Protein AF-0000000084919384 (afdb_homodimer)

Foldseek 3Di:
DFEAAEAEFDAADCVQQVVCDPLQVVPRHGDAVVVVVVVCVVQVHQAYEYEFSGADCVSVVVVLVRCVVPVRHQAYAAHDDLLDPCLLVVVVVCLVVVRYQAYEDQCQPDPDLLPLVDPSNLNSVQSCLVSQHAYEDAHALSSLVSVLVNCVVCLRHAYEYECLRLYQLQVPDDDSSLVSLLSSLVRQRYAYENEDHQVSHDLEDDDLVSRLVSVVSNCVRNNLQRYAYHYHPPSNVSRNHSNVSVCSVCVSCVPPDPVSSCNHRHVSSCVRRVD/DFEAAEAEFDAADCVQQVVCDPLQVVPRHGDAVVVVVVVCVVQVHQAYEYEFSGADCVSVVVVLVRCVVPVRHQAYAAHDDLLDPCLLVVVVVCLVVVRYQAYEDQCQPDPDLLPLVDPSNLNSVQSCLVSLHAYEDAHALSSLVSVLVNCVVCLRHAYEYECLRLYQLQVPDDDSSLVSLLSSLVRQRYAYENEDHQVSHDLEDDDLVSRLVSVVSNCVRNNLQRYAYHYHPPSNVSRNHSNVSVCSVCVSCVPPDPVSSCNHRHVSSCVRRVD

pLDDT: mean 97.64, std 1.96, range [86.38, 98.94]

Secondary structure (DSSP, 8-state):
--EEEEE--B---TTTTTT--GGGGGG-S-B-HHHHHHHHHHHT--EEEEE-SSSSHHHHHHHHHHHHH-TTEEEEEE---TTSTTHHHHHHHHHTSTTEEEEEE-GGG-S-TTGGG-HHHHHHHHTHHHHT-EEEE---GGGHHHHHHHHHH-TTS-EEEGGGG---GGGT--HHHHHHHHHHHTSTTEEEEE-S-GGGS-TTT--HHHHHHHHHHHHHHH-GGGEEE---BTGGGGTS-HHHHHHHHHHHGGGS-HHHHHIIIIIHHHHHHT-/--EEEEE--B---TTTTTT--GGGGGG-S-B-HHHHHHHHHHHT--EEEEE-SSSSHHHHHHHHHHHHH-TTEEEEEE---TTSTTHHHHHHHHHT-TTEEEEEE-GGG-S-TTGGG-HHHHHHHHTHHHHT-EEEE---GGGHHHHHHHHHH-TTS-EEEGGGG---GGGT--HHHHHHHHHHHTSTTEEEEE-S-GGGS-TTT--HHHHHHHHHHHHHHH-GGGEEE---BTGGGGTS-HHHHHHHHHHHGGGS-HHHHHIIIIIHHHHHHT-

Solvent-accessible surface area (backbone atoms only — not comparable to full-atom values): 28390 Å² total; per-residue (Å²): 116,31,31,36,59,28,28,50,61,46,75,65,43,70,78,74,42,58,84,61,44,81,90,36,52,89,62,71,47,70,40,54,66,75,65,48,51,54,53,27,63,76,64,66,45,63,30,26,25,41,34,58,71,46,93,39,58,65,47,35,54,53,52,50,55,50,34,76,75,31,80,42,45,53,29,28,29,27,31,70,62,40,59,45,90,59,32,68,61,52,51,53,58,46,65,72,38,77,53,53,27,27,32,42,58,73,50,57,76,47,87,53,68,50,52,71,67,33,67,52,37,42,57,31,56,60,56,32,55,82,69,69,34,33,40,44,43,38,44,41,50,55,32,40,40,44,48,42,50,45,53,66,74,40,71,82,40,47,34,30,32,38,26,62,31,46,47,45,51,58,78,63,56,50,60,31,49,48,56,48,47,40,58,41,25,66,39,86,41,41,32,33,25,61,19,50,58,54,70,32,30,44,48,87,70,63,49,67,76,72,48,43,64,59,54,50,50,50,43,71,27,40,33,54,77,27,28,26,31,20,56,31,36,62,63,37,52,60,37,50,43,70,66,59,55,51,45,52,52,53,59,66,44,60,82,47,56,72,67,44,42,42,25,23,35,13,50,30,43,37,62,72,50,64,92,114,32,31,33,56,28,27,49,60,46,74,64,43,68,80,73,43,58,85,60,46,80,89,37,51,87,62,71,47,72,41,55,68,74,64,48,51,55,53,28,63,76,64,67,45,64,30,25,24,42,34,58,74,48,92,40,59,65,46,36,56,53,51,51,54,50,34,76,74,32,82,44,45,55,30,27,29,27,31,70,64,37,58,44,92,59,33,67,62,54,50,54,58,47,65,73,39,79,51,54,28,29,31,41,58,73,51,57,76,46,88,54,66,52,52,69,67,34,66,51,36,41,57,30,54,61,55,31,55,83,69,70,35,32,40,44,43,38,43,40,50,55,33,40,39,44,47,42,51,43,54,69,75,38,71,81,39,47,34,30,33,37,26,64,31,46,46,45,50,59,79,64,56,51,60,31,47,49,54,47,47,42,59,40,26,68,39,85,40,40,32,33,25,62,19,51,57,54,71,32,30,44,48,88,70,62,48,67,77,73,47,44,64,58,55,51,50,50,43,70,28,40,33,54,77,28,27,26,31,20,56,32,36,62,63,36,52,60,34,50,41,72,68,58,55,51,44,53,52,52,61,66,44,62,82,48,55,72,67,43,42,42,24,23,34,14,51,29,43,35,63,72,51,64,92

InterPro domains:
  IPR006680 Amidohydrolase-related [PF04909] (3-275)
  IPR032466 Metal-dependent hydrolase [SSF51556] (2-275)
  IPR052350 Metallo-dependent Lactonases [PTHR43569] (1-275)

Structure (mmCIF, N/CA/C/O backbone):
data_AF-0000000084919384-model_v1
#
loop_
_entity.id
_entity.type
_entity.pdbx_description
1 polymer 'Amidohydrolase 2'
#
loop_
_atom_site.group_PDB
_atom_site.id
_atom_site.type_symbol
_atom_site.label_atom_id
_atom_site.label_alt_id
_atom_site.label_comp_id
_atom_site.label_asym_id
_atom_site.label_entity_id
_atom_site.label_seq_id
_atom_site.pdbx_PDB_ins_code
_atom_site.Cartn_x
_atom_site.Cartn_y
_atom_site.Cartn_z
_atom_site.occupancy
_atom_site.B_iso_or_equiv
_atom_site.auth_seq_id
_atom_site.auth_comp_id
_atom_site.auth_asym_id
_atom_site.auth_atom_id
_atom_site.pdbx_PDB_model_num
ATOM 1 N N . MET A 1 1 ? -6.18 25.719 26.031 1 93.94 1 MET A N 1
ATOM 2 C CA . MET A 1 1 ? -5.844 26.203 24.688 1 93.94 1 MET A CA 1
ATOM 3 C C . MET A 1 1 ? -6.207 25.188 23.625 1 93.94 1 MET A C 1
ATOM 5 O O . MET A 1 1 ? -5.848 24.016 23.734 1 93.94 1 MET A O 1
ATOM 9 N N . ILE A 1 2 ? -7.016 25.578 22.703 1 98.38 2 ILE A N 1
ATOM 10 C CA . ILE A 1 2 ? -7.445 24.703 21.625 1 98.38 2 ILE A CA 1
ATOM 11 C C . ILE A 1 2 ? -6.871 25.203 20.297 1 98.38 2 ILE A C 1
ATOM 13 O O . ILE A 1 2 ? -7.094 26.359 19.922 1 98.38 2 ILE A O 1
ATOM 17 N N . ILE A 1 3 ? -6.074 24.328 19.594 1 98.88 3 ILE A N 1
ATOM 18 C CA . ILE A 1 3 ? -5.422 24.672 18.344 1 98.88 3 ILE A CA 1
ATOM 19 C C . ILE A 1 3 ? -5.949 23.781 17.219 1 98.88 3 ILE A C 1
ATOM 21 O O . ILE A 1 3 ? -5.871 22.562 17.297 1 98.88 3 ILE A O 1
ATOM 25 N N . ASP A 1 4 ? -6.547 24.359 16.188 1 98.88 4 ASP A N 1
ATOM 26 C CA . ASP A 1 4 ? -6.855 23.672 14.945 1 98.88 4 ASP A CA 1
ATOM 27 C C . ASP A 1 4 ? -5.598 23.453 14.109 1 98.88 4 ASP A C 1
ATOM 29 O O . ASP A 1 4 ? -5.152 24.359 13.398 1 98.88 4 ASP A O 1
ATOM 33 N N . ALA A 1 5 ? -5.09 22.234 14.125 1 98.94 5 ALA A N 1
ATOM 34 C CA . ALA A 1 5 ? -3.762 21.969 13.57 1 98.94 5 ALA A CA 1
ATOM 35 C C . ALA A 1 5 ? -3.814 21.828 12.055 1 98.94 5 ALA A C 1
ATOM 37 O O . ALA A 1 5 ? -2.783 21.625 11.406 1 98.94 5 ALA A O 1
ATOM 38 N N . HIS A 1 6 ? -5.004 21.922 11.461 1 98.94 6 HIS A N 1
ATOM 39 C CA . HIS A 1 6 ? -5.121 21.75 10.023 1 98.94 6 HIS A CA 1
ATOM 40 C C . HIS A 1 6 ? -6.312 22.516 9.469 1 98.94 6 HIS A C 1
ATOM 42 O O . HIS A 1 6 ? -7.457 22.062 9.578 1 98.94 6 HIS A O 1
ATOM 48 N N . GLN A 1 7 ? -6.102 23.547 8.844 1 98 7 GLN A N 1
ATOM 49 C CA . GLN A 1 7 ? -7.113 24.297 8.109 1 98 7 GLN A CA 1
ATOM 50 C C . GLN A 1 7 ? -6.5 25.016 6.914 1 98 7 GLN A C 1
ATOM 52 O O . GLN A 1 7 ? -5.281 25.156 6.824 1 98 7 GLN A O 1
ATOM 57 N N . HIS A 1 8 ? -7.316 25.453 5.977 1 98.44 8 HIS A N 1
ATOM 58 C CA . HIS A 1 8 ? -6.855 26.094 4.746 1 98.44 8 HIS A CA 1
ATOM 59 C C . HIS A 1 8 ? -7.504 27.469 4.555 1 98.44 8 HIS A C 1
ATOM 61 O O . HIS A 1 8 ? -8.602 27.719 5.062 1 98.44 8 HIS A O 1
ATOM 67 N N . PHE A 1 9 ? -6.828 28.328 3.76 1 98.38 9 PHE A N 1
ATOM 68 C CA . PHE A 1 9 ? -7.344 29.531 3.133 1 98.38 9 PHE A CA 1
ATOM 69 C C . PHE A 1 9 ? -7.109 29.5 1.627 1 98.38 9 PHE A C 1
ATOM 71 O O . PHE A 1 9 ? -6.074 29.016 1.163 1 98.38 9 PHE A O 1
ATOM 78 N N . TRP A 1 10 ? -8.109 29.969 0.877 1 97.38 10 TRP A N 1
ATOM 79 C CA . TRP A 1 10 ? -7.832 30.125 -0.548 1 97.38 10 TRP A CA 1
ATOM 80 C C . TRP A 1 10 ? -8.789 31.109 -1.189 1 97.38 10 TRP A C 1
ATOM 82 O O . TRP A 1 10 ? -9.875 31.375 -0.658 1 97.38 10 TRP A O 1
ATOM 92 N N . LYS A 1 11 ? -8.32 31.75 -2.201 1 96.12 11 LYS A N 1
ATOM 93 C CA . LYS A 1 11 ? -9.148 32.344 -3.244 1 96.12 11 LYS A CA 1
ATOM 94 C C . LYS A 1 11 ? -9.367 31.375 -4.395 1 96.12 11 LYS A C 1
ATOM 96 O O . LYS A 1 11 ? -8.43 31.016 -5.105 1 96.12 11 LYS A O 1
ATOM 101 N N . TYR A 1 12 ? -10.57 31.047 -4.562 1 95 12 TYR A N 1
ATOM 102 C CA . TYR A 1 12 ? -10.859 29.906 -5.43 1 95 12 TYR A CA 1
ATOM 103 C C . TYR A 1 12 ? -10.5 30.219 -6.879 1 95 12 TYR A C 1
ATOM 105 O O . TYR A 1 12 ? -10.836 31.297 -7.391 1 95 12 TYR A O 1
ATOM 113 N N . GLU A 1 13 ? -9.828 29.391 -7.508 1 93.38 13 GLU A N 1
ATOM 114 C CA . GLU A 1 13 ? -9.5 29.344 -8.93 1 93.38 13 GLU A CA 1
ATOM 115 C C . GLU A 1 13 ? -9.594 27.938 -9.477 1 93.38 13 GLU A C 1
ATOM 117 O O . GLU A 1 13 ? -8.938 27.016 -8.969 1 93.38 13 GLU A O 1
ATOM 122 N N . PRO A 1 14 ? -10.281 27.734 -10.531 1 89.44 14 PRO A N 1
ATOM 123 C CA . PRO A 1 14 ? -10.57 26.391 -11.023 1 89.44 14 PRO A CA 1
ATOM 124 C C . PRO A 1 14 ? -9.305 25.578 -11.312 1 89.44 14 PRO A C 1
ATOM 126 O O . PRO A 1 14 ? -9.242 24.391 -11.008 1 89.44 14 PRO A O 1
ATOM 129 N N . THR A 1 15 ? -8.312 26.172 -11.883 1 87.81 15 THR A N 1
ATOM 130 C CA . THR A 1 15 ? -7.102 25.453 -12.266 1 87.81 15 THR A CA 1
ATOM 131 C C . THR A 1 15 ? -6.281 25.094 -11.031 1 87.81 15 THR A C 1
ATOM 133 O O . THR A 1 15 ? -5.82 23.969 -10.891 1 87.81 15 THR A O 1
ATOM 136 N N . LYS A 1 16 ? -6.109 25.969 -10.078 1 86.38 16 LYS A N 1
ATOM 137 C CA . LYS A 1 16 ? -5.332 25.797 -8.852 1 86.38 16 LYS A CA 1
ATOM 138 C C . LYS A 1 16 ? -6 24.797 -7.91 1 86.38 16 LYS A C 1
ATOM 140 O O . LYS A 1 16 ? -5.32 24.094 -7.164 1 86.38 16 LYS A O 1
ATOM 145 N N . HIS A 1 17 ? -7.234 24.812 -7.977 1 91.62 17 HIS A N 1
ATOM 146 C CA . HIS A 1 17 ? -8.016 24 -7.055 1 91.62 17 HIS A CA 1
ATOM 147 C C . HIS A 1 17 ? -8.773 22.906 -7.801 1 91.62 17 HIS A C 1
ATOM 149 O O . HIS A 1 17 ? -9.953 22.672 -7.527 1 91.62 17 HIS A O 1
ATOM 155 N N . SER A 1 18 ? -8.102 22.312 -8.773 1 88.31 18 SER A N 1
ATOM 156 C CA . SER A 1 18 ? -8.695 21.297 -9.633 1 88.31 18 SER A CA 1
ATOM 157 C C . SER A 1 18 ? -9.078 20.047 -8.836 1 88.31 18 SER A C 1
ATOM 159 O O . SER A 1 18 ? -9.867 19.234 -9.297 1 88.31 18 SER A O 1
ATOM 161 N N . TRP A 1 19 ? -8.531 19.906 -7.57 1 88.12 19 TRP A N 1
ATOM 162 C CA . TRP A 1 19 ? -8.859 18.766 -6.715 1 88.12 19 TRP A CA 1
ATOM 163 C C . TRP A 1 19 ? -10.289 18.875 -6.195 1 88.12 19 TRP A C 1
ATOM 165 O O . TRP A 1 19 ? -10.844 17.891 -5.703 1 88.12 19 TRP A O 1
ATOM 175 N N . ILE A 1 20 ? -10.859 20.031 -6.199 1 92.62 20 ILE A N 1
ATOM 176 C CA . ILE A 1 20 ? -12.242 20.234 -5.793 1 92.62 20 ILE A CA 1
ATOM 177 C C . ILE A 1 20 ? -13.18 19.859 -6.941 1 92.62 20 ILE A C 1
ATOM 179 O O . ILE A 1 20 ? -13.43 20.672 -7.84 1 92.62 20 ILE A O 1
ATOM 183 N N . ASP A 1 21 ? -13.758 18.766 -6.879 1 90.69 21 ASP A N 1
ATOM 184 C CA . ASP A 1 21 ? -14.609 18.297 -7.969 1 90.69 21 ASP A CA 1
ATOM 185 C C . ASP A 1 21 ? -16.062 18.75 -7.762 1 90.69 21 ASP A C 1
ATOM 187 O O . ASP A 1 21 ? -16.344 19.562 -6.883 1 90.69 21 ASP A O 1
ATOM 191 N N . ASP A 1 22 ? -16.938 18.219 -8.578 1 92.31 22 ASP A N 1
ATOM 192 C CA . ASP A 1 22 ? -18.328 18.672 -8.578 1 92.31 22 ASP A CA 1
ATOM 193 C C . ASP A 1 22 ? -19.031 18.281 -7.277 1 92.31 22 ASP A C 1
ATOM 195 O O . ASP A 1 22 ? -19.906 19 -6.801 1 92.31 22 ASP A O 1
ATOM 199 N N . THR A 1 23 ? -18.625 17.219 -6.703 1 91.31 23 THR A N 1
ATOM 200 C CA . THR A 1 23 ? -19.266 16.75 -5.484 1 91.31 23 THR A CA 1
ATOM 201 C C . THR A 1 23 ? -18.891 17.609 -4.293 1 91.31 23 THR A C 1
ATOM 203 O O . THR A 1 23 ? -19.516 17.547 -3.238 1 91.31 23 THR A O 1
ATOM 206 N N . MET A 1 24 ? -17.875 18.422 -4.445 1 94.25 24 MET A N 1
ATOM 207 C CA . MET A 1 24 ? -17.375 19.297 -3.387 1 94.25 24 MET A CA 1
ATOM 208 C C . MET A 1 24 ? -17.703 20.75 -3.697 1 94.25 24 MET A C 1
ATOM 210 O O . MET A 1 24 ? -17.078 21.672 -3.148 1 94.25 24 MET A O 1
ATOM 214 N N . ALA A 1 25 ? -18.609 21.047 -4.504 1 92.94 25 ALA A N 1
ATOM 215 C CA . ALA A 1 25 ? -18.906 22.375 -5.062 1 92.94 25 ALA A CA 1
ATOM 216 C C . ALA A 1 25 ? -19.156 23.391 -3.955 1 92.94 25 ALA A C 1
ATOM 218 O O . ALA A 1 25 ? -18.938 24.594 -4.152 1 92.94 25 ALA A O 1
ATOM 219 N N . VAL A 1 26 ? -19.531 22.969 -2.783 1 94.25 26 VAL A N 1
ATOM 220 C CA . VAL A 1 26 ? -19.875 23.844 -1.667 1 94.25 26 VAL A CA 1
ATOM 221 C C . VAL A 1 26 ? -18.641 24.641 -1.239 1 94.25 26 VAL A C 1
ATOM 223 O O . VAL A 1 26 ? -18.766 25.719 -0.641 1 94.25 26 VAL A O 1
ATOM 226 N N . ILE A 1 27 ? -17.438 24.125 -1.644 1 95.25 27 ILE A N 1
ATOM 227 C CA . ILE A 1 27 ? -16.219 24.812 -1.205 1 95.25 27 ILE A CA 1
ATOM 228 C C . ILE A 1 27 ? -15.539 25.469 -2.402 1 95.25 27 ILE A C 1
ATOM 230 O O . ILE A 1 27 ? -14.344 25.766 -2.357 1 95.25 27 ILE A O 1
ATOM 234 N N . ARG A 1 28 ? -16.203 25.672 -3.479 1 94.69 28 ARG A N 1
ATOM 235 C CA . ARG A 1 28 ? -15.703 26.422 -4.629 1 94.69 28 ARG A CA 1
ATOM 236 C C . ARG A 1 28 ? -15.977 27.922 -4.469 1 94.69 28 ARG A C 1
ATOM 238 O O . ARG A 1 28 ? -16.641 28.531 -5.305 1 94.69 28 ARG A O 1
ATOM 245 N N . LYS A 1 29 ? -15.531 28.438 -3.488 1 95.62 29 LYS A N 1
ATOM 246 C CA . LYS A 1 29 ? -15.602 29.875 -3.186 1 95.62 29 LYS A CA 1
ATOM 247 C C . LYS A 1 29 ? -14.422 30.297 -2.312 1 95.62 29 LYS A C 1
ATOM 249 O O . LYS A 1 29 ? -13.602 29.484 -1.917 1 95.62 29 LYS A O 1
ATOM 254 N N . ASP A 1 30 ? -14.352 31.625 -2.049 1 97.5 30 ASP A N 1
ATOM 255 C CA . ASP A 1 30 ? -13.242 32.125 -1.248 1 97.5 30 ASP A CA 1
ATOM 256 C C . ASP A 1 30 ? -13.438 31.812 0.231 1 97.5 30 ASP A C 1
ATOM 258 O O . ASP A 1 30 ? -14.555 31.906 0.754 1 97.5 30 ASP A O 1
ATOM 262 N N . PHE A 1 31 ? -12.438 31.344 0.812 1 98.06 31 PHE A N 1
ATOM 263 C CA . PHE A 1 31 ? -12.391 31.141 2.256 1 98.06 31 PHE A CA 1
ATOM 264 C C . PHE A 1 31 ? -11.195 31.875 2.865 1 98.06 31 PHE A C 1
ATOM 266 O O . PHE A 1 31 ? -10.055 31.453 2.676 1 98.06 31 PHE A O 1
ATOM 273 N N . MET A 1 32 ? -11.5 32.906 3.641 1 98.19 32 MET A N 1
ATOM 274 C CA . MET A 1 32 ? -10.5 33.844 4.172 1 98.19 32 MET A CA 1
ATOM 275 C C . MET A 1 32 ? -10.633 33.969 5.688 1 98.19 32 MET A C 1
ATOM 277 O O . MET A 1 32 ? -11.617 33.531 6.27 1 98.19 32 MET A O 1
ATOM 281 N N . PRO A 1 33 ? -9.641 34.531 6.367 1 98.44 33 PRO A N 1
ATOM 282 C CA . PRO A 1 33 ? -9.594 34.562 7.828 1 98.44 33 PRO A CA 1
ATOM 283 C C . PRO A 1 33 ? -10.82 35.219 8.453 1 98.44 33 PRO A C 1
ATOM 285 O O . PRO A 1 33 ? -11.273 34.781 9.523 1 98.44 33 PRO A O 1
ATOM 288 N N . ALA A 1 34 ? -11.367 36.156 7.82 1 97.12 34 ALA A N 1
ATOM 289 C CA . ALA A 1 34 ? -12.508 36.875 8.391 1 97.12 34 ALA A CA 1
ATOM 290 C C . ALA A 1 34 ? -13.672 35.938 8.664 1 97.12 34 ALA A C 1
ATOM 292 O O . ALA A 1 34 ? -14.32 36.031 9.711 1 97.12 34 ALA A O 1
ATOM 293 N N . LYS A 1 35 ? -13.961 35.094 7.754 1 95.62 35 LYS A N 1
ATOM 294 C CA . LYS A 1 35 ? -15.016 34.094 7.922 1 95.62 35 LYS A CA 1
ATOM 295 C C . LYS A 1 35 ? -14.656 33.094 9.016 1 95.62 35 LYS A C 1
ATOM 297 O O . LYS A 1 35 ? -15.5 32.719 9.828 1 95.62 35 LYS A O 1
ATOM 302 N N . LEU A 1 36 ? -13.453 32.656 9.023 1 97.62 36 LEU A N 1
ATOM 303 C CA . LEU A 1 36 ? -13.023 31.641 9.969 1 97.62 36 LEU A CA 1
ATOM 304 C C . LEU A 1 36 ? -13.016 32.188 11.398 1 97.62 36 LEU A C 1
ATOM 306 O O . LEU A 1 36 ? -13.289 31.453 12.352 1 97.62 36 LEU A O 1
ATOM 310 N N . LYS A 1 37 ? -12.672 33.438 11.539 1 97.38 37 LYS A N 1
ATOM 311 C CA . LYS A 1 37 ? -12.633 34.062 12.859 1 97.38 37 LYS A CA 1
ATOM 312 C C . LYS A 1 37 ? -13.969 33.906 13.586 1 97.38 37 LYS A C 1
ATOM 314 O O . LYS A 1 37 ? -14 33.625 14.789 1 97.38 37 LYS A O 1
ATOM 319 N N . LYS A 1 38 ? -15.031 34.094 12.883 1 97.06 38 LYS A N 1
ATOM 320 C CA . LYS A 1 38 ? -16.359 33.906 13.461 1 97.06 38 LYS A CA 1
ATOM 321 C C . LYS A 1 38 ? -16.609 32.469 13.875 1 97.06 38 LYS A C 1
ATOM 323 O O . LYS A 1 38 ? -17.141 32.219 14.953 1 97.06 38 LYS A O 1
ATOM 328 N N . VAL A 1 39 ? -16.234 31.594 13.008 1 98 39 VAL A N 1
ATOM 329 C CA . VAL A 1 39 ? -16.359 30.156 13.273 1 98 39 VAL A CA 1
ATOM 330 C C . VAL A 1 39 ? -15.562 29.781 14.523 1 98 39 VAL A C 1
ATOM 332 O O . VAL A 1 39 ? -16.047 29.031 15.375 1 98 39 VAL A O 1
ATOM 335 N N . TYR A 1 40 ? -14.32 30.328 14.68 1 98.31 40 TYR A N 1
ATOM 336 C CA . TYR A 1 40 ? -13.453 30.031 15.812 1 98.31 40 TYR A CA 1
ATOM 337 C C . TYR A 1 40 ? -14.047 30.562 17.109 1 98.31 40 TYR A C 1
ATOM 339 O O . TYR A 1 40 ? -13.992 29.891 18.141 1 98.31 40 TYR A O 1
ATOM 347 N N . LEU A 1 41 ? -14.586 31.734 17 1 97.44 41 LEU A N 1
ATOM 348 C CA . LEU A 1 41 ? -15.234 32.312 18.172 1 97.44 41 LEU A CA 1
ATOM 349 C C . LEU A 1 41 ? -16.391 31.438 18.641 1 97.44 41 LEU A C 1
ATOM 351 O O . LEU A 1 41 ? -16.516 31.141 19.828 1 97.44 41 LEU A O 1
ATOM 355 N N . GLU A 1 42 ? -17.172 30.984 17.719 1 97.75 42 GLU A N 1
ATOM 356 C CA . GLU A 1 42 ? -18.344 30.172 18 1 97.75 42 GLU A CA 1
ATOM 357 C C . GLU A 1 42 ? -17.953 28.812 18.562 1 97.75 42 GLU A C 1
ATOM 359 O O . GLU A 1 42 ? -18.734 28.156 19.234 1 97.75 42 GLU A O 1
ATOM 364 N N . ASN A 1 43 ? -16.781 28.344 18.297 1 98.25 43 ASN A N 1
ATOM 365 C CA . ASN A 1 43 ? -16.359 27 18.656 1 98.25 43 ASN A CA 1
ATOM 366 C C . ASN A 1 43 ? -15.234 27.016 19.688 1 98.25 43 ASN A C 1
ATOM 368 O O . ASN A 1 43 ? -14.648 25.984 19.984 1 98.25 43 ASN A O 1
ATOM 372 N N . ASN A 1 44 ? -14.891 28.203 20.188 1 98 44 ASN A N 1
ATOM 373 C CA . ASN A 1 44 ? -13.891 28.375 21.234 1 98 44 ASN A CA 1
ATOM 374 C C . ASN A 1 44 ? -12.523 27.828 20.812 1 98 44 ASN A C 1
ATOM 376 O O . ASN A 1 44 ? -11.914 27.047 21.531 1 98 44 ASN A O 1
ATOM 380 N N . ILE A 1 45 ? -12.125 28.188 19.641 1 98.75 45 ILE A N 1
ATOM 381 C CA . ILE A 1 45 ? -10.812 27.844 19.109 1 98.75 45 ILE A CA 1
ATOM 382 C C . ILE A 1 45 ? -9.844 29 19.328 1 98.75 45 ILE A C 1
ATOM 384 O O . ILE A 1 45 ? -10.156 30.156 19 1 98.75 45 ILE A O 1
ATOM 388 N N . ASP A 1 46 ? -8.656 28.75 19.844 1 98.5 46 ASP A N 1
ATOM 389 C CA . ASP A 1 46 ? -7.707 29.797 20.219 1 98.5 46 ASP A CA 1
ATOM 390 C C . ASP A 1 46 ? -6.801 30.156 19.047 1 98.5 46 ASP A C 1
ATOM 392 O O . ASP A 1 46 ? -6.293 31.281 18.953 1 98.5 46 ASP A O 1
ATOM 396 N N . GLY A 1 47 ? -6.539 29.25 18.156 1 98.62 47 GLY A N 1
ATOM 397 C CA . GLY A 1 47 ? -5.648 29.469 17.031 1 98.62 47 GLY A CA 1
ATOM 398 C C . GLY A 1 47 ? -5.566 28.297 16.078 1 98.62 47 GLY A C 1
ATOM 399 O O . GLY A 1 47 ? -6.27 27.297 16.266 1 98.62 47 GLY A O 1
ATOM 400 N N . CYS A 1 48 ? -4.727 28.484 15.047 1 98.81 48 CYS A N 1
ATOM 401 C CA . CYS A 1 48 ? -4.641 27.406 14.07 1 98.81 48 CYS A CA 1
ATOM 402 C C . CYS A 1 48 ? -3.271 27.391 13.406 1 98.81 48 CYS A C 1
ATOM 404 O O . CYS A 1 48 ? -2.461 28.297 13.609 1 98.81 48 CYS A O 1
ATOM 406 N N . VAL A 1 49 ? -3.008 26.266 12.828 1 98.94 49 VAL A N 1
ATOM 407 C CA . VAL A 1 49 ? -1.965 26.125 11.812 1 98.94 49 VAL A CA 1
ATOM 408 C C . VAL A 1 49 ? -2.59 26.156 10.422 1 98.94 49 VAL A C 1
ATOM 410 O O . VAL A 1 49 ? -3.459 25.328 10.109 1 98.94 49 VAL A O 1
ATOM 413 N N . ALA A 1 50 ? -2.219 27.141 9.641 1 98.88 50 ALA A N 1
ATOM 414 C CA . ALA A 1 50 ? -2.689 27.219 8.266 1 98.88 50 ALA A CA 1
ATOM 415 C C . ALA A 1 50 ? -1.834 26.359 7.344 1 98.88 50 ALA A C 1
ATOM 417 O O . ALA A 1 50 ? -0.612 26.516 7.289 1 98.88 50 ALA A O 1
ATOM 418 N N . VAL A 1 51 ? -2.469 25.438 6.613 1 98.88 51 VAL A N 1
ATOM 419 C CA . VAL A 1 51 ? -1.765 24.5 5.746 1 98.88 51 VAL A CA 1
ATOM 420 C C . VAL A 1 51 ? -1.961 24.906 4.285 1 98.88 51 VAL A C 1
ATOM 422 O O . VAL A 1 51 ? -3.07 25.25 3.875 1 98.88 51 VAL A O 1
ATOM 425 N N . GLN A 1 52 ? -0.935 24.828 3.529 1 98 52 GLN A N 1
ATOM 426 C CA . GLN A 1 52 ? -0.989 25.219 2.125 1 98 52 GLN A CA 1
ATOM 427 C C . GLN A 1 52 ? -2.064 24.438 1.375 1 98 52 GLN A C 1
ATOM 429 O O . GLN A 1 52 ? -2.342 23.281 1.698 1 98 52 GLN A O 1
ATOM 434 N N . ALA A 1 53 ? -2.66 25.078 0.421 1 95.38 53 ALA A N 1
ATOM 435 C CA . ALA A 1 53 ? -3.668 24.469 -0.438 1 95.38 53 ALA A CA 1
ATOM 436 C C . ALA A 1 53 ? -3.213 24.453 -1.895 1 95.38 53 ALA A C 1
ATOM 438 O O . ALA A 1 53 ? -3.977 24.078 -2.787 1 95.38 53 ALA A O 1
ATOM 439 N N . ASP A 1 54 ? -2.039 24.922 -2.148 1 93.94 54 ASP A N 1
ATOM 440 C CA . ASP A 1 54 ? -1.411 24.969 -3.467 1 93.94 54 ASP A CA 1
ATOM 441 C C . ASP A 1 54 ? 0.084 24.672 -3.373 1 93.94 54 ASP A C 1
ATOM 443 O O . ASP A 1 54 ? 0.728 25.016 -2.377 1 93.94 54 ASP A O 1
ATOM 447 N N . GLN A 1 55 ? 0.634 24.094 -4.41 1 95.44 55 GLN A N 1
ATOM 448 C CA . GLN A 1 55 ? 2.025 23.656 -4.379 1 95.44 55 GLN A CA 1
ATOM 449 C C . GLN A 1 55 ? 2.928 24.625 -5.129 1 95.44 55 GLN A C 1
ATOM 451 O O . GLN A 1 55 ? 3.576 24.266 -6.109 1 95.44 55 GLN A O 1
ATOM 456 N N . THR A 1 56 ? 2.906 25.844 -4.691 1 95.88 56 THR A N 1
ATOM 457 C CA . THR A 1 56 ? 3.783 26.906 -5.168 1 95.88 56 THR A CA 1
ATOM 458 C C . THR A 1 56 ? 4.297 27.75 -4.004 1 95.88 56 THR A C 1
ATOM 460 O O . THR A 1 56 ? 3.664 27.812 -2.947 1 95.88 56 THR A O 1
ATOM 463 N N . THR A 1 57 ? 5.422 28.406 -4.164 1 96.56 57 THR A N 1
ATOM 464 C CA . THR A 1 57 ? 5.957 29.266 -3.121 1 96.56 57 THR A CA 1
ATOM 465 C C . THR A 1 57 ? 5.117 30.531 -2.984 1 96.56 57 THR A C 1
ATOM 467 O O . THR A 1 57 ? 5.172 31.219 -1.955 1 96.56 57 THR A O 1
ATOM 470 N N . LEU A 1 58 ? 4.324 30.844 -3.977 1 96.62 58 LEU A N 1
ATOM 471 C CA . LEU A 1 58 ? 3.395 31.953 -3.871 1 96.62 58 LEU A CA 1
ATOM 472 C C . LEU A 1 58 ? 2.383 31.719 -2.756 1 96.62 58 LEU A C 1
ATOM 474 O O . LEU A 1 58 ? 1.925 32.656 -2.115 1 96.62 58 LEU A O 1
ATOM 478 N N . GLU A 1 59 ? 2.051 30.5 -2.586 1 97.06 59 GLU A N 1
ATOM 479 C CA . GLU A 1 59 ? 1.146 30.125 -1.503 1 97.06 59 GLU A CA 1
ATOM 480 C C . GLU A 1 59 ? 1.742 30.469 -0.141 1 97.06 59 GLU A C 1
ATOM 482 O O . GLU A 1 59 ? 1.019 30.859 0.776 1 97.06 59 GLU A O 1
ATOM 487 N N . ASN A 1 60 ? 3.047 30.297 -0.001 1 98.5 60 ASN A N 1
ATOM 488 C CA . ASN A 1 60 ? 3.711 30.703 1.236 1 98.5 60 ASN A CA 1
ATOM 489 C C . ASN A 1 60 ? 3.533 32.188 1.518 1 98.5 60 ASN A C 1
ATOM 491 O O . ASN A 1 60 ? 3.186 32.562 2.635 1 98.5 60 ASN A O 1
ATOM 495 N N . ASP A 1 61 ? 3.795 32.969 0.499 1 98.31 61 ASP A N 1
ATOM 496 C CA . ASP A 1 61 ? 3.648 34.438 0.633 1 98.31 61 ASP A CA 1
ATOM 497 C C . ASP A 1 61 ? 2.227 34.812 1.043 1 98.31 61 ASP A C 1
ATOM 499 O O . ASP A 1 61 ? 2.027 35.656 1.897 1 98.31 61 ASP A O 1
ATOM 503 N N . PHE A 1 62 ? 1.301 34.156 0.41 1 98.44 62 PHE A N 1
ATOM 504 C CA . PHE A 1 62 ? -0.114 34.375 0.691 1 98.44 62 PHE A CA 1
ATOM 505 C C . PHE A 1 62 ? -0.423 34.062 2.156 1 98.44 62 PHE A C 1
ATOM 507 O O . PHE A 1 62 ? -1.018 34.906 2.844 1 98.44 62 PHE A O 1
ATOM 514 N N . LEU A 1 63 ? 0.024 32.969 2.676 1 98.75 63 LEU A N 1
ATOM 515 C CA . LEU A 1 63 ? -0.25 32.562 4.051 1 98.75 63 LEU A CA 1
ATOM 516 C C . LEU A 1 63 ? 0.502 33.469 5.039 1 98.75 63 LEU A C 1
ATOM 518 O O . LEU A 1 63 ? -0.02 33.781 6.105 1 98.75 63 LEU A O 1
ATOM 522 N N . ILE A 1 64 ? 1.742 33.812 4.695 1 98.81 64 ILE A N 1
ATOM 523 C CA . ILE A 1 64 ? 2.525 34.719 5.539 1 98.81 64 ILE A CA 1
ATOM 524 C C . ILE A 1 64 ? 1.8 36.062 5.688 1 98.81 64 ILE A C 1
ATOM 526 O O . ILE A 1 64 ? 1.696 36.594 6.793 1 98.81 64 ILE A O 1
ATOM 530 N N . ASP A 1 65 ? 1.324 36.562 4.586 1 98.75 65 ASP A N 1
ATOM 531 C CA . ASP A 1 65 ? 0.569 37.812 4.609 1 98.75 65 ASP A CA 1
ATOM 532 C C . ASP A 1 65 ? -0.663 37.688 5.504 1 98.75 65 ASP A C 1
ATOM 534 O O . ASP A 1 65 ? -0.945 38.562 6.309 1 98.75 65 ASP A O 1
ATOM 538 N N . LEU A 1 66 ? -1.415 36.625 5.375 1 98.75 66 LEU A N 1
ATOM 539 C CA . LEU A 1 66 ? -2.6 36.406 6.195 1 98.75 66 LEU A CA 1
ATOM 540 C C . LEU A 1 66 ? -2.23 36.344 7.672 1 98.75 66 LEU A C 1
ATOM 542 O O . LEU A 1 66 ? -2.93 36.906 8.523 1 98.75 66 LEU A O 1
ATOM 546 N N . ALA A 1 67 ? -1.166 35.625 7.961 1 98.69 67 ALA A N 1
ATOM 547 C CA . ALA A 1 67 ? -0.74 35.469 9.352 1 98.69 67 ALA A CA 1
ATOM 548 C C . ALA A 1 67 ? -0.329 36.781 9.969 1 98.69 67 ALA A C 1
ATOM 550 O O . ALA A 1 67 ? -0.536 37.031 11.164 1 98.69 67 ALA A O 1
ATOM 551 N N . SER A 1 68 ? 0.279 37.656 9.195 1 98.44 68 SER A N 1
ATOM 552 C CA . SER A 1 68 ? 0.716 38.969 9.695 1 98.44 68 SER A CA 1
ATOM 553 C C . SER A 1 68 ? -0.474 39.812 10.086 1 98.44 68 SER A C 1
ATOM 555 O O . SER A 1 68 ? -0.346 40.719 10.922 1 98.44 68 SER A O 1
ATOM 557 N N . LYS A 1 69 ? -1.616 39.5 9.555 1 98.31 69 LYS A N 1
ATOM 558 C CA . LYS A 1 69 ? -2.805 40.312 9.758 1 98.31 69 LYS A CA 1
ATOM 559 C C . LYS A 1 69 ? -3.787 39.656 10.711 1 98.31 69 LYS A C 1
ATOM 561 O O . LYS A 1 69 ? -4.773 40.25 11.125 1 98.31 69 LYS A O 1
ATOM 566 N N . ASN A 1 70 ? -3.547 38.438 11.016 1 98.44 70 ASN A N 1
ATOM 567 C CA . ASN A 1 70 ? -4.461 37.625 11.828 1 98.44 70 ASN A CA 1
ATOM 568 C C . ASN A 1 70 ? -3.713 36.812 12.875 1 98.44 70 ASN A C 1
ATOM 570 O O . ASN A 1 70 ? -3.211 35.719 12.586 1 98.44 70 ASN A O 1
ATOM 574 N N . ASN A 1 71 ? -3.82 37.188 14.133 1 97.25 71 ASN A N 1
ATOM 575 C CA . ASN A 1 71 ? -2.984 36.656 15.203 1 97.25 71 ASN A CA 1
ATOM 576 C C . ASN A 1 71 ? -3.396 35.219 15.578 1 97.25 71 ASN A C 1
ATOM 578 O O . ASN A 1 71 ? -2.65 34.5 16.25 1 97.25 71 ASN A O 1
ATOM 582 N N . PHE A 1 72 ? -4.617 34.781 15.141 1 98.31 72 PHE A N 1
ATOM 583 C CA . PHE A 1 72 ? -5.043 33.438 15.477 1 98.31 72 PHE A CA 1
ATOM 584 C C . PHE A 1 72 ? -4.332 32.406 14.602 1 98.31 72 PHE A C 1
ATOM 586 O O . PHE A 1 72 ? -4.383 31.203 14.875 1 98.31 72 PHE A O 1
ATOM 593 N N . ILE A 1 73 ? -3.715 32.875 13.516 1 98.75 73 ILE A N 1
ATOM 594 C CA . ILE A 1 73 ? -2.818 32 12.766 1 98.75 73 ILE A CA 1
ATOM 595 C C . ILE A 1 73 ? -1.474 31.906 13.484 1 98.75 73 ILE A C 1
ATOM 597 O O . ILE A 1 73 ? -0.678 32.844 13.453 1 98.75 73 ILE A O 1
ATOM 601 N N . LYS A 1 74 ? -1.234 30.719 14.07 1 98.69 74 LYS A N 1
ATOM 602 C CA . LYS A 1 74 ? -0.09 30.562 14.969 1 98.69 74 LYS A CA 1
ATOM 603 C C . LYS A 1 74 ? 1.094 29.938 14.234 1 98.69 74 LYS A C 1
ATOM 605 O O . LYS A 1 74 ? 2.23 30.016 14.703 1 98.69 74 LYS A O 1
ATOM 610 N N . GLY A 1 75 ? 0.874 29.297 13.133 1 98.75 75 GLY A N 1
ATOM 611 C CA . GLY A 1 75 ? 1.884 28.641 12.32 1 98.75 75 GLY A CA 1
ATOM 612 C C . GLY A 1 75 ? 1.417 28.359 10.898 1 98.75 75 GLY A C 1
ATOM 613 O O . GLY A 1 75 ? 0.216 28.375 10.625 1 98.75 75 GLY A O 1
ATOM 614 N N . ILE A 1 76 ? 2.379 28.172 10.047 1 98.88 76 ILE A N 1
ATOM 615 C CA . ILE A 1 76 ? 2.098 27.891 8.648 1 98.88 76 ILE A CA 1
ATOM 616 C C . ILE A 1 76 ? 2.836 26.625 8.211 1 98.88 76 ILE A C 1
ATOM 618 O O . ILE A 1 76 ? 4.004 26.422 8.555 1 98.88 76 ILE A O 1
ATOM 622 N N . VAL A 1 77 ? 2.129 25.734 7.605 1 98.94 77 VAL A N 1
ATOM 623 C CA . VAL A 1 77 ? 2.736 24.672 6.809 1 98.94 77 VAL A CA 1
ATOM 624 C C . VAL A 1 77 ? 2.711 25.062 5.332 1 98.94 77 VAL A C 1
ATOM 626 O O . VAL A 1 77 ? 1.647 25.094 4.707 1 98.94 77 VAL A O 1
ATOM 629 N N . GLY A 1 78 ? 3.887 25.375 4.852 1 98.75 78 GLY A N 1
ATOM 630 C CA . GLY A 1 78 ? 3.992 25.828 3.477 1 98.75 78 GLY A CA 1
ATOM 631 C C . GLY A 1 78 ? 4.402 24.734 2.51 1 98.75 78 GLY A C 1
ATOM 632 O O . GLY A 1 78 ? 4.129 23.562 2.75 1 98.75 78 GLY A O 1
ATOM 633 N N . TRP A 1 79 ? 4.871 25.188 1.309 1 98.56 79 TRP A N 1
ATOM 634 C CA . TRP A 1 79 ? 5.324 24.266 0.272 1 98.56 79 TRP A CA 1
ATOM 635 C C . TRP A 1 79 ? 6.668 24.703 -0.297 1 98.56 79 TRP A C 1
ATOM 637 O O . TRP A 1 79 ? 6.914 25.906 -0.482 1 98.56 79 TRP A O 1
ATOM 647 N N . VAL A 1 80 ? 7.527 23.781 -0.543 1 98.62 80 VAL A N 1
ATOM 648 C CA . VAL A 1 80 ? 8.75 23.953 -1.327 1 98.62 80 VAL A CA 1
ATOM 649 C C . VAL A 1 80 ? 8.961 22.734 -2.223 1 98.62 80 VAL A C 1
ATOM 651 O O . VAL A 1 80 ? 8.336 21.688 -2.014 1 98.62 80 VAL A O 1
ATOM 654 N N . ASP A 1 81 ? 9.68 22.875 -3.264 1 98.38 81 ASP A N 1
ATOM 655 C CA . ASP A 1 81 ? 10.055 21.703 -4.07 1 98.38 81 ASP A CA 1
ATOM 656 C C . ASP A 1 81 ? 11.258 20.984 -3.461 1 98.38 81 ASP A C 1
ATOM 658 O O . ASP A 1 81 ? 12.406 21.297 -3.795 1 98.38 81 ASP A O 1
ATOM 662 N N . PHE A 1 82 ? 10.969 19.969 -2.707 1 98.31 82 PHE A N 1
ATOM 663 C CA . PHE A 1 82 ? 12.031 19.25 -2.014 1 98.31 82 PHE A CA 1
ATOM 664 C C . PHE A 1 82 ? 12.969 18.562 -3.008 1 98.31 82 PHE A C 1
ATOM 666 O O . PHE A 1 82 ? 14.078 18.172 -2.652 1 98.31 82 PHE A O 1
ATOM 673 N N . ARG A 1 83 ? 12.594 18.375 -4.227 1 98.38 83 ARG A N 1
ATOM 674 C CA . ARG A 1 83 ? 13.391 17.688 -5.23 1 98.38 83 ARG A CA 1
ATOM 675 C C . ARG A 1 83 ? 14.422 18.609 -5.863 1 98.38 83 ARG A C 1
ATOM 677 O O . ARG A 1 83 ? 15.289 18.172 -6.613 1 98.38 83 ARG A O 1
ATOM 684 N N . ALA A 1 84 ? 14.281 19.891 -5.543 1 98 84 ALA A N 1
ATOM 685 C CA . ALA A 1 84 ? 15.109 20.906 -6.199 1 98 84 ALA A CA 1
ATOM 686 C C . ALA A 1 84 ? 16.547 20.828 -5.699 1 98 84 ALA A C 1
ATOM 688 O O . ALA A 1 84 ? 16.797 20.609 -4.512 1 98 84 ALA A O 1
ATOM 689 N N . ASP A 1 85 ? 17.516 21.234 -6.531 1 96.88 85 ASP A N 1
ATOM 690 C CA . ASP A 1 85 ? 18.938 21.219 -6.191 1 96.88 85 ASP A CA 1
ATOM 691 C C . ASP A 1 85 ? 19.281 22.312 -5.184 1 96.88 85 ASP A C 1
ATOM 693 O O . ASP A 1 85 ? 20.219 22.172 -4.402 1 96.88 85 ASP A O 1
ATOM 697 N N . ASN A 1 86 ? 18.531 23.312 -5.215 1 97.38 86 ASN A N 1
ATOM 698 C CA . ASN A 1 86 ? 18.828 24.453 -4.344 1 97.38 86 ASN A CA 1
ATOM 699 C C . ASN A 1 86 ? 17.969 24.422 -3.08 1 97.38 86 ASN A C 1
ATOM 701 O O . ASN A 1 86 ? 17.719 25.469 -2.475 1 97.38 86 ASN A O 1
ATOM 705 N N . ILE A 1 87 ? 17.484 23.344 -2.65 1 97.75 87 ILE A N 1
ATOM 706 C CA . ILE A 1 87 ? 16.547 23.188 -1.549 1 97.75 87 ILE A CA 1
ATOM 707 C C . ILE A 1 87 ? 17.156 23.75 -0.265 1 97.75 87 ILE A C 1
ATOM 709 O O . ILE A 1 87 ? 16.453 24.328 0.562 1 97.75 87 ILE A O 1
ATOM 713 N N . ASN A 1 88 ? 18.422 23.609 -0.037 1 96.5 88 ASN A N 1
ATOM 714 C CA . ASN A 1 88 ? 19.078 24.125 1.164 1 96.5 88 ASN A CA 1
ATOM 715 C C . ASN A 1 88 ? 18.953 25.641 1.255 1 96.5 88 ASN A C 1
ATOM 717 O O . ASN A 1 88 ? 18.672 26.188 2.326 1 96.5 88 ASN A O 1
ATOM 721 N N . GLU A 1 89 ? 19.172 26.297 0.179 1 97.38 89 GLU A N 1
ATOM 722 C CA . GLU A 1 89 ? 19.031 27.75 0.134 1 97.38 89 GLU A CA 1
ATOM 723 C C . GLU A 1 89 ? 17.594 28.172 0.394 1 97.38 89 GLU A C 1
ATOM 725 O O . GLU A 1 89 ? 17.344 29.156 1.099 1 97.38 89 GLU A O 1
ATOM 730 N N . VAL A 1 90 ? 16.734 27.438 -0.209 1 97.88 90 VAL A N 1
ATOM 731 C CA . VAL A 1 90 ? 15.305 27.719 -0.065 1 97.88 90 VAL A CA 1
ATOM 732 C C . VAL A 1 90 ? 14.898 27.578 1.399 1 97.88 90 VAL A C 1
ATOM 734 O O . VAL A 1 90 ? 14.234 28.453 1.952 1 97.88 90 VAL A O 1
ATOM 737 N N . LEU A 1 91 ? 15.312 26.531 2.053 1 98 91 LEU A N 1
ATOM 738 C CA . LEU A 1 91 ? 14.969 26.297 3.449 1 98 91 LEU A CA 1
ATOM 739 C C . LEU A 1 91 ? 15.633 27.328 4.355 1 98 91 LEU A C 1
ATOM 741 O O . LEU A 1 91 ? 15.055 27.734 5.367 1 98 91 LEU A O 1
ATOM 745 N N . ASP A 1 92 ? 16.828 27.688 4.023 1 97.88 92 ASP A N 1
ATOM 746 C CA . ASP A 1 92 ? 17.5 28.75 4.773 1 97.88 92 ASP A CA 1
ATOM 747 C C . ASP A 1 92 ? 16.688 30.047 4.746 1 97.88 92 ASP A C 1
ATOM 749 O O . ASP A 1 92 ? 16.547 30.719 5.77 1 97.88 92 ASP A O 1
ATOM 753 N N . HIS A 1 93 ? 16.234 30.359 3.58 1 97.94 93 HIS A N 1
ATOM 754 C CA . HIS A 1 93 ? 15.391 31.547 3.434 1 97.94 93 HIS A CA 1
ATOM 755 C C . HIS A 1 93 ? 14.18 31.484 4.359 1 97.94 93 HIS A C 1
ATOM 757 O O . HIS A 1 93 ? 13.914 32.406 5.117 1 97.94 93 HIS A O 1
ATOM 763 N N . TYR A 1 94 ? 13.5 30.406 4.359 1 98.06 94 TYR A N 1
ATOM 764 C CA . TYR A 1 94 ? 12.25 30.297 5.105 1 98.06 94 TYR A CA 1
ATOM 765 C C . TYR A 1 94 ? 12.523 30.125 6.594 1 98.06 94 TYR A C 1
ATOM 767 O O . TYR A 1 94 ? 11.648 30.375 7.426 1 98.06 94 TYR A O 1
ATOM 775 N N . SER A 1 95 ? 13.711 29.641 6.965 1 97.38 95 SER A N 1
ATOM 776 C CA . SER A 1 95 ? 14.07 29.5 8.375 1 97.38 95 SER A CA 1
ATOM 777 C C . SER A 1 95 ? 14.102 30.859 9.078 1 97.38 95 SER A C 1
ATOM 779 O O . SER A 1 95 ? 14.023 30.922 10.305 1 97.38 95 SER A O 1
ATOM 781 N N . LYS A 1 96 ? 14.156 31.922 8.297 1 97.69 96 LYS A N 1
ATOM 782 C CA . LYS A 1 96 ? 14.211 33.281 8.836 1 97.69 96 LYS A CA 1
ATOM 783 C C . LYS A 1 96 ? 12.812 33.844 9.031 1 97.69 96 LYS A C 1
ATOM 785 O O . LYS A 1 96 ? 12.656 34.906 9.641 1 97.69 96 LYS A O 1
ATOM 790 N N . ILE A 1 97 ? 11.883 33.188 8.562 1 98.12 97 ILE A N 1
ATOM 791 C CA . ILE A 1 97 ? 10.484 33.594 8.703 1 98.12 97 ILE A CA 1
ATOM 792 C C . ILE A 1 97 ? 9.812 32.719 9.773 1 98.12 97 ILE A C 1
ATOM 794 O O . ILE A 1 97 ? 9.289 31.641 9.477 1 98.12 97 ILE A O 1
ATOM 798 N N . LYS A 1 98 ? 9.672 33.156 10.938 1 97 98 LYS A N 1
ATOM 799 C CA . LYS A 1 98 ? 9.406 32.406 12.156 1 97 98 LYS A CA 1
ATOM 800 C C . LYS A 1 98 ? 8.023 31.734 12.102 1 97 98 LYS A C 1
ATOM 802 O O . LYS A 1 98 ? 7.801 30.703 12.719 1 97 98 LYS A O 1
ATOM 807 N N . ILE A 1 99 ? 7.098 32.312 11.32 1 98.5 99 ILE A N 1
ATOM 808 C CA . ILE A 1 99 ? 5.723 31.812 11.281 1 98.5 99 ILE A CA 1
ATOM 809 C C . ILE A 1 99 ? 5.652 30.516 10.484 1 98.5 99 ILE A C 1
ATOM 811 O O . ILE A 1 99 ? 4.664 29.781 10.57 1 98.5 99 ILE A O 1
ATOM 815 N N . ILE A 1 100 ? 6.652 30.281 9.609 1 98.62 100 ILE A N 1
ATOM 816 C CA . ILE A 1 100 ? 6.734 29.031 8.867 1 98.62 100 ILE A CA 1
ATOM 817 C C . ILE A 1 100 ? 7.27 27.922 9.781 1 98.62 100 ILE A C 1
ATOM 819 O O . ILE A 1 100 ? 8.352 28.062 10.352 1 98.62 100 ILE A O 1
ATOM 823 N N . LYS A 1 101 ? 6.492 26.891 9.914 1 98.56 101 LYS A N 1
ATOM 824 C CA . LYS A 1 101 ? 6.852 25.859 10.875 1 98.56 101 LYS A CA 1
ATOM 825 C C . LYS A 1 101 ? 7.23 24.547 10.164 1 98.56 101 LYS A C 1
ATOM 827 O O . LYS A 1 101 ? 7.961 23.734 10.719 1 98.56 101 LYS A O 1
ATOM 832 N N . GLY A 1 102 ? 6.699 24.328 9.023 1 98.56 102 GLY A N 1
ATOM 833 C CA . GLY A 1 102 ? 6.918 23.109 8.273 1 98.56 102 GLY A CA 1
ATOM 834 C C . GLY A 1 102 ? 6.398 23.172 6.848 1 98.56 102 GLY A C 1
ATOM 835 O O . GLY A 1 102 ? 6.027 24.25 6.367 1 98.56 102 GLY A O 1
ATOM 836 N N . PHE A 1 103 ? 6.461 22.047 6.184 1 98.88 103 PHE A N 1
ATOM 837 C CA . PHE A 1 103 ? 6.113 21.984 4.77 1 98.88 103 PHE A CA 1
ATOM 838 C C . PHE A 1 103 ? 5.328 20.719 4.453 1 98.88 103 PHE A C 1
ATOM 840 O O . PHE A 1 103 ? 5.309 19.781 5.25 1 98.88 103 PHE A O 1
ATOM 847 N N . ARG A 1 104 ? 4.66 20.75 3.342 1 98.75 104 ARG A N 1
ATOM 848 C CA . ARG A 1 104 ? 3.896 19.609 2.854 1 98.75 104 ARG A CA 1
ATOM 849 C C . ARG A 1 104 ? 3.949 19.531 1.331 1 98.75 104 ARG A C 1
ATOM 851 O O . ARG A 1 104 ? 3.865 20.547 0.646 1 98.75 104 ARG A O 1
ATOM 858 N N . HIS A 1 105 ? 4.25 18.375 0.866 1 98.06 105 HIS A N 1
ATOM 859 C CA . HIS A 1 105 ? 4.023 18.016 -0.527 1 98.06 105 HIS A CA 1
ATOM 860 C C . HIS A 1 105 ? 2.799 17.109 -0.668 1 98.06 105 HIS A C 1
ATOM 862 O O . HIS A 1 105 ? 2.619 16.172 0.112 1 98.06 105 HIS A O 1
ATOM 868 N N . VAL A 1 106 ? 1.929 17.406 -1.597 1 97.44 106 VAL A N 1
ATOM 869 C CA . VAL A 1 106 ? 0.7 16.641 -1.771 1 97.44 106 VAL A CA 1
ATOM 870 C C . VAL A 1 106 ? 1.012 15.32 -2.465 1 97.44 106 VAL A C 1
ATOM 872 O O . VAL A 1 106 ? 0.671 15.133 -3.635 1 97.44 106 VAL A O 1
ATOM 875 N N . VAL A 1 107 ? 1.527 14.406 -1.74 1 98.19 107 VAL A N 1
ATOM 876 C CA . VAL A 1 107 ? 2.016 13.133 -2.244 1 98.19 107 VAL A CA 1
ATOM 877 C C . VAL A 1 107 ? 0.843 12.297 -2.752 1 98.19 107 VAL A C 1
ATOM 879 O O . VAL A 1 107 ? 0.984 11.539 -3.717 1 98.19 107 VAL A O 1
ATOM 882 N N . GLN A 1 108 ? -0.346 12.438 -2.174 1 97.38 108 GLN A N 1
ATOM 883 C CA . GLN A 1 108 ? -1.518 11.672 -2.582 1 97.38 108 GLN A CA 1
ATOM 884 C C . GLN A 1 108 ? -1.778 11.82 -4.078 1 97.38 108 GLN A C 1
ATOM 886 O O . GLN A 1 108 ? -2.318 10.906 -4.711 1 97.38 108 GLN A O 1
ATOM 891 N N . GLY A 1 109 ? -1.383 12.938 -4.66 1 95.06 109 GLY A N 1
ATOM 892 C CA . GLY A 1 109 ? -1.664 13.211 -6.059 1 95.06 109 GLY A CA 1
ATOM 893 C C . GLY A 1 109 ? -0.551 12.773 -6.992 1 95.06 109 GLY A C 1
ATOM 894 O O . GLY A 1 109 ? -0.682 12.875 -8.211 1 95.06 109 GLY A O 1
ATOM 895 N N . GLU A 1 110 ? 0.542 12.281 -6.473 1 96.81 110 GLU A N 1
ATOM 896 C CA . GLU A 1 110 ? 1.671 11.844 -7.289 1 96.81 110 GLU A CA 1
ATOM 897 C C . GLU A 1 110 ? 1.401 10.477 -7.922 1 96.81 110 GLU A C 1
ATOM 899 O O . GLU A 1 110 ?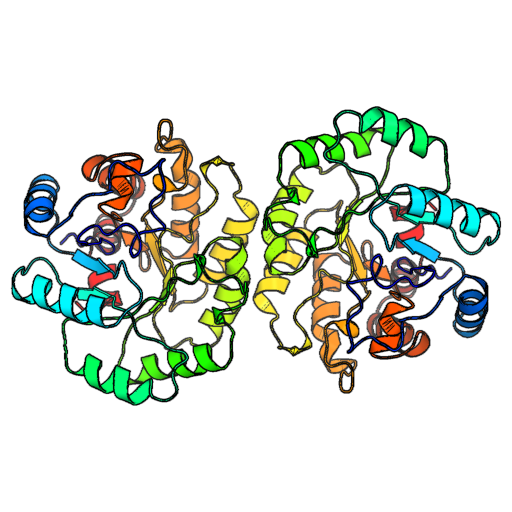 0.961 9.547 -7.238 1 96.81 110 GLU A O 1
ATOM 904 N N . PRO A 1 111 ? 1.651 10.312 -9.25 1 95.19 111 PRO A N 1
ATOM 905 C CA . PRO A 1 111 ? 1.442 9.023 -9.906 1 95.19 111 PRO A CA 1
ATOM 906 C C . PRO A 1 111 ? 2.377 7.934 -9.383 1 95.19 111 PRO A C 1
ATOM 908 O O . PRO A 1 111 ? 2.012 6.758 -9.367 1 95.19 111 PRO A O 1
ATOM 911 N N . ASP A 1 112 ? 3.584 8.273 -9.016 1 96.69 112 ASP A N 1
ATOM 912 C CA . ASP A 1 112 ? 4.555 7.344 -8.445 1 96.69 112 ASP A CA 1
ATOM 913 C C . ASP A 1 112 ? 4.184 6.969 -7.016 1 96.69 112 ASP A C 1
ATOM 915 O O . ASP A 1 112 ? 4.266 7.797 -6.109 1 96.69 112 ASP A O 1
ATOM 919 N N . HIS A 1 113 ? 3.896 5.746 -6.812 1 95.69 113 HIS A N 1
ATOM 920 C CA . HIS A 1 113 ? 3.469 5.266 -5.504 1 95.69 113 HIS A CA 1
ATOM 921 C C . HIS A 1 113 ? 4.602 5.348 -4.488 1 95.69 113 HIS A C 1
ATOM 923 O O . HIS A 1 113 ? 4.363 5.289 -3.279 1 95.69 113 HIS A O 1
ATOM 929 N N . ASN A 1 114 ? 5.852 5.414 -4.965 1 97.5 114 ASN A N 1
ATOM 930 C CA . ASN A 1 114 ? 7.031 5.512 -4.113 1 97.5 114 ASN A CA 1
ATOM 931 C C . ASN A 1 114 ? 7.656 6.898 -4.176 1 97.5 114 ASN A C 1
ATOM 933 O O . ASN A 1 114 ? 8.867 7.047 -4.004 1 97.5 114 ASN A O 1
ATOM 937 N N . PHE A 1 115 ? 6.84 7.891 -4.477 1 98.56 115 PHE A N 1
ATOM 938 C CA . PHE A 1 115 ? 7.336 9.258 -4.625 1 98.56 115 PHE A CA 1
ATOM 939 C C . PHE A 1 115 ? 8.195 9.656 -3.432 1 98.56 115 PHE A C 1
ATOM 941 O O . PHE A 1 115 ? 9.281 10.211 -3.598 1 98.56 115 PHE A O 1
ATOM 948 N N . LEU A 1 116 ? 7.762 9.312 -2.227 1 98.75 116 LEU A N 1
ATOM 949 C CA . LEU A 1 116 ? 8.43 9.68 -0.984 1 98.75 116 LEU A CA 1
ATOM 950 C C . LEU A 1 116 ? 9.844 9.109 -0.94 1 98.75 116 LEU A C 1
ATOM 952 O O . LEU A 1 116 ? 10.688 9.578 -0.171 1 98.75 116 LEU A O 1
ATOM 956 N N . LEU A 1 117 ? 10.07 8.094 -1.729 1 98.38 117 LEU A N 1
ATOM 957 C CA . LEU A 1 117 ? 11.32 7.352 -1.608 1 98.38 117 LEU A CA 1
ATOM 958 C C . LEU A 1 117 ? 12.273 7.707 -2.744 1 98.38 117 LEU A C 1
ATOM 960 O O . LEU A 1 117 ? 13.359 7.129 -2.855 1 98.38 117 LEU A O 1
ATOM 964 N N . ARG A 1 118 ? 11.859 8.578 -3.574 1 98.06 118 ARG A N 1
ATOM 965 C CA . ARG A 1 118 ? 12.758 9.062 -4.621 1 98.06 118 ARG A CA 1
ATOM 966 C C . ARG A 1 118 ? 13.992 9.719 -4.02 1 98.06 118 ARG A C 1
ATOM 968 O O . ARG A 1 118 ? 13.898 10.445 -3.031 1 98.06 118 ARG A O 1
ATOM 975 N N . SER A 1 119 ? 15.102 9.492 -4.637 1 97.38 119 SER A N 1
ATOM 976 C CA . SER A 1 119 ? 16.375 9.93 -4.086 1 97.38 119 SER A CA 1
ATOM 977 C C . SER A 1 119 ? 16.438 11.445 -3.945 1 97.38 119 SER A C 1
ATOM 979 O O . SER A 1 119 ? 16.906 11.961 -2.934 1 97.38 119 SER A O 1
ATOM 981 N N . ASN A 1 120 ? 16 12.148 -4.949 1 97.81 120 ASN A N 1
ATOM 982 C CA . ASN A 1 120 ? 16.047 13.602 -4.891 1 97.81 120 ASN A CA 1
ATOM 983 C C . ASN A 1 120 ? 15.117 14.148 -3.814 1 97.81 120 ASN A C 1
ATOM 985 O O . ASN A 1 120 ? 15.438 15.133 -3.143 1 97.81 120 ASN A O 1
ATOM 989 N N . PHE A 1 121 ? 13.953 13.578 -3.615 1 98.69 121 PHE A N 1
ATOM 990 C CA . PHE A 1 121 ? 13.031 13.984 -2.561 1 98.69 121 PHE A CA 1
ATOM 991 C C . PHE A 1 121 ? 13.633 13.711 -1.185 1 98.69 121 PHE A C 1
ATOM 993 O O . PHE A 1 121 ? 13.594 14.578 -0.306 1 98.69 121 PHE A O 1
ATOM 1000 N N . LEU A 1 122 ? 14.188 12.492 -1.017 1 98.38 122 LEU A N 1
ATOM 1001 C CA . LEU A 1 122 ? 14.82 12.109 0.242 1 98.38 122 LEU A CA 1
ATOM 1002 C C . LEU A 1 122 ? 15.953 13.07 0.592 1 98.38 122 LEU A C 1
ATOM 1004 O O . LEU A 1 122 ? 16.109 13.453 1.754 1 98.38 122 LEU A O 1
ATOM 1008 N N . ASN A 1 123 ? 16.703 13.438 -0.385 1 97.5 123 ASN A N 1
ATOM 1009 C CA . ASN A 1 123 ? 17.781 14.398 -0.167 1 97.5 123 ASN A CA 1
ATOM 1010 C C . ASN A 1 123 ? 17.266 15.734 0.345 1 97.5 123 ASN A C 1
ATOM 1012 O O . ASN A 1 123 ? 17.859 16.344 1.234 1 97.5 123 ASN A O 1
ATOM 1016 N N . GLY A 1 124 ? 16.188 16.172 -0.254 1 98.31 124 GLY A N 1
ATOM 1017 C CA . GLY A 1 124 ? 15.562 17.406 0.196 1 98.31 124 GLY A CA 1
ATOM 1018 C C . GLY A 1 124 ? 15.023 17.328 1.612 1 98.31 124 GLY A C 1
ATOM 1019 O O . GLY A 1 124 ? 15.25 18.234 2.422 1 98.31 124 GLY A O 1
ATOM 1020 N N . ILE A 1 125 ? 14.375 16.266 1.962 1 98.62 125 ILE A N 1
ATOM 1021 C CA . ILE A 1 125 ? 13.781 16.062 3.273 1 98.62 125 ILE A CA 1
ATOM 1022 C C . ILE A 1 125 ? 14.867 16.016 4.34 1 98.62 125 ILE A C 1
ATOM 1024 O O . ILE A 1 125 ? 14.695 16.547 5.441 1 98.62 125 ILE A O 1
ATOM 1028 N N . ALA A 1 126 ? 15.953 15.43 4.039 1 97.56 126 ALA A N 1
ATOM 1029 C CA . ALA A 1 126 ? 17.062 15.305 4.98 1 97.56 126 ALA A CA 1
ATOM 1030 C C . ALA A 1 126 ? 17.5 16.672 5.492 1 97.56 126 ALA A C 1
ATOM 1032 O O . ALA A 1 126 ? 17.984 16.797 6.621 1 97.56 126 ALA A O 1
ATOM 1033 N N . GLN A 1 127 ? 17.281 17.672 4.691 1 96.81 127 GLN A N 1
ATOM 1034 C CA . GLN A 1 127 ? 17.734 19.016 5.039 1 96.81 127 GLN A CA 1
ATOM 1035 C C . GLN A 1 127 ? 16.828 19.641 6.098 1 96.81 127 GLN A C 1
ATOM 1037 O O . GLN A 1 127 ? 17.203 20.641 6.727 1 96.81 127 GLN A O 1
ATOM 1042 N N . LEU A 1 128 ? 15.648 19.109 6.352 1 97.25 128 LEU A N 1
ATOM 1043 C CA . LEU A 1 128 ? 14.711 19.672 7.32 1 97.25 128 LEU A CA 1
ATOM 1044 C C . LEU A 1 128 ? 15.297 19.641 8.727 1 97.25 128 LEU A C 1
ATOM 1046 O O . LEU A 1 128 ? 15.016 20.516 9.547 1 97.25 128 LEU A O 1
ATOM 1050 N N . GLU A 1 129 ? 16.078 18.641 8.992 1 94.5 129 GLU A N 1
ATOM 1051 C CA . GLU A 1 129 ? 16.625 18.406 10.328 1 94.5 129 GLU A CA 1
ATOM 1052 C C . GLU A 1 129 ? 17.406 19.609 10.82 1 94.5 129 GLU A C 1
ATOM 1054 O O . GLU A 1 129 ? 17.344 19.969 12 1 94.5 129 GLU A O 1
ATOM 1059 N N . GLN A 1 130 ? 18.141 20.25 9.93 1 94.56 130 GLN A N 1
ATOM 1060 C CA . GLN A 1 130 ? 19.016 21.344 10.273 1 94.56 130 GLN A CA 1
ATOM 1061 C C . GLN A 1 130 ? 18.234 22.562 10.734 1 94.56 130 GLN A C 1
ATOM 1063 O O . GLN A 1 130 ? 18.734 23.391 11.516 1 94.56 130 GLN A O 1
ATOM 1068 N N . TYR A 1 131 ? 17 22.703 10.328 1 94.31 131 TYR A N 1
ATOM 1069 C CA . TYR A 1 131 ? 16.25 23.922 10.578 1 94.31 131 TYR A CA 1
ATOM 1070 C C . TYR A 1 131 ? 15.086 23.656 11.539 1 94.31 131 TYR A C 1
ATOM 1072 O O . TYR A 1 131 ? 14.289 24.547 11.828 1 94.31 131 TYR A O 1
ATOM 1080 N N . ASN A 1 132 ? 14.906 22.453 11.977 1 92.81 132 ASN A N 1
ATOM 1081 C CA . ASN A 1 132 ? 13.836 22.031 12.875 1 92.81 132 ASN A CA 1
ATOM 1082 C C . ASN A 1 132 ? 12.461 22.25 12.258 1 92.81 132 ASN A C 1
ATOM 1084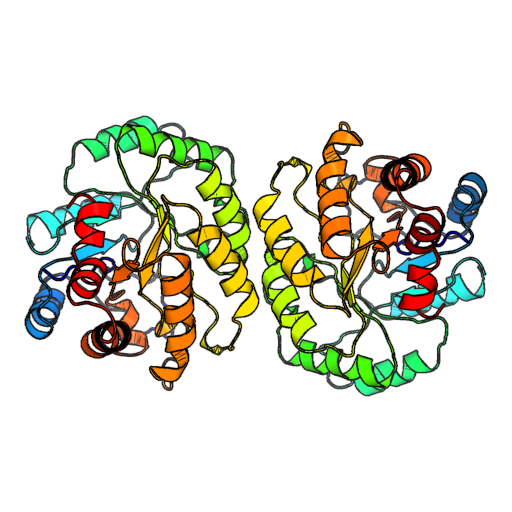 O O . ASN A 1 132 ? 11.531 22.703 12.93 1 92.81 132 ASN A O 1
ATOM 1088 N N . PHE A 1 133 ? 12.367 22.172 10.992 1 97.94 133 PHE A N 1
ATOM 1089 C CA . PHE A 1 133 ? 11.102 22.188 10.273 1 97.94 133 PHE A CA 1
ATOM 1090 C C . PHE A 1 133 ? 10.406 20.844 10.352 1 97.94 133 PHE A C 1
ATOM 1092 O O . PHE A 1 133 ? 11.07 19.797 10.422 1 97.94 133 PHE A O 1
ATOM 1099 N N . THR A 1 134 ? 9.094 20.859 10.375 1 98.38 134 THR A N 1
ATOM 1100 C CA . THR A 1 134 ? 8.289 19.641 10.359 1 98.38 134 THR A CA 1
ATOM 1101 C C . THR A 1 134 ? 7.828 19.328 8.938 1 98.38 134 THR A C 1
ATOM 1103 O O . THR A 1 134 ? 7.957 20.156 8.039 1 98.38 134 THR A O 1
ATOM 1106 N N . TYR A 1 135 ? 7.434 18.109 8.719 1 98.88 135 TYR A N 1
ATOM 1107 C CA . TYR A 1 135 ? 6.863 17.703 7.441 1 98.88 135 TYR A CA 1
ATOM 1108 C C . TYR A 1 135 ? 5.512 17.031 7.641 1 98.88 135 TYR A C 1
ATOM 1110 O O . TYR A 1 135 ? 5.387 16.094 8.438 1 98.88 135 TYR A O 1
ATOM 1118 N N . ASP A 1 136 ? 4.492 17.531 6.977 1 98.94 136 ASP A N 1
ATOM 1119 C CA . ASP A 1 136 ? 3.152 16.969 6.977 1 98.94 136 ASP A CA 1
ATOM 1120 C C . ASP A 1 136 ? 2.996 15.93 5.863 1 98.94 136 ASP A C 1
ATOM 1122 O O . ASP A 1 136 ? 3.154 16.25 4.684 1 98.94 136 ASP A O 1
ATOM 1126 N N . ILE A 1 137 ? 2.672 14.719 6.238 1 98.94 137 ILE A N 1
ATOM 1127 C CA . ILE A 1 137 ? 2.547 13.617 5.285 1 98.94 137 ILE A CA 1
ATOM 1128 C C . ILE A 1 137 ? 1.09 13.484 4.848 1 98.94 137 ILE A C 1
ATOM 1130 O O . ILE A 1 137 ? 0.222 13.141 5.652 1 98.94 137 ILE A O 1
ATOM 1134 N N . LEU A 1 138 ? 0.846 13.82 3.623 1 98.88 138 LEU A N 1
ATOM 1135 C CA . LEU A 1 138 ? -0.478 13.672 3.027 1 98.88 138 LEU A CA 1
ATOM 1136 C C . LEU A 1 138 ? -0.478 12.586 1.957 1 98.88 138 LEU A C 1
ATOM 1138 O O . LEU A 1 138 ? 0.087 12.773 0.877 1 98.88 138 LEU A O 1
ATOM 1142 N N . VAL A 1 139 ? -1.144 11.469 2.262 1 98.81 139 VAL A N 1
ATOM 1143 C CA . VAL A 1 139 ? -1.099 10.312 1.378 1 98.81 139 VAL A CA 1
ATOM 1144 C C . VAL A 1 139 ? -2.438 9.578 1.417 1 98.81 139 VAL A C 1
ATOM 1146 O O . VAL A 1 139 ? -3.316 9.922 2.211 1 98.81 139 VAL A O 1
ATOM 1149 N N . PHE A 1 140 ? -2.592 8.625 0.501 1 98.31 140 PHE A N 1
ATOM 1150 C CA . PHE A 1 140 ? -3.637 7.613 0.565 1 98.31 140 PHE A CA 1
ATOM 1151 C C . PHE A 1 140 ? -3.094 6.312 1.148 1 98.31 140 PHE A C 1
ATOM 1153 O O . PHE A 1 140 ? -1.878 6.137 1.26 1 98.31 140 PHE A O 1
ATOM 1160 N N . PRO A 1 141 ? -4.023 5.391 1.508 1 98.62 141 PRO A N 1
ATOM 1161 C CA . PRO A 1 141 ? -3.596 4.164 2.182 1 98.62 141 PRO A CA 1
ATOM 1162 C C . PRO A 1 141 ? -2.615 3.344 1.347 1 98.62 141 PRO A C 1
ATOM 1164 O O . PRO A 1 141 ? -1.688 2.74 1.893 1 98.62 141 PRO A O 1
ATOM 1167 N N . HIS A 1 142 ? -2.74 3.342 0.019 1 98.19 142 HIS A N 1
ATOM 1168 C CA . HIS A 1 142 ? -1.892 2.504 -0.821 1 98.19 142 HIS A CA 1
ATOM 1169 C C . HIS A 1 142 ? -0.451 3.006 -0.821 1 98.19 142 HIS A C 1
ATOM 1171 O O . HIS A 1 142 ? 0.453 2.311 -1.287 1 98.19 142 HIS A O 1
ATOM 1177 N N . GLN A 1 143 ? -0.193 4.152 -0.257 1 98.69 143 GLN A N 1
ATOM 1178 C CA . GLN A 1 143 ? 1.147 4.73 -0.211 1 98.69 143 GLN A CA 1
ATOM 1179 C C . GLN A 1 143 ? 1.771 4.562 1.171 1 98.69 143 GLN A C 1
ATOM 1181 O O . GLN A 1 143 ? 2.922 4.949 1.39 1 98.69 143 GLN A O 1
ATOM 1186 N N . LEU A 1 144 ? 1.069 3.963 2.127 1 98.88 144 LEU A N 1
ATOM 1187 C CA . LEU A 1 144 ? 1.501 3.893 3.52 1 98.88 144 LEU A CA 1
ATOM 1188 C C . LEU A 1 144 ? 2.754 3.035 3.658 1 98.88 144 LEU A C 1
ATOM 1190 O O . LEU A 1 144 ? 3.584 3.279 4.535 1 98.88 144 LEU A O 1
ATOM 1194 N N . GLY A 1 145 ? 2.904 1.997 2.809 1 98.69 145 GLY A N 1
ATOM 1195 C CA . GLY A 1 145 ? 4.152 1.253 2.828 1 98.69 145 GLY A CA 1
ATOM 1196 C C . GLY A 1 145 ? 5.371 2.127 2.598 1 98.69 145 GLY A C 1
ATOM 1197 O O . GLY A 1 145 ? 6.383 1.989 3.293 1 98.69 145 GLY A O 1
ATOM 1198 N N . ALA A 1 146 ? 5.277 2.971 1.643 1 98.75 146 ALA A N 1
ATOM 1199 C CA . ALA A 1 146 ? 6.352 3.918 1.357 1 98.75 146 ALA A CA 1
ATOM 1200 C C . ALA A 1 146 ? 6.555 4.883 2.521 1 98.75 146 ALA A C 1
ATOM 1202 O O . ALA A 1 146 ? 7.688 5.27 2.826 1 98.75 146 ALA A O 1
ATOM 1203 N N . VAL A 1 147 ? 5.445 5.285 3.166 1 98.88 147 VAL A N 1
ATOM 1204 C CA . VAL A 1 147 ? 5.535 6.168 4.324 1 98.88 147 VAL A CA 1
ATOM 1205 C C . VAL A 1 147 ? 6.363 5.504 5.418 1 98.88 147 VAL A C 1
ATOM 1207 O O . VAL A 1 147 ? 7.223 6.145 6.031 1 98.88 147 VAL A O 1
ATOM 1210 N N . LEU A 1 148 ? 6.066 4.227 5.645 1 98.88 148 LEU A N 1
ATOM 1211 C CA . LEU A 1 148 ? 6.793 3.506 6.688 1 98.88 148 LEU A CA 1
ATOM 1212 C C . LEU A 1 148 ? 8.289 3.504 6.402 1 98.88 148 LEU A C 1
ATOM 1214 O O . LEU A 1 148 ? 9.094 3.807 7.285 1 98.88 148 LEU A O 1
ATOM 1218 N N . GLU A 1 149 ? 8.664 3.154 5.113 1 98.56 149 GLU A N 1
ATOM 1219 C CA . GLU A 1 149 ? 10.07 3.211 4.723 1 98.56 149 GLU A CA 1
ATOM 1220 C C . GLU A 1 149 ? 10.648 4.609 4.938 1 98.56 149 GLU A C 1
ATOM 1222 O O . GLU A 1 149 ? 11.758 4.754 5.461 1 98.56 149 GLU A O 1
ATOM 1227 N N . PHE A 1 150 ? 9.914 5.602 4.641 1 98.81 150 PHE A N 1
ATOM 1228 C CA . PHE A 1 150 ? 10.305 7.008 4.621 1 98.81 150 PHE A CA 1
ATOM 1229 C C . PHE A 1 150 ? 10.586 7.512 6.031 1 98.81 150 PHE A C 1
ATOM 1231 O O . PHE A 1 150 ? 11.656 8.062 6.301 1 98.81 150 PHE A O 1
ATOM 1238 N N . VAL A 1 151 ? 9.664 7.324 6.949 1 98.81 151 VAL A N 1
ATOM 1239 C CA . VAL A 1 151 ? 9.805 7.898 8.281 1 98.81 151 VAL A CA 1
ATOM 1240 C C . VAL A 1 151 ? 10.945 7.211 9.031 1 98.81 151 VAL A C 1
ATOM 1242 O O . VAL A 1 151 ? 11.625 7.836 9.852 1 98.81 151 VAL A O 1
ATOM 1245 N N . LYS A 1 152 ? 11.211 5.965 8.773 1 98.12 152 LYS A N 1
ATOM 1246 C CA . LYS A 1 152 ? 12.281 5.223 9.43 1 98.12 152 LYS A CA 1
ATOM 1247 C C . LYS A 1 152 ? 13.648 5.766 9.023 1 98.12 152 LYS A C 1
ATOM 1249 O O . LYS A 1 152 ? 14.625 5.609 9.758 1 98.12 152 LYS A O 1
ATOM 1254 N N . LYS A 1 153 ? 13.719 6.348 7.891 1 97.56 153 LYS A N 1
ATOM 1255 C CA . LYS A 1 153 ? 14.984 6.895 7.398 1 97.56 153 LYS A CA 1
ATOM 1256 C C . LYS A 1 153 ? 15.375 8.148 8.164 1 97.56 153 LYS A C 1
ATOM 1258 O O . LYS A 1 153 ? 16.547 8.523 8.195 1 97.56 153 LYS A O 1
ATOM 1263 N N . PHE A 1 154 ? 14.398 8.828 8.773 1 98.06 154 PHE A N 1
ATOM 1264 C CA . PHE A 1 154 ? 14.656 10.125 9.398 1 98.06 154 PHE A CA 1
ATOM 1265 C C . PHE A 1 154 ? 14.109 10.164 10.82 1 98.06 154 PHE A C 1
ATOM 1267 O O . PHE A 1 154 ? 13.203 10.945 11.117 1 98.06 154 PHE A O 1
ATOM 1274 N N . PRO A 1 155 ? 14.711 9.484 11.742 1 96.88 155 PRO A N 1
ATOM 1275 C CA . PRO A 1 155 ? 14.172 9.398 13.102 1 96.88 155 PRO A CA 1
ATOM 1276 C C . PRO A 1 155 ? 14.281 10.719 13.867 1 96.88 155 PRO A C 1
ATOM 1278 O O . PRO A 1 155 ? 13.664 10.883 14.922 1 96.88 155 PRO A O 1
ATOM 1281 N N . LYS A 1 156 ? 15.023 11.68 13.305 1 97.19 156 LYS A N 1
ATOM 1282 C CA . LYS A 1 156 ? 15.25 12.93 14.023 1 97.19 156 LYS A CA 1
ATOM 1283 C C . LYS A 1 156 ? 14.336 14.039 13.492 1 97.19 156 LYS A C 1
ATOM 1285 O O . LYS A 1 156 ? 14.32 15.148 14.031 1 97.19 156 LYS A O 1
ATOM 1290 N N . ILE A 1 157 ? 13.633 13.828 12.453 1 98.12 157 ILE A N 1
ATOM 1291 C CA . ILE A 1 157 ? 12.695 14.789 11.875 1 98.12 157 ILE A CA 1
ATOM 1292 C C . ILE A 1 157 ? 11.281 14.484 12.352 1 98.12 157 ILE A C 1
ATOM 1294 O O . ILE A 1 157 ? 10.875 13.32 12.414 1 98.12 157 ILE A O 1
ATOM 1298 N N . ASN A 1 158 ? 10.539 15.492 12.766 1 98.25 158 ASN A N 1
ATOM 1299 C CA . ASN A 1 158 ? 9.156 15.305 13.188 1 98.25 158 ASN A CA 1
ATOM 1300 C C . ASN A 1 158 ? 8.203 15.273 12 1 98.25 158 ASN A C 1
ATOM 1302 O O . ASN A 1 158 ? 8.203 16.188 11.172 1 98.25 158 ASN A O 1
ATOM 1306 N N . PHE A 1 159 ? 7.484 14.234 11.914 1 98.88 159 PHE A N 1
ATOM 1307 C CA . PHE A 1 159 ? 6.48 14.047 10.883 1 98.88 159 PHE A CA 1
ATOM 1308 C C . PHE A 1 159 ? 5.078 14 11.484 1 98.88 159 PHE A C 1
ATOM 1310 O O . PHE A 1 159 ? 4.91 13.625 12.648 1 98.88 159 PHE A O 1
ATOM 1317 N N . VAL A 1 160 ? 4.074 14.391 10.734 1 98.94 160 VAL A N 1
ATOM 1318 C CA . VAL A 1 160 ? 2.689 14.195 11.148 1 98.94 160 VAL A CA 1
ATOM 1319 C C . VAL A 1 160 ? 1.859 13.68 9.977 1 98.94 160 VAL A C 1
ATOM 1321 O O . VAL A 1 160 ? 1.968 14.195 8.859 1 98.94 160 VAL A O 1
ATOM 1324 N N . ILE A 1 161 ? 1.174 12.586 10.156 1 98.94 161 ILE A N 1
ATOM 1325 C CA . ILE A 1 161 ? 0.255 12.047 9.156 1 98.94 161 ILE A CA 1
ATOM 1326 C C . ILE A 1 161 ? -1.007 12.906 9.102 1 98.94 161 ILE A C 1
ATOM 1328 O O . ILE A 1 161 ? -1.677 13.102 10.117 1 98.94 161 ILE A O 1
ATOM 1332 N N . ASP A 1 162 ? -1.294 13.422 7.914 1 98.94 162 ASP A N 1
ATOM 1333 C CA . ASP A 1 162 ? -2.521 14.188 7.727 1 98.94 162 ASP A CA 1
ATOM 1334 C C . ASP A 1 162 ? -3.729 13.266 7.57 1 98.94 162 ASP A C 1
ATOM 1336 O O . ASP A 1 162 ? -3.641 12.227 6.91 1 98.94 162 ASP A O 1
ATOM 1340 N N . HIS A 1 163 ? -4.871 13.617 8.25 1 98.88 163 HIS A N 1
ATOM 1341 C CA . HIS A 1 163 ? -6.18 13.023 8.039 1 98.88 163 HIS A CA 1
ATOM 1342 C C . HIS A 1 163 ? -6.141 11.516 8.273 1 98.88 163 HIS A C 1
ATOM 1344 O O . HIS A 1 163 ? -6.773 10.75 7.539 1 98.88 163 HIS A O 1
ATOM 1350 N N . ILE A 1 164 ? -5.344 11.102 9.141 1 98.88 164 ILE A N 1
ATOM 1351 C CA . ILE A 1 164 ? -5.172 9.703 9.508 1 98.88 164 ILE A CA 1
ATOM 1352 C C . ILE A 1 164 ? -4.914 8.859 8.258 1 98.88 164 ILE A C 1
ATOM 1354 O O . ILE A 1 164 ? -5.391 7.73 8.156 1 98.88 164 ILE A O 1
ATOM 1358 N N . ALA A 1 165 ? -4.324 9.391 7.309 1 98.88 165 ALA A N 1
ATOM 1359 C CA . ALA A 1 165 ? -3.914 8.789 6.047 1 98.88 165 ALA A CA 1
ATOM 1360 C C . ALA A 1 165 ? -5.125 8.391 5.207 1 98.88 165 ALA A C 1
ATOM 1362 O O . ALA A 1 165 ? -5.082 7.395 4.477 1 98.88 165 ALA A O 1
ATOM 1363 N N . LYS A 1 166 ? -6.215 8.992 5.426 1 98.69 166 LYS A N 1
ATOM 1364 C CA . LYS A 1 166 ? -7.406 8.961 4.578 1 98.69 166 LYS A CA 1
ATOM 1365 C C . LYS A 1 166 ? -7.887 7.535 4.355 1 98.69 166 LYS A C 1
ATOM 1367 O O . LYS A 1 166 ? -8.086 7.113 3.213 1 98.69 166 LYS A O 1
ATOM 1372 N N . PRO A 1 167 ? -8.18 6.809 5.379 1 98.81 167 PRO A N 1
ATOM 1373 C CA . PRO A 1 167 ? -8.727 5.465 5.176 1 98.81 167 PRO A CA 1
ATOM 1374 C C . PRO A 1 167 ? -10 5.465 4.332 1 98.81 167 PRO A C 1
ATOM 1376 O O . PRO A 1 167 ? -10.695 6.48 4.262 1 98.81 167 PRO A O 1
ATOM 1379 N N . TYR A 1 168 ? -10.297 4.355 3.699 1 97.88 168 TYR A N 1
ATOM 1380 C CA . TYR A 1 168 ? -11.492 4.191 2.877 1 97.88 168 TYR A CA 1
ATOM 1381 C C . TYR A 1 168 ? -12.703 3.869 3.74 1 97.88 168 TYR A C 1
ATOM 1383 O O . TYR A 1 168 ? -13.305 2.799 3.607 1 97.88 168 TYR A O 1
ATOM 1391 N N . ILE A 1 169 ? -13.133 4.84 4.469 1 98.56 169 ILE A N 1
ATOM 1392 C CA . ILE A 1 169 ? -14.18 4.656 5.469 1 98.56 169 ILE A CA 1
ATOM 1393 C C . ILE A 1 169 ? -15.492 4.309 4.781 1 98.56 169 ILE A C 1
ATOM 1395 O O . ILE A 1 169 ? -16.203 3.406 5.219 1 98.56 169 ILE A O 1
ATOM 1399 N N . LYS A 1 170 ? -15.781 5.023 3.727 1 97.12 170 LYS A N 1
ATOM 1400 C CA . LYS A 1 170 ? -17.031 4.812 2.992 1 97.12 170 LYS A CA 1
ATOM 1401 C C . LYS A 1 170 ? -17.156 3.357 2.545 1 97.12 170 LYS A C 1
ATOM 1403 O O . LYS A 1 170 ? -18.25 2.793 2.564 1 97.12 170 LYS A O 1
ATOM 1408 N N . ASP A 1 171 ? -16.062 2.736 2.174 1 95.75 171 ASP A N 1
ATOM 1409 C CA . ASP A 1 171 ? -16.047 1.388 1.617 1 95.75 171 ASP A CA 1
ATOM 1410 C C . ASP A 1 171 ? -15.875 0.342 2.717 1 95.75 171 ASP A C 1
ATOM 1412 O O . ASP A 1 171 ? -16.047 -0.855 2.475 1 95.75 171 ASP A O 1
ATOM 1416 N N . GLY A 1 172 ? -15.492 0.805 3.883 1 96.69 172 GLY A N 1
ATOM 1417 C CA . GLY A 1 172 ? -15.32 -0.099 5.008 1 96.69 172 GLY A CA 1
ATOM 1418 C C . GLY A 1 172 ? -14.008 -0.856 4.969 1 96.69 172 GLY A C 1
ATOM 1419 O O . GLY A 1 172 ? -13.859 -1.898 5.613 1 96.69 172 GLY A O 1
ATOM 1420 N N . PHE A 1 173 ? -13.078 -0.419 4.156 1 96.31 173 PHE A N 1
ATOM 1421 C CA . PHE A 1 173 ? -11.75 -1.021 4.133 1 96.31 173 PHE A CA 1
ATOM 1422 C C . PHE A 1 173 ? -10.922 -0.542 5.32 1 96.31 173 PHE A C 1
ATOM 1424 O O . PHE A 1 173 ? -10.703 0.661 5.488 1 96.31 173 PHE A O 1
ATOM 1431 N N . TYR A 1 174 ? -10.406 -1.461 6.152 1 98.56 174 TYR A N 1
ATOM 1432 C CA . TYR A 1 174 ? -9.867 -1.123 7.465 1 98.56 174 TYR A CA 1
ATOM 1433 C C . TYR A 1 174 ? -8.516 -1.79 7.684 1 98.56 174 TYR A C 1
ATOM 1435 O O . TYR A 1 174 ? -7.543 -1.13 8.062 1 98.56 174 TYR A O 1
ATOM 1443 N N . ASP A 1 175 ? -8.336 -3.031 7.375 1 98.5 175 ASP A N 1
ATOM 1444 C CA . ASP A 1 175 ? -7.219 -3.852 7.844 1 98.5 175 ASP A CA 1
ATOM 1445 C C . ASP A 1 175 ? -5.91 -3.416 7.195 1 98.5 175 ASP A C 1
ATOM 1447 O O . ASP A 1 175 ? -4.875 -3.344 7.859 1 98.5 175 ASP A O 1
ATOM 1451 N N . GLY A 1 176 ? -5.941 -3.225 5.875 1 98.25 176 GLY A N 1
ATOM 1452 C CA . GLY A 1 176 ? -4.734 -2.771 5.203 1 98.25 176 GLY A CA 1
ATOM 1453 C C . GLY A 1 176 ? -4.184 -1.478 5.773 1 98.25 176 GLY A C 1
ATOM 1454 O O . GLY A 1 176 ? -2.992 -1.384 6.074 1 98.25 176 GLY A O 1
ATOM 1455 N N . TRP A 1 177 ? -5.082 -0.526 5.934 1 98.75 177 TRP A N 1
ATOM 1456 C CA . TRP A 1 177 ? -4.75 0.762 6.535 1 98.75 177 TRP A CA 1
ATOM 1457 C C . TRP A 1 177 ? -4.293 0.586 7.977 1 98.75 177 TRP A C 1
ATOM 1459 O O . TRP A 1 177 ? -3.232 1.084 8.367 1 98.75 177 TRP A O 1
ATOM 1469 N N . ALA A 1 178 ? -5.027 -0.152 8.758 1 98.88 178 ALA A N 1
ATOM 1470 C CA . ALA A 1 178 ? -4.789 -0.32 10.188 1 98.88 178 ALA A CA 1
ATOM 1471 C C . ALA A 1 178 ? -3.412 -0.928 10.445 1 98.88 178 ALA A C 1
ATOM 1473 O O . ALA A 1 178 ? -2.678 -0.471 11.328 1 98.88 178 ALA A O 1
ATOM 1474 N N . ASN A 1 179 ? -3.076 -1.925 9.68 1 98.75 179 ASN A N 1
ATOM 1475 C CA . ASN A 1 179 ? -1.805 -2.621 9.844 1 98.75 179 ASN A CA 1
ATOM 1476 C C . ASN A 1 179 ? -0.62 -1.677 9.664 1 98.75 179 ASN A C 1
ATOM 1478 O O . ASN A 1 179 ? 0.308 -1.679 10.477 1 98.75 179 ASN A O 1
ATOM 1482 N N . LEU A 1 180 ? -0.658 -0.926 8.648 1 98.88 180 LEU A N 1
ATOM 1483 C CA . LEU A 1 180 ? 0.461 -0.034 8.367 1 98.88 180 LEU A CA 1
ATOM 1484 C C . LEU A 1 180 ? 0.468 1.153 9.32 1 98.88 180 LEU A C 1
ATOM 1486 O O . LEU A 1 180 ? 1.533 1.619 9.734 1 98.88 180 LEU A O 1
ATOM 1490 N N . MET A 1 181 ? -0.722 1.643 9.711 1 98.94 181 MET A N 1
ATOM 1491 C CA . MET A 1 181 ? -0.789 2.75 10.664 1 98.94 181 MET A CA 1
ATOM 1492 C C . MET A 1 181 ? -0.22 2.338 12.016 1 98.94 181 MET A C 1
ATOM 1494 O O . MET A 1 181 ? 0.428 3.141 12.688 1 98.94 181 MET A O 1
ATOM 1498 N N . LEU A 1 182 ? -0.49 1.104 12.43 1 98.88 182 LEU A N 1
ATOM 1499 C CA . LEU A 1 182 ? 0.092 0.608 13.672 1 98.88 182 LEU A CA 1
ATOM 1500 C C . LEU A 1 182 ? 1.614 0.596 13.594 1 98.88 182 LEU A C 1
ATOM 1502 O O . LEU A 1 182 ? 2.293 1.027 14.531 1 98.88 182 LEU A O 1
ATOM 1506 N N . ALA A 1 183 ? 2.131 0.124 12.477 1 98.81 183 ALA A N 1
ATOM 1507 C CA . ALA A 1 183 ? 3.578 0.078 12.289 1 98.81 183 ALA A CA 1
ATOM 1508 C C . ALA A 1 183 ? 4.172 1.482 12.266 1 98.81 183 ALA A C 1
ATOM 1510 O O . ALA A 1 183 ? 5.219 1.73 12.875 1 98.81 183 ALA A O 1
ATOM 1511 N N . ILE A 1 184 ? 3.537 2.383 11.609 1 98.88 184 ILE A N 1
ATOM 1512 C CA . ILE A 1 184 ? 3.992 3.764 11.508 1 98.88 184 ILE A CA 1
ATOM 1513 C C . ILE A 1 184 ? 3.914 4.434 12.883 1 98.88 184 ILE A C 1
ATOM 1515 O O . ILE A 1 184 ? 4.824 5.164 13.273 1 98.88 184 ILE A O 1
ATOM 1519 N N . GLY A 1 185 ? 2.82 4.148 13.617 1 98.81 185 GLY A N 1
ATOM 1520 C CA . GLY A 1 185 ? 2.631 4.715 14.945 1 98.81 185 GLY A CA 1
ATOM 1521 C C . GLY A 1 185 ? 3.705 4.289 15.93 1 98.81 185 GLY A C 1
ATOM 1522 O O . GLY A 1 185 ? 3.893 4.934 16.969 1 98.81 185 GLY A O 1
ATOM 1523 N N . ALA A 1 186 ? 4.426 3.219 15.664 1 98.56 186 ALA A N 1
ATOM 1524 C CA . ALA A 1 186 ? 5.504 2.742 16.531 1 98.56 186 ALA A CA 1
ATOM 1525 C C . ALA A 1 186 ? 6.738 3.631 16.406 1 98.56 186 ALA A C 1
ATOM 1527 O O . ALA A 1 186 ? 7.645 3.564 17.234 1 98.56 186 ALA A O 1
ATOM 1528 N N . GLN A 1 187 ? 6.809 4.398 15.297 1 98.56 187 GLN A N 1
ATOM 1529 C CA . GLN A 1 187 ? 7.898 5.359 15.141 1 98.56 187 GLN A CA 1
ATOM 1530 C C . GLN A 1 187 ? 7.664 6.602 15.992 1 98.56 187 GLN A C 1
ATOM 1532 O O . GLN A 1 187 ? 6.754 7.387 15.727 1 98.56 187 GLN A O 1
ATOM 1537 N N . GLN A 1 188 ? 8.508 6.941 16.906 1 97.94 188 GLN A N 1
ATOM 1538 C CA . GLN A 1 188 ? 8.242 7.879 17.984 1 97.94 188 GLN A CA 1
ATOM 1539 C C . GLN A 1 188 ? 8.234 9.32 17.484 1 97.94 188 GLN A C 1
ATOM 1541 O O . GLN A 1 188 ? 7.734 10.219 18.156 1 97.94 188 GLN A O 1
ATOM 1546 N N . ASN A 1 189 ? 8.812 9.555 16.359 1 97.94 189 ASN A N 1
ATOM 1547 C CA . ASN A 1 189 ? 8.867 10.914 15.836 1 97.94 189 ASN A CA 1
ATOM 1548 C C . ASN A 1 189 ? 7.688 11.211 14.922 1 97.94 189 ASN A C 1
ATOM 1550 O O . ASN A 1 189 ? 7.641 12.266 14.281 1 97.94 189 ASN A O 1
ATOM 1554 N N . VAL A 1 190 ? 6.711 10.297 14.828 1 98.94 190 VAL A N 1
ATOM 1555 C CA . VAL A 1 190 ? 5.582 10.477 13.922 1 98.94 190 VAL A CA 1
ATOM 1556 C C . VAL A 1 190 ? 4.312 10.766 14.719 1 98.94 190 VAL A C 1
ATOM 1558 O O . VAL A 1 190 ? 3.98 10.031 15.656 1 98.94 190 VAL A O 1
ATOM 1561 N N . TYR A 1 191 ? 3.662 11.891 14.414 1 98.94 191 TYR A N 1
ATOM 1562 C CA . TYR A 1 191 ? 2.367 12.297 14.953 1 98.94 191 TYR A CA 1
ATOM 1563 C C . TYR A 1 191 ? 1.254 12.016 13.945 1 98.94 191 TYR A C 1
ATOM 1565 O O . TYR A 1 191 ? 1.513 11.547 12.836 1 98.94 191 TYR A O 1
ATOM 1573 N N . CYS A 1 192 ? 0.004 12.227 14.359 1 98.94 192 CYS A N 1
ATOM 1574 C CA . CYS A 1 192 ? -1.139 11.984 13.492 1 98.94 192 CYS A CA 1
ATOM 1575 C C . CYS A 1 192 ? -2.25 13 13.75 1 98.94 192 CYS A C 1
ATOM 1577 O O . CYS A 1 192 ? -2.555 13.305 14.906 1 98.94 192 CYS A O 1
ATOM 1579 N N . LYS A 1 193 ? -2.836 13.508 12.711 1 98.94 193 LYS A N 1
ATOM 1580 C CA . LYS A 1 193 ? -3.93 14.469 12.859 1 98.94 193 LYS A CA 1
ATOM 1581 C C . LYS A 1 193 ? -5.285 13.766 12.789 1 98.94 193 LYS A C 1
ATOM 1583 O O . LYS A 1 193 ? -5.586 13.078 11.805 1 98.94 193 LYS A O 1
ATOM 1588 N N . LEU A 1 194 ? -6.031 13.922 13.867 1 98.88 194 LEU A N 1
ATOM 1589 C CA . LEU A 1 194 ? -7.457 13.617 13.805 1 98.88 194 LEU A CA 1
ATOM 1590 C C . LEU A 1 194 ? -8.203 14.664 12.984 1 98.88 194 LEU A C 1
ATOM 1592 O O . LEU A 1 194 ? -8.852 15.555 13.547 1 98.88 194 LEU A O 1
ATOM 1596 N N . SER A 1 195 ? -8.156 14.516 11.703 1 98.75 195 SER A N 1
ATOM 1597 C CA . SER A 1 195 ? -8.719 15.477 10.758 1 98.75 195 SER A CA 1
ATOM 1598 C C . SER A 1 195 ? -9.188 14.781 9.484 1 98.75 195 SER A C 1
ATOM 1600 O O . SER A 1 195 ? -8.773 13.656 9.195 1 98.75 195 SER A O 1
ATOM 1602 N N . GLY A 1 196 ? -10.086 15.367 8.828 1 98.5 196 GLY A N 1
ATOM 1603 C CA . GLY A 1 196 ? -10.461 14.984 7.473 1 98.5 196 GLY A CA 1
ATOM 1604 C C . GLY A 1 196 ? -11.109 13.617 7.395 1 98.5 196 GLY A C 1
ATOM 1605 O O . GLY A 1 196 ? -11.117 12.984 6.336 1 98.5 196 GLY A O 1
ATOM 1606 N N . MET A 1 197 ? -11.688 13.062 8.477 1 98.62 197 MET A N 1
ATOM 1607 C CA . MET A 1 197 ? -12.25 11.711 8.484 1 98.62 197 MET A CA 1
ATOM 1608 C C . MET A 1 197 ? -13.625 11.688 7.832 1 98.62 197 MET A C 1
ATOM 1610 O O . MET A 1 197 ? -13.953 10.75 7.105 1 98.62 197 MET A O 1
ATOM 1614 N N . VAL A 1 198 ? -14.398 12.742 8.016 1 98.31 198 VAL A N 1
ATOM 1615 C CA . VAL A 1 198 ? -15.789 12.734 7.559 1 98.31 198 VAL A CA 1
ATOM 1616 C C . VAL A 1 198 ? -15.828 12.789 6.031 1 98.31 198 VAL A C 1
ATOM 1618 O O . VAL A 1 198 ? -16.734 12.227 5.414 1 98.31 198 VAL A O 1
ATOM 1621 N N . THR A 1 199 ? -14.82 13.398 5.438 1 97.88 199 THR A N 1
ATOM 1622 C CA . THR A 1 199 ? -14.781 13.508 3.982 1 97.88 199 THR A CA 1
ATOM 1623 C C . THR A 1 199 ? -14.273 12.219 3.35 1 97.88 199 THR A C 1
ATOM 1625 O O . THR A 1 199 ? -14.266 12.086 2.125 1 97.88 199 THR A O 1
ATOM 1628 N N . GLU A 1 200 ? -13.836 11.258 4.164 1 98.12 200 GLU A N 1
ATOM 1629 C CA . GLU A 1 200 ? -13.477 9.922 3.693 1 98.12 200 GLU A CA 1
ATOM 1630 C C . GLU A 1 200 ? -14.641 8.945 3.875 1 98.12 200 GLU A C 1
ATOM 1632 O O . GLU A 1 200 ? -14.57 7.801 3.418 1 98.12 200 GLU A O 1
ATOM 1637 N N . ALA A 1 201 ? -15.664 9.344 4.566 1 98.12 201 ALA A N 1
ATOM 1638 C CA . ALA A 1 201 ? -16.891 8.578 4.754 1 98.12 201 ALA A CA 1
ATOM 1639 C C . ALA A 1 201 ? -17.969 9.023 3.766 1 98.12 201 ALA A C 1
ATOM 1641 O O . ALA A 1 201 ? -17.672 9.711 2.785 1 98.12 201 ALA A O 1
ATOM 1642 N N . ASP A 1 202 ? -19.188 8.453 3.914 1 97.19 202 ASP A N 1
ATOM 1643 C CA . ASP A 1 202 ? -20.312 8.945 3.113 1 97.19 202 ASP A CA 1
ATOM 1644 C C . ASP A 1 202 ? -20.719 10.359 3.545 1 97.19 202 ASP A C 1
ATOM 1646 O O . ASP A 1 202 ? -21.125 10.562 4.688 1 97.19 202 ASP A O 1
ATOM 1650 N N . TYR A 1 203 ? -20.578 11.32 2.666 1 95.75 203 TYR A N 1
ATOM 1651 C CA . TYR A 1 203 ? -20.766 12.727 2.982 1 95.75 203 TYR A CA 1
ATOM 1652 C C . TYR A 1 203 ? -22.094 12.969 3.689 1 95.75 203 TYR A C 1
ATOM 1654 O O . TYR A 1 203 ? -22.203 13.852 4.543 1 95.75 203 TYR A O 1
ATOM 1662 N N . LYS A 1 204 ? -23.109 12.117 3.377 1 95.38 204 LYS A N 1
ATOM 1663 C CA . LYS A 1 204 ? -24.469 12.438 3.785 1 95.38 204 LYS A CA 1
ATOM 1664 C C . LYS A 1 204 ? -24.891 11.586 4.977 1 95.38 204 LYS A C 1
ATOM 1666 O O . LYS A 1 204 ? -25.797 11.969 5.73 1 95.38 204 LYS A O 1
ATOM 1671 N N . THR A 1 205 ? -24.188 10.469 5.125 1 96.75 205 THR A N 1
ATOM 1672 C CA . THR A 1 205 ? -24.812 9.523 6.043 1 96.75 205 THR A CA 1
ATOM 1673 C C . THR A 1 205 ? -23.828 9.086 7.125 1 96.75 205 THR A C 1
ATOM 1675 O O . THR A 1 205 ? -24.156 8.25 7.969 1 96.75 205 THR A O 1
ATOM 1678 N N . TRP A 1 206 ? -22.641 9.641 7.133 1 97.69 206 TRP A N 1
ATOM 1679 C CA . TRP A 1 206 ? -21.672 9.211 8.141 1 97.69 206 TRP A CA 1
ATOM 1680 C C . TRP A 1 206 ? -22.203 9.5 9.547 1 97.69 206 TRP A C 1
ATOM 1682 O O . TRP A 1 206 ? -22.953 10.453 9.75 1 97.69 206 TRP A O 1
ATOM 1692 N N . THR A 1 207 ? -21.844 8.695 10.531 1 97.62 207 THR A N 1
ATOM 1693 C CA . THR A 1 207 ? -22.109 8.867 11.961 1 97.62 207 THR A CA 1
ATOM 1694 C C . THR A 1 207 ? -20.828 8.711 12.766 1 97.62 207 THR A C 1
ATOM 1696 O O . THR A 1 207 ? -19.797 8.273 12.234 1 97.62 207 THR A O 1
ATOM 1699 N N . SER A 1 208 ? -20.859 9.148 14 1 97.62 208 SER A N 1
ATOM 1700 C CA . SER A 1 208 ? -19.719 8.953 14.891 1 97.62 208 SER A CA 1
ATOM 1701 C C . SER A 1 208 ? -19.344 7.477 14.984 1 97.62 208 SER A C 1
ATOM 1703 O O . SER A 1 208 ? -18.172 7.137 15.102 1 97.62 208 SER A O 1
ATOM 1705 N N . GLU A 1 209 ? -20.328 6.617 14.93 1 97.5 209 GLU A N 1
ATOM 1706 C CA . GLU A 1 209 ? -20.109 5.18 15.039 1 97.5 209 GLU A CA 1
ATOM 1707 C C . GLU A 1 209 ? -19.312 4.652 13.844 1 97.5 209 GLU A C 1
ATOM 1709 O O . GLU A 1 209 ? -18.516 3.725 13.984 1 97.5 209 GLU A O 1
ATOM 1714 N N . THR A 1 210 ? -19.531 5.258 12.719 1 97.38 210 THR A N 1
ATOM 1715 C CA . THR A 1 210 ? -18.844 4.852 11.5 1 97.38 210 THR A CA 1
ATOM 1716 C C . THR A 1 210 ? -17.375 5.219 11.562 1 97.38 210 THR A C 1
ATOM 1718 O O . THR A 1 210 ? -16.531 4.512 11.008 1 97.38 210 THR A O 1
ATOM 1721 N N . ILE A 1 211 ? -17.047 6.25 12.234 1 98.44 211 ILE A N 1
ATOM 1722 C CA . ILE A 1 211 ? -15.711 6.816 12.219 1 98.44 211 ILE A CA 1
ATOM 1723 C C . ILE A 1 211 ? -14.93 6.34 13.438 1 98.44 211 ILE A C 1
ATOM 1725 O O . ILE A 1 211 ? -13.703 6.223 13.398 1 98.44 211 ILE A O 1
ATOM 1729 N N . LYS A 1 212 ? -15.562 6.004 14.492 1 98.44 212 LYS A N 1
ATOM 1730 C CA . LYS A 1 212 ? -15 5.711 15.805 1 98.44 212 LYS A CA 1
ATOM 1731 C C . LYS A 1 212 ? -13.922 4.637 15.711 1 98.44 212 LYS A C 1
ATOM 1733 O O . LYS A 1 212 ? -12.852 4.77 16.312 1 98.44 212 LYS A O 1
ATOM 1738 N N . PRO A 1 213 ? -14.117 3.508 14.922 1 98.69 213 PRO A N 1
ATOM 1739 C CA . PRO A 1 213 ? -13.078 2.477 14.875 1 98.69 213 PRO A CA 1
ATOM 1740 C C . PRO A 1 213 ? -11.742 3.006 14.352 1 98.69 213 PRO A C 1
ATOM 1742 O O . PRO A 1 213 ? -10.68 2.566 14.797 1 98.69 213 PRO A O 1
ATOM 1745 N N . TYR A 1 214 ? -11.781 3.891 13.461 1 98.88 214 TYR A N 1
ATOM 1746 C CA . TYR A 1 214 ? -10.57 4.465 12.883 1 98.88 214 TYR A CA 1
ATOM 1747 C C . TYR A 1 214 ? -9.867 5.375 13.883 1 98.88 214 TYR A C 1
ATOM 1749 O O . TYR A 1 214 ? -8.641 5.324 14.016 1 98.88 214 TYR A O 1
ATOM 1757 N N . MET A 1 215 ? -10.617 6.199 14.594 1 98.88 215 MET A N 1
ATOM 1758 C CA . MET A 1 215 ? -10.031 7.043 15.633 1 98.88 215 MET A CA 1
ATOM 1759 C C . MET A 1 215 ? -9.445 6.199 16.75 1 98.88 215 MET A C 1
ATOM 1761 O O . MET A 1 215 ? -8.391 6.527 17.297 1 98.88 215 MET A O 1
ATOM 1765 N N . GLN A 1 216 ? -10.141 5.113 17.078 1 98.81 216 GLN A N 1
ATOM 1766 C CA . GLN A 1 216 ? -9.641 4.195 18.094 1 98.81 216 GLN A CA 1
ATOM 1767 C C . GLN A 1 216 ? -8.297 3.605 17.688 1 98.81 216 GLN A C 1
ATOM 1769 O O . GLN A 1 216 ? -7.387 3.498 18.516 1 98.81 216 GLN A O 1
ATOM 1774 N N . LEU A 1 217 ? -8.18 3.199 16.469 1 98.88 217 LEU A N 1
ATOM 1775 C CA . LEU A 1 217 ? -6.934 2.625 15.969 1 98.88 217 LEU A CA 1
ATOM 1776 C C . LEU A 1 217 ? -5.793 3.633 16.062 1 98.88 217 LEU A C 1
ATOM 1778 O O . LEU A 1 217 ? -4.688 3.283 16.484 1 98.88 217 LEU A O 1
ATOM 1782 N N . VAL A 1 218 ? -6.012 4.875 15.672 1 98.69 218 VAL A N 1
ATOM 1783 C CA . VAL A 1 218 ? -4.934 5.859 15.672 1 98.69 218 VAL A CA 1
ATOM 1784 C C . VAL A 1 218 ? -4.562 6.215 17.109 1 98.69 218 VAL A C 1
ATOM 1786 O O . VAL A 1 218 ? -3.396 6.484 17.406 1 98.69 218 VAL A O 1
ATOM 1789 N N . LEU A 1 219 ? -5.609 6.27 18.016 1 98.94 219 LEU A N 1
ATOM 1790 C CA . LEU A 1 219 ? -5.297 6.469 19.438 1 98.94 219 LEU A CA 1
ATOM 1791 C C . LEU A 1 219 ? -4.406 5.344 19.953 1 98.94 219 LEU A C 1
ATOM 1793 O O . LEU A 1 219 ? -3.447 5.594 20.688 1 98.94 219 LEU A O 1
ATOM 1797 N N . LYS A 1 220 ? -4.738 4.129 19.609 1 98.81 220 LYS A N 1
ATOM 1798 C CA . LYS A 1 220 ? -3.932 2.975 20 1 98.81 220 LYS A CA 1
ATOM 1799 C C . LYS A 1 220 ? -2.523 3.066 19.422 1 98.81 220 LYS A C 1
ATOM 1801 O O . LYS A 1 220 ? -1.544 2.766 20.109 1 98.81 220 LYS A O 1
ATOM 1806 N N . ALA A 1 221 ? -2.369 3.455 18.203 1 98.88 221 ALA A N 1
ATOM 1807 C CA . ALA A 1 221 ? -1.107 3.451 17.469 1 98.88 221 ALA A CA 1
ATOM 1808 C C . ALA A 1 221 ? -0.184 4.562 17.953 1 98.88 221 ALA A C 1
ATOM 1810 O O . ALA A 1 221 ? 1.019 4.352 18.125 1 98.88 221 ALA A O 1
ATOM 1811 N N . PHE A 1 222 ? -0.702 5.742 18.219 1 98.88 222 PHE A N 1
ATOM 1812 C CA . PHE A 1 222 ? 0.136 6.914 18.422 1 98.88 222 PHE A CA 1
ATOM 1813 C C . PHE A 1 222 ? 0.095 7.348 19.891 1 98.88 222 PHE A C 1
ATOM 1815 O O . PHE A 1 222 ? 1.009 8.023 20.375 1 98.88 222 PHE A O 1
ATOM 1822 N N . GLY A 1 223 ? -1.027 6.969 20.609 1 98.69 223 GLY A N 1
ATOM 1823 C CA . GLY A 1 223 ? -1.233 7.477 21.953 1 98.69 223 GLY A CA 1
ATOM 1824 C C . GLY A 1 223 ? -1.708 8.922 21.984 1 98.69 223 GLY A C 1
ATOM 1825 O O . GLY A 1 223 ? -1.64 9.617 20.969 1 98.69 223 GLY A O 1
ATOM 1826 N N . ALA A 1 224 ? -2.115 9.391 23.125 1 98.75 224 ALA A N 1
ATOM 1827 C CA . ALA A 1 224 ? -2.689 10.727 23.281 1 98.75 224 ALA A CA 1
ATOM 1828 C C . ALA A 1 224 ? -1.623 11.805 23.109 1 98.75 224 ALA A C 1
ATOM 1830 O O . ALA A 1 224 ? -1.939 12.953 22.797 1 98.75 224 ALA A O 1
ATOM 1831 N N . ASP A 1 225 ? -0.372 11.43 23.25 1 98.75 225 ASP A N 1
ATOM 1832 C CA . ASP A 1 225 ? 0.72 12.398 23.234 1 98.75 225 ASP A CA 1
ATOM 1833 C C . ASP A 1 225 ? 1.077 12.812 21.812 1 98.75 225 ASP A C 1
ATOM 18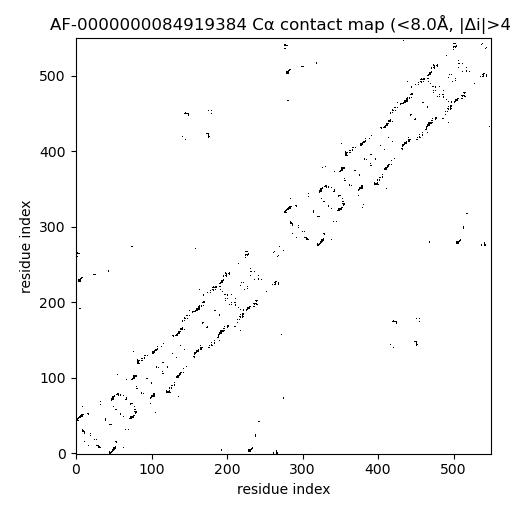35 O O . ASP A 1 225 ? 1.777 13.805 21.594 1 98.75 225 ASP A O 1
ATOM 1839 N N . ARG A 1 226 ? 0.558 12.07 20.812 1 98.94 226 ARG A N 1
ATOM 1840 C CA . ARG A 1 226 ? 1.016 12.328 19.453 1 98.94 226 ARG A CA 1
ATOM 1841 C C . ARG A 1 226 ? -0.163 12.461 18.5 1 98.94 226 ARG A C 1
ATOM 1843 O O . ARG A 1 226 ? -0.015 12.258 17.281 1 98.94 226 ARG A O 1
ATOM 1850 N N . LEU A 1 227 ? -1.331 12.766 19.016 1 98.94 227 LEU A N 1
ATOM 1851 C CA . LEU A 1 227 ? -2.506 13.078 18.203 1 98.94 227 LEU A CA 1
ATOM 1852 C C . LEU A 1 227 ? -2.809 14.57 18.234 1 98.94 227 LEU A C 1
ATOM 1854 O O . LEU A 1 227 ? -2.686 15.211 19.281 1 98.94 227 LEU A O 1
ATOM 1858 N N . LEU A 1 228 ? -3.129 15.117 17.109 1 98.94 228 LEU A N 1
ATOM 1859 C CA . LEU A 1 228 ? -3.512 16.516 16.969 1 98.94 228 LEU A CA 1
ATOM 1860 C C . LEU A 1 228 ? -4.918 16.656 16.391 1 98.94 228 LEU A C 1
ATOM 1862 O O . LEU A 1 228 ? -5.281 15.93 15.469 1 98.94 228 LEU A O 1
ATOM 1866 N N . PHE A 1 229 ? -5.66 17.547 16.922 1 98.88 229 PHE A N 1
ATOM 1867 C CA . PHE A 1 229 ? -6.953 17.891 16.344 1 98.88 229 PHE A CA 1
ATOM 1868 C C . PHE A 1 229 ? -6.777 18.797 15.125 1 98.88 229 PHE A C 1
ATOM 1870 O O . PHE A 1 229 ? -5.953 19.719 15.148 1 98.88 229 PHE A O 1
ATOM 1877 N N . GLY A 1 230 ? -7.48 18.547 14.062 1 98.88 230 GLY A N 1
ATOM 1878 C CA . GLY A 1 230 ? -7.578 19.422 12.906 1 98.88 230 GLY A CA 1
ATOM 1879 C C . GLY A 1 230 ? -8.945 19.391 12.25 1 98.88 230 GLY A C 1
ATOM 1880 O O . GLY A 1 230 ? -9.547 18.328 12.102 1 98.88 230 GLY A O 1
ATOM 1881 N N . SER A 1 231 ? -9.398 20.516 11.82 1 98.75 231 SER A N 1
ATOM 1882 C CA . SER A 1 231 ? -10.75 20.594 11.281 1 98.75 231 SER A CA 1
ATOM 1883 C C . SER A 1 231 ? -10.766 20.266 9.789 1 98.75 231 SER A C 1
ATOM 1885 O O . SER A 1 231 ? -11.766 19.766 9.266 1 98.75 231 SER A O 1
ATOM 1887 N N . ASP A 1 232 ? -9.695 20.578 9.117 1 98.62 232 ASP A N 1
ATOM 1888 C CA . ASP A 1 232 ? -9.625 20.531 7.66 1 98.62 232 ASP A CA 1
ATOM 1889 C C . ASP A 1 232 ? -10.625 21.5 7.027 1 98.62 232 ASP A C 1
ATOM 1891 O O . ASP A 1 232 ? -11.125 21.25 5.93 1 98.62 232 ASP A O 1
ATOM 1895 N N . TRP A 1 233 ? -10.938 22.609 7.73 1 98.19 233 TRP A N 1
ATOM 1896 C CA . TRP A 1 233 ? -11.766 23.672 7.184 1 98.19 233 TRP A CA 1
ATOM 1897 C C . TRP A 1 233 ? -11.047 24.406 6.059 1 98.19 233 TRP A C 1
ATOM 1899 O O . TRP A 1 233 ? -9.844 24.672 6.148 1 98.19 233 TRP A O 1
ATOM 1909 N N . PRO A 1 234 ? -11.742 24.641 4.969 1 97.88 234 PRO A N 1
ATOM 1910 C CA . PRO A 1 234 ? -13.188 24.531 4.754 1 97.88 234 PRO A CA 1
ATOM 1911 C C . PRO A 1 234 ? -13.578 23.188 4.117 1 97.88 234 PRO A C 1
ATOM 1913 O O . PRO A 1 234 ? -14.75 22.984 3.801 1 97.88 234 PRO A O 1
ATOM 1916 N N . VAL A 1 235 ? -12.68 22.281 3.932 1 97.81 235 VAL A N 1
ATOM 1917 C CA . VAL A 1 235 ? -12.953 21.016 3.254 1 97.81 235 VAL A CA 1
ATOM 1918 C C . VAL A 1 235 ? -14.016 20.234 4.023 1 97.81 235 VAL A C 1
ATOM 1920 O O . VAL A 1 235 ? -14.875 19.594 3.424 1 97.81 235 VAL A O 1
ATOM 1923 N N . CYS A 1 236 ? -14.055 20.312 5.309 1 97.62 236 CYS A N 1
ATOM 1924 C CA . CYS A 1 236 ? -14.992 19.578 6.145 1 97.62 236 CYS A CA 1
ATOM 1925 C C . CYS A 1 236 ? -16.438 19.984 5.848 1 97.62 236 CYS A C 1
ATOM 1927 O O . CYS A 1 236 ? -17.375 19.281 6.191 1 97.62 236 CYS A O 1
ATOM 1929 N N . LEU A 1 237 ? -16.625 21.125 5.211 1 97.5 237 LEU A N 1
ATOM 1930 C CA . LEU A 1 237 ? -17.953 21.625 4.902 1 97.5 237 LEU A CA 1
ATOM 1931 C C . LEU A 1 237 ? -18.641 20.734 3.863 1 97.5 237 LEU A C 1
ATOM 1933 O O . LEU A 1 237 ? -19.859 20.797 3.699 1 97.5 237 LEU A O 1
ATOM 1937 N N . VAL A 1 238 ? -17.875 19.938 3.148 1 97.25 238 VAL A N 1
ATOM 1938 C CA . VAL A 1 238 ? -18.406 19.016 2.146 1 97.25 238 VAL A CA 1
ATOM 1939 C C . VAL A 1 238 ? -19.281 17.969 2.82 1 97.25 238 VAL A C 1
ATOM 1941 O O . VAL A 1 238 ? -20.266 17.5 2.246 1 97.25 238 VAL A O 1
ATOM 1944 N N . ALA A 1 239 ? -18.938 17.578 4.055 1 97.25 239 ALA A N 1
ATOM 1945 C CA . ALA A 1 239 ? -19.594 16.453 4.727 1 97.25 239 ALA A CA 1
ATOM 1946 C C . ALA A 1 239 ? -20.109 16.859 6.102 1 97.25 239 ALA A C 1
ATOM 1948 O O . ALA A 1 239 ? -20.484 16 6.906 1 97.25 239 ALA A O 1
ATOM 1949 N N . GLY A 1 240 ? -20.141 18.078 6.395 1 95.75 240 GLY A N 1
ATOM 1950 C CA . GLY A 1 240 ? -20.578 18.609 7.68 1 95.75 240 GLY A CA 1
ATOM 1951 C C . GLY A 1 240 ? -20.203 20.062 7.887 1 95.75 240 GLY A C 1
ATOM 1952 O O . GLY A 1 240 ? -20.25 20.859 6.945 1 95.75 240 GLY A O 1
ATOM 1953 N N . ASN A 1 241 ? -20.062 20.484 9.07 1 96.69 241 ASN A N 1
ATOM 1954 C CA . ASN A 1 241 ? -19.562 21.812 9.422 1 96.69 241 ASN A CA 1
ATOM 1955 C C . ASN A 1 241 ? -18.547 21.75 10.547 1 96.69 241 ASN A C 1
ATOM 1957 O O . ASN A 1 241 ? -18.25 20.672 11.07 1 96.69 241 ASN A O 1
ATOM 1961 N N . TYR A 1 242 ? -17.969 22.859 10.875 1 98.31 242 TYR A N 1
ATOM 1962 C CA . TYR A 1 242 ? -16.875 22.922 11.836 1 98.31 242 TYR A CA 1
ATOM 1963 C C . TYR A 1 242 ? -17.297 22.328 13.18 1 98.31 242 TYR A C 1
ATOM 1965 O O . TYR A 1 242 ? -16.562 21.516 13.75 1 98.31 242 TYR A O 1
ATOM 1973 N N . LYS A 1 243 ? -18.438 22.766 13.664 1 98.25 243 LYS A N 1
ATOM 1974 C CA . LYS A 1 243 ? -18.922 22.312 14.969 1 98.25 243 LYS A CA 1
ATOM 1975 C C . LYS A 1 243 ? -19.047 20.797 15.023 1 98.25 243 LYS A C 1
ATOM 1977 O O . LYS A 1 243 ? -18.594 20.172 15.977 1 98.25 243 LYS A O 1
ATOM 1982 N N . ARG A 1 244 ? -19.609 20.188 14.008 1 97.81 244 ARG A N 1
ATOM 1983 C CA . ARG A 1 244 ? -19.844 18.75 13.953 1 97.81 244 ARG A CA 1
ATOM 1984 C C . ARG A 1 244 ? -18.516 17.984 13.938 1 97.81 244 ARG A C 1
ATOM 1986 O O . ARG A 1 244 ? -18.375 16.953 14.594 1 97.81 244 ARG A O 1
ATOM 1993 N N . VAL A 1 245 ? -17.609 18.5 13.203 1 98 245 VAL A N 1
ATOM 1994 C CA . VAL A 1 245 ? -16.312 17.859 13.094 1 98 245 VAL A CA 1
ATOM 1995 C C . VAL A 1 245 ? -15.57 17.953 14.43 1 98 245 VAL A C 1
ATOM 1997 O O . VAL A 1 245 ? -14.961 16.969 14.875 1 98 245 VAL A O 1
ATOM 2000 N N . LYS A 1 246 ? -15.602 19.125 15.07 1 98.69 246 LYS A N 1
ATOM 2001 C CA . LYS A 1 246 ? -14.984 19.281 16.375 1 98.69 246 LYS A CA 1
ATOM 2002 C C . LYS A 1 246 ? -15.641 18.359 17.406 1 98.69 246 LYS A C 1
ATOM 2004 O O . LYS A 1 246 ? -14.945 17.703 18.188 1 98.69 246 LYS A O 1
ATOM 2009 N N . GLU A 1 247 ? -16.922 18.25 17.391 1 98.38 247 GLU A N 1
ATOM 2010 C CA . GLU A 1 247 ? -17.656 17.422 18.344 1 98.38 247 GLU A CA 1
ATOM 2011 C C . GLU A 1 247 ? -17.344 15.945 18.156 1 98.38 247 GLU A C 1
ATOM 2013 O O . GLU A 1 247 ? -17.328 15.188 19.125 1 98.38 247 GLU A O 1
ATOM 2018 N N . LEU A 1 248 ? -17.188 15.578 16.906 1 98.56 248 LEU A N 1
ATOM 2019 C CA . LEU A 1 248 ? -16.797 14.195 16.625 1 98.56 248 LEU A CA 1
ATOM 2020 C C . LEU A 1 248 ? -15.547 13.812 17.406 1 98.56 248 LEU A C 1
ATOM 2022 O O . LEU A 1 248 ? -15.5 12.758 18.031 1 98.56 248 LEU A O 1
ATOM 2026 N N . VAL A 1 249 ? -14.562 14.703 17.422 1 98.75 249 VAL A N 1
ATOM 2027 C CA . VAL A 1 249 ? -13.289 14.438 18.078 1 98.75 249 VAL A CA 1
ATOM 2028 C C . VAL A 1 249 ? -13.453 14.594 19.594 1 98.75 249 VAL A C 1
ATOM 2030 O O . VAL A 1 249 ? -13.016 13.734 20.359 1 98.75 249 VAL A O 1
ATOM 2033 N N . THR A 1 250 ? -14.133 15.703 20.047 1 98.75 250 THR A N 1
ATOM 2034 C CA . THR A 1 250 ? -14.266 15.961 21.484 1 98.75 250 THR A CA 1
ATOM 2035 C C . THR A 1 250 ? -15.094 14.867 22.156 1 98.75 250 THR A C 1
ATOM 2037 O O . THR A 1 250 ? -14.805 14.461 23.281 1 98.75 250 THR A O 1
ATOM 2040 N N . ASP A 1 251 ? -16.094 14.398 21.438 1 98.56 251 ASP A N 1
ATOM 2041 C CA . ASP A 1 251 ? -16.891 13.297 21.984 1 98.56 251 ASP A CA 1
ATOM 2042 C C . ASP A 1 251 ? -16.062 12.016 22.094 1 98.56 251 ASP A C 1
ATOM 2044 O O . ASP A 1 251 ? -16.156 11.297 23.078 1 98.56 251 ASP A O 1
ATOM 2048 N N . PHE A 1 252 ? -15.289 11.727 21.172 1 98.62 252 PHE A N 1
ATOM 2049 C CA . PHE A 1 252 ? -14.469 10.523 21.156 1 98.62 252 PHE A CA 1
ATOM 2050 C C . PHE A 1 252 ? -13.461 10.531 22.297 1 98.62 252 PHE A C 1
ATOM 2052 O O . PHE A 1 252 ? -13.289 9.523 22.984 1 98.62 252 PHE A O 1
ATOM 2059 N N . ILE A 1 253 ? -12.867 11.656 22.531 1 98.69 253 ILE A N 1
ATOM 2060 C CA . ILE A 1 253 ? -11.766 11.688 23.5 1 98.69 253 ILE A CA 1
ATOM 2061 C C . ILE A 1 253 ? -12.305 12.008 24.891 1 98.69 253 ILE A C 1
ATOM 2063 O O . ILE A 1 253 ? -11.539 12.133 25.844 1 98.69 253 ILE A O 1
ATOM 2067 N N . SER A 1 254 ? -13.594 12.172 25 1 98.12 254 SER A N 1
ATOM 2068 C CA . SER A 1 254 ? -14.211 12.57 26.266 1 98.12 254 SER A CA 1
ATOM 2069 C C . SER A 1 254 ? -13.93 11.555 27.375 1 98.12 254 SER A C 1
ATOM 2071 O O . SER A 1 254 ? -14.023 11.883 28.562 1 98.12 254 SER A O 1
ATOM 2073 N N . GLN A 1 255 ? -13.586 10.32 26.953 1 96 255 GLN A N 1
ATOM 2074 C CA . GLN A 1 255 ? -13.352 9.266 27.922 1 96 255 GLN A CA 1
ATOM 2075 C C . GLN A 1 255 ? -11.906 9.273 28.422 1 96 255 GLN A C 1
ATOM 2077 O O . GLN A 1 255 ? -11.562 8.578 29.375 1 96 255 GLN A O 1
ATOM 2082 N N . LEU A 1 256 ? -11.109 10.102 27.844 1 98.5 256 LEU A N 1
ATOM 2083 C CA . LEU A 1 256 ? -9.711 10.227 28.266 1 98.5 256 LEU A CA 1
ATOM 2084 C C . LEU A 1 256 ? -9.578 11.211 29.422 1 98.5 256 LEU A C 1
ATOM 2086 O O . LEU A 1 256 ? -10.539 11.875 29.797 1 98.5 256 LEU A O 1
ATOM 2090 N N . SER A 1 257 ? -8.383 11.211 30.078 1 98.62 257 SER A N 1
ATOM 2091 C CA . SER A 1 257 ? -8.117 12.18 31.141 1 98.62 257 SER A CA 1
ATOM 2092 C C . SER A 1 257 ? -8.18 13.609 30.609 1 98.62 257 SER A C 1
ATOM 2094 O O . SER A 1 257 ? -8.016 13.844 29.422 1 98.62 257 SER A O 1
ATOM 2096 N N . ALA A 1 258 ? -8.438 14.539 31.469 1 98.25 258 ALA A N 1
ATOM 2097 C CA . ALA A 1 258 ? -8.453 15.953 31.094 1 98.25 258 ALA A CA 1
ATOM 2098 C C . ALA A 1 258 ? -7.117 16.359 30.469 1 98.25 258 ALA A C 1
ATOM 2100 O O . ALA A 1 258 ? -7.086 17.156 29.516 1 98.25 258 ALA A O 1
ATOM 2101 N N . GLU A 1 259 ? -6.105 15.844 31.047 1 98.44 259 GLU A N 1
ATOM 2102 C CA . GLU A 1 259 ? -4.773 16.141 30.516 1 98.44 259 GLU A CA 1
ATOM 2103 C C . GLU A 1 259 ? -4.617 15.648 29.078 1 98.44 259 GLU A C 1
ATOM 2105 O O . GLU A 1 259 ? -4.094 16.359 28.234 1 98.44 259 GLU A O 1
ATOM 2110 N N . ASP A 1 260 ? -5.039 14.469 28.844 1 98.81 260 ASP A N 1
ATOM 2111 C CA . ASP A 1 260 ? -4.938 13.891 27.5 1 98.81 260 ASP A CA 1
ATOM 2112 C C . ASP A 1 260 ? -5.809 14.656 26.5 1 98.81 260 ASP A C 1
ATOM 2114 O O . ASP A 1 260 ? -5.422 14.844 25.344 1 98.81 260 ASP A O 1
ATOM 2118 N N . GLN A 1 261 ? -6.945 15.086 26.906 1 98.81 261 GLN A N 1
ATOM 2119 C CA . GLN A 1 261 ? -7.805 15.891 26.047 1 98.81 261 GLN A CA 1
ATOM 2120 C C . GLN A 1 261 ? -7.129 17.203 25.672 1 98.81 261 GLN A C 1
ATOM 2122 O O . GLN A 1 261 ? -7.156 17.609 24.5 1 98.81 261 GLN A O 1
ATOM 2127 N N . GLU A 1 262 ? -6.496 17.844 26.641 1 98.69 262 GLU A N 1
ATOM 2128 C CA . GLU A 1 262 ? -5.793 19.094 26.391 1 98.69 262 GLU A CA 1
ATOM 2129 C C . GLU A 1 262 ? -4.637 18.891 25.422 1 98.69 262 GLU A C 1
ATOM 2131 O O . GLU A 1 262 ? -4.379 19.75 24.578 1 98.69 262 GLU A O 1
ATOM 2136 N N . LYS A 1 263 ? -3.951 17.781 25.609 1 98.88 263 LYS A N 1
ATOM 2137 C CA . LYS A 1 263 ? -2.861 17.469 24.703 1 98.88 263 LYS A CA 1
ATOM 2138 C C . LYS A 1 263 ? -3.365 17.359 23.266 1 98.88 263 LYS A C 1
ATOM 2140 O O . LYS A 1 263 ? -2.859 18.047 22.375 1 98.88 263 LYS A O 1
ATOM 2145 N N . ILE A 1 264 ? -4.402 16.594 23.031 1 98.94 264 ILE A N 1
ATOM 2146 C CA . ILE A 1 264 ? -4.914 16.297 21.688 1 98.94 264 ILE A CA 1
ATOM 2147 C C . ILE A 1 264 ? -5.516 17.562 21.078 1 98.94 264 ILE A C 1
ATOM 2149 O O . ILE A 1 264 ? -5.332 17.828 19.875 1 98.94 264 ILE A O 1
ATOM 2153 N N . LEU A 1 265 ? -6.152 18.406 21.891 1 98.81 265 LEU A N 1
ATOM 2154 C CA . LEU A 1 265 ? -6.91 19.531 21.359 1 98.81 265 LEU A CA 1
ATOM 2155 C C . LEU A 1 265 ? -6 20.734 21.125 1 98.81 265 LEU A C 1
ATOM 2157 O O . LEU A 1 265 ? -6.387 21.688 20.453 1 98.81 265 LEU A O 1
ATOM 2161 N N . GLY A 1 266 ? -4.727 20.672 21.719 1 98.69 266 GLY A N 1
ATOM 2162 C CA . GLY A 1 266 ? -3.949 21.875 21.484 1 98.69 266 GLY A CA 1
ATOM 2163 C C . GLY A 1 266 ? -2.482 21.719 21.844 1 98.69 266 GLY A C 1
ATOM 2164 O O . GLY A 1 266 ? -1.604 22.062 21.047 1 98.69 266 GLY A O 1
ATOM 2165 N N . LEU A 1 267 ? -2.139 21.156 22.953 1 98.75 267 LEU A N 1
ATOM 2166 C CA . LEU A 1 267 ? -0.777 21.156 23.484 1 98.75 267 LEU A CA 1
ATOM 2167 C C . LEU A 1 267 ? 0.153 20.359 22.562 1 98.75 267 LEU A C 1
ATOM 2169 O O . LEU A 1 267 ? 1.323 20.703 22.406 1 98.75 267 LEU A O 1
ATOM 2173 N N . ASN A 1 268 ? -0.336 19.266 22 1 98.88 268 ASN A N 1
ATOM 2174 C CA . ASN A 1 268 ? 0.496 18.516 21.062 1 98.88 268 ASN A CA 1
ATOM 2175 C C . ASN A 1 268 ? 0.846 19.344 19.828 1 98.88 268 ASN A C 1
ATOM 2177 O O . ASN A 1 268 ? 1.961 19.25 19.312 1 98.88 268 ASN A O 1
ATOM 2181 N N . ALA A 1 269 ? -0.12 20.094 19.328 1 98.88 269 ALA A N 1
ATOM 2182 C CA . ALA A 1 269 ? 0.154 20.953 18.172 1 98.88 269 ALA A CA 1
ATOM 2183 C C . ALA A 1 269 ? 1.212 22 18.516 1 98.88 269 ALA A C 1
ATOM 2185 O O . ALA A 1 269 ? 2.107 22.266 17.703 1 98.88 269 ALA A O 1
ATOM 2186 N N . VAL A 1 270 ? 1.113 22.625 19.688 1 98.75 270 VAL A N 1
ATOM 2187 C CA . VAL A 1 270 ? 2.078 23.625 20.141 1 98.75 270 VAL A CA 1
ATOM 2188 C C . VAL A 1 270 ? 3.475 23 20.172 1 98.75 270 VAL A C 1
ATOM 2190 O O . VAL A 1 270 ? 4.434 23.594 19.672 1 98.75 270 VAL A O 1
ATOM 2193 N N . LYS A 1 271 ? 3.525 21.859 20.734 1 98.44 271 LYS A N 1
ATOM 2194 C CA . LYS A 1 271 ? 4.805 21.172 20.875 1 98.44 271 LYS A CA 1
ATOM 2195 C C . LYS A 1 271 ? 5.348 20.75 19.516 1 98.44 271 LYS A C 1
ATOM 2197 O O . LYS A 1 271 ? 6.508 21 19.188 1 98.44 271 LYS A O 1
ATOM 2202 N N . PHE A 1 272 ? 4.562 20.125 18.719 1 98.69 272 PHE A N 1
ATOM 2203 C CA . PHE A 1 272 ? 4.98 19.562 17.453 1 98.69 272 PHE A CA 1
ATOM 2204 C C . PHE A 1 272 ? 5.469 20.641 16.5 1 98.69 272 PHE A C 1
ATOM 2206 O O . PHE A 1 272 ? 6.523 20.5 15.875 1 98.69 272 PHE A O 1
ATOM 2213 N N . TYR A 1 273 ? 4.746 21.75 16.375 1 98.56 273 TYR A N 1
ATOM 2214 C CA . TYR A 1 273 ? 5.039 22.797 15.406 1 98.56 273 TYR A CA 1
ATOM 2215 C C . TYR A 1 273 ? 5.867 23.906 16.031 1 98.56 273 TYR A C 1
ATOM 2217 O O . TYR A 1 273 ? 6.246 24.875 15.352 1 98.56 273 TYR A O 1
ATOM 2225 N N . ASN A 1 274 ? 6.113 23.797 17.328 1 97.38 274 ASN A N 1
ATOM 2226 C CA . ASN A 1 274 ? 6.828 24.844 18.047 1 97.38 274 ASN A CA 1
ATOM 2227 C C . ASN A 1 274 ? 6.129 26.188 17.906 1 97.38 274 ASN A C 1
ATOM 2229 O O . ASN A 1 274 ? 6.738 27.172 17.453 1 97.38 274 ASN A O 1
ATOM 2233 N N . LEU A 1 275 ? 4.922 26.203 18.266 1 97.62 275 LEU A N 1
ATOM 2234 C CA . LEU A 1 275 ? 4.094 27.391 18.094 1 97.62 275 LEU A CA 1
ATOM 2235 C C . LEU A 1 275 ? 4.387 28.422 19.188 1 97.62 275 LEU A C 1
ATOM 2237 O O . LEU A 1 275 ? 4.797 28.062 20.281 1 97.62 275 LEU A O 1
ATOM 2241 N N . MET B 1 1 ? 9.445 -35.469 -5.539 1 93.94 1 MET B N 1
ATOM 2242 C CA . MET B 1 1 ? 8.75 -34.812 -6.637 1 93.94 1 MET B CA 1
ATOM 2243 C C . MET B 1 1 ? 8.969 -33.312 -6.578 1 93.94 1 MET B C 1
ATOM 2245 O O . MET B 1 1 ? 8.789 -32.688 -5.527 1 93.94 1 MET B O 1
ATOM 2249 N N . ILE B 1 2 ? 9.484 -32.75 -7.617 1 98.38 2 ILE B N 1
ATOM 2250 C CA . ILE B 1 2 ? 9.742 -31.312 -7.711 1 98.38 2 ILE B CA 1
ATOM 2251 C C . ILE B 1 2 ? 8.812 -30.703 -8.75 1 98.38 2 ILE B C 1
ATOM 2253 O O . ILE B 1 2 ? 8.812 -31.109 -9.914 1 98.38 2 ILE B O 1
ATOM 2257 N N . ILE B 1 3 ? 7.977 -29.688 -8.328 1 98.88 3 ILE B N 1
ATOM 2258 C CA . ILE B 1 3 ? 7.012 -29.031 -9.195 1 98.88 3 ILE B CA 1
ATOM 2259 C C . ILE B 1 3 ? 7.355 -27.547 -9.312 1 98.88 3 ILE B C 1
ATOM 2261 O O . ILE B 1 3 ? 7.438 -26.844 -8.297 1 98.88 3 ILE B O 1
ATOM 2265 N N . ASP B 1 4 ? 7.629 -27.062 -10.508 1 98.88 4 ASP B N 1
ATOM 2266 C CA . ASP B 1 4 ? 7.711 -25.625 -10.789 1 98.88 4 ASP B CA 1
ATOM 2267 C C . ASP B 1 4 ? 6.32 -25 -10.828 1 98.88 4 ASP B C 1
ATOM 2269 O O . ASP B 1 4 ? 5.621 -25.094 -11.836 1 98.88 4 ASP B O 1
ATOM 2273 N N . ALA B 1 5 ? 5.973 -24.297 -9.758 1 98.94 5 ALA B N 1
ATOM 2274 C CA . ALA B 1 5 ? 4.59 -23.859 -9.578 1 98.94 5 ALA B CA 1
ATOM 2275 C C . ALA B 1 5 ? 4.301 -22.594 -10.383 1 98.94 5 ALA B C 1
ATOM 2277 O O . ALA B 1 5 ? 3.18 -22.078 -10.375 1 98.94 5 ALA B O 1
ATOM 2278 N N . HIS B 1 6 ? 5.305 -22.078 -11.094 1 98.88 6 HIS B N 1
ATOM 2279 C CA . HIS B 1 6 ? 5.098 -20.844 -11.852 1 98.88 6 HIS B CA 1
ATOM 2280 C C . HIS B 1 6 ? 6.027 -20.781 -13.062 1 98.88 6 HIS B C 1
ATOM 2282 O O . HIS B 1 6 ? 7.211 -20.469 -12.922 1 98.88 6 HIS B O 1
ATOM 2288 N N . GLN B 1 7 ? 5.555 -20.984 -14.164 1 97.75 7 GLN B N 1
ATOM 2289 C CA . GLN B 1 7 ? 6.277 -20.812 -15.414 1 97.75 7 GLN B CA 1
ATOM 2290 C C . GLN B 1 7 ? 5.328 -20.406 -16.547 1 97.75 7 GLN B C 1
ATOM 2292 O O . GLN B 1 7 ? 4.113 -20.578 -16.422 1 97.75 7 GLN B O 1
ATOM 2297 N N . HIS B 1 8 ? 5.852 -19.859 -17.625 1 98.44 8 HIS B N 1
ATOM 2298 C CA . HIS B 1 8 ? 5.047 -19.375 -18.734 1 98.44 8 HIS B CA 1
ATOM 2299 C C . HIS B 1 8 ? 5.477 -20.031 -20.047 1 98.44 8 HIS B C 1
ATOM 2301 O O . HIS B 1 8 ? 6.625 -20.453 -20.188 1 98.44 8 HIS B O 1
ATOM 2307 N N . PHE B 1 9 ? 4.539 -20.031 -21.031 1 98.38 9 PHE B N 1
ATOM 2308 C CA . PHE B 1 9 ? 4.754 -20.25 -22.453 1 98.38 9 PHE B CA 1
ATOM 2309 C C . PHE B 1 9 ? 4.176 -19.109 -23.281 1 98.38 9 PHE B C 1
ATOM 2311 O O . PHE B 1 9 ? 3.121 -18.562 -22.938 1 98.38 9 PHE B O 1
ATOM 2318 N N . TRP B 1 10 ? 4.898 -18.719 -24.312 1 97.38 10 TRP B N 1
ATOM 2319 C CA . TRP B 1 10 ? 4.281 -17.75 -25.219 1 97.38 10 TRP B CA 1
ATOM 2320 C C . TRP B 1 10 ? 4.941 -17.781 -26.594 1 97.38 10 TRP B C 1
ATOM 2322 O O . TRP B 1 10 ? 6.086 -18.219 -26.719 1 97.38 10 TRP B O 1
ATOM 2332 N N . LYS B 1 11 ? 4.176 -17.453 -27.562 1 96.06 11 LYS B N 1
ATOM 2333 C CA . LYS B 1 11 ? 4.66 -16.938 -28.844 1 96.06 11 LYS B CA 1
ATOM 2334 C C . LYS B 1 11 ? 4.719 -15.422 -28.828 1 96.06 11 LYS B C 1
ATOM 2336 O O . LYS B 1 11 ? 3.684 -14.75 -28.75 1 96.06 11 LYS B O 1
ATOM 2341 N N . TYR B 1 12 ? 5.879 -14.961 -28.969 1 95 12 TYR B N 1
ATOM 2342 C CA . TYR B 1 12 ? 6.09 -13.547 -28.703 1 95 12 TYR B CA 1
ATOM 2343 C C . TYR B 1 12 ? 5.355 -12.672 -29.703 1 95 12 TYR B C 1
ATOM 2345 O O . TYR B 1 12 ? 5.426 -12.922 -30.922 1 95 12 TYR B O 1
ATOM 2353 N N . GLU B 1 13 ? 4.656 -11.742 -29.281 1 93.38 13 GLU B N 1
ATOM 2354 C CA . GLU B 1 13 ? 4 -10.664 -30.016 1 93.38 13 GLU B CA 1
ATOM 2355 C C . GLU B 1 13 ? 4.137 -9.336 -29.281 1 93.38 13 GLU B C 1
ATOM 2357 O O . GLU B 1 13 ? 3.738 -9.211 -28.125 1 93.38 13 GLU B O 1
ATOM 2362 N N . PRO B 1 14 ? 4.57 -8.32 -29.938 1 89.38 14 PRO B N 1
ATOM 2363 C CA . PRO B 1 14 ? 4.887 -7.055 -29.266 1 89.38 14 PRO B CA 1
ATOM 2364 C C . PRO B 1 14 ? 3.695 -6.465 -28.516 1 89.38 14 PRO B C 1
ATOM 2366 O O . PRO B 1 14 ? 3.852 -5.953 -27.406 1 89.38 14 PRO B O 1
ATOM 2369 N N . THR B 1 15 ? 2.543 -6.527 -29.078 1 87.88 15 THR B N 1
ATOM 2370 C CA . THR B 1 15 ? 1.37 -5.918 -28.469 1 87.88 15 THR B CA 1
ATOM 2371 C C . THR B 1 15 ? 0.914 -6.723 -27.25 1 87.88 15 THR B C 1
ATOM 2373 O O . THR B 1 15 ? 0.645 -6.156 -26.188 1 87.88 15 THR B O 1
ATOM 2376 N N . LYS B 1 16 ? 0.875 -8.023 -27.297 1 86.56 16 LYS B N 1
ATOM 2377 C CA . LYS B 1 16 ? 0.44 -8.945 -26.25 1 86.56 16 LYS B CA 1
ATOM 2378 C C . LYS B 1 16 ? 1.425 -8.953 -25.094 1 86.56 16 LYS B C 1
ATOM 2380 O O . LYS B 1 16 ? 1.03 -9.148 -23.938 1 86.56 16 LYS B O 1
ATOM 2385 N N . HIS B 1 17 ? 2.596 -8.766 -25.438 1 91.88 17 HIS B N 1
ATOM 2386 C CA . HIS B 1 17 ? 3.664 -8.867 -24.438 1 91.88 17 HIS B CA 1
ATOM 2387 C C . HIS B 1 17 ? 4.348 -7.52 -24.234 1 91.88 17 HIS B C 1
ATOM 2389 O O . HIS B 1 17 ? 5.578 -7.445 -24.172 1 91.88 17 HIS B O 1
ATOM 2395 N N . SER B 1 18 ? 3.535 -6.465 -24.203 1 88.5 18 SER B N 1
ATOM 2396 C CA . SER B 1 18 ? 4.023 -5.094 -24.094 1 88.5 18 SER B CA 1
ATOM 2397 C C . SER B 1 18 ? 4.73 -4.875 -22.75 1 88.5 18 SER B C 1
ATOM 2399 O O . SER B 1 18 ? 5.48 -3.908 -22.594 1 88.5 18 SER B O 1
ATOM 2401 N N . TRP B 1 19 ? 4.504 -5.797 -21.75 1 88.44 19 TRP B N 1
ATOM 2402 C CA . TRP B 1 19 ? 5.156 -5.695 -20.453 1 88.44 19 TRP B CA 1
ATOM 2403 C C . TRP B 1 19 ? 6.645 -6.004 -20.562 1 88.44 19 TRP B C 1
ATOM 2405 O O . TRP B 1 19 ? 7.418 -5.695 -19.656 1 88.44 19 TRP B O 1
ATOM 2415 N N . ILE B 1 20 ? 7.07 -6.676 -21.578 1 92.94 20 ILE B N 1
ATOM 2416 C CA . ILE B 1 20 ? 8.477 -6.969 -21.828 1 92.94 20 ILE B CA 1
ATOM 2417 C C . ILE B 1 20 ? 9.156 -5.75 -22.453 1 92.94 20 ILE B C 1
ATOM 2419 O O . ILE B 1 20 ? 9.094 -5.547 -23.656 1 92.94 20 ILE B O 1
ATOM 2423 N N . ASP B 1 21 ? 9.852 -5.039 -21.703 1 90.94 21 ASP B N 1
ATOM 2424 C CA . ASP B 1 21 ? 10.477 -3.82 -22.188 1 90.94 21 ASP B CA 1
ATOM 2425 C C . ASP B 1 21 ? 11.875 -4.113 -22.75 1 90.94 21 ASP B C 1
ATOM 2427 O O . ASP B 1 21 ? 12.25 -5.273 -22.922 1 90.94 21 ASP B O 1
ATOM 2431 N N . ASP B 1 22 ? 12.594 -3.043 -23.047 1 92.38 22 ASP B N 1
ATOM 2432 C CA . ASP B 1 22 ? 13.883 -3.191 -23.719 1 92.38 22 ASP B CA 1
ATOM 2433 C C . ASP B 1 22 ? 14.906 -3.867 -22.812 1 92.38 22 ASP B C 1
ATOM 2435 O O . ASP B 1 22 ? 15.781 -4.598 -23.281 1 92.38 22 ASP B O 1
ATOM 2439 N N . THR B 1 23 ? 14.781 -3.684 -21.547 1 91.31 23 THR B N 1
ATOM 2440 C CA . THR B 1 23 ? 15.734 -4.246 -20.609 1 91.31 23 THR B CA 1
ATOM 2441 C C . THR B 1 23 ? 15.539 -5.754 -20.469 1 91.31 23 THR B C 1
ATOM 2443 O O . THR B 1 23 ? 16.406 -6.449 -19.938 1 91.31 23 THR B O 1
ATOM 2446 N N . MET B 1 24 ? 14.422 -6.262 -20.938 1 94.44 24 MET B N 1
ATOM 2447 C CA . MET B 1 24 ? 14.086 -7.68 -20.875 1 94.44 24 MET B CA 1
ATOM 2448 C C . MET B 1 24 ? 14.156 -8.328 -22.25 1 94.44 24 MET B C 1
ATOM 2450 O O . MET B 1 24 ? 13.578 -9.391 -22.469 1 94.44 24 MET B O 1
ATOM 2454 N N . ALA B 1 25 ? 14.805 -7.809 -23.172 1 93 25 ALA B N 1
ATOM 2455 C CA . ALA B 1 25 ? 14.812 -8.18 -24.578 1 93 25 ALA B CA 1
ATOM 2456 C C . ALA B 1 25 ? 15.18 -9.656 -24.75 1 93 25 ALA B C 1
ATOM 2458 O O . ALA B 1 25 ? 14.797 -10.281 -25.75 1 93 25 ALA B O 1
ATOM 2459 N N . VAL B 1 26 ? 15.875 -10.234 -23.812 1 94.31 26 VAL B N 1
ATOM 2460 C CA . VAL B 1 26 ? 16.359 -11.609 -23.891 1 94.31 26 VAL B CA 1
ATOM 2461 C C . VAL B 1 26 ? 15.172 -12.57 -23.969 1 94.31 26 VAL B C 1
ATOM 2463 O O . VAL B 1 26 ? 15.305 -13.695 -24.453 1 94.31 26 VAL B O 1
ATOM 2466 N N . ILE B 1 27 ? 13.977 -12.062 -23.516 1 95.25 27 ILE B N 1
ATOM 2467 C CA . ILE B 1 27 ? 12.828 -12.969 -23.516 1 95.25 27 ILE B CA 1
ATOM 2468 C C . ILE B 1 27 ? 11.82 -12.531 -24.578 1 95.25 27 ILE B C 1
ATOM 2470 O O . ILE B 1 27 ? 10.641 -12.891 -24.5 1 95.25 27 ILE B O 1
ATOM 2474 N N . ARG B 1 28 ? 12.172 -11.766 -25.516 1 94.5 28 ARG B N 1
ATOM 2475 C CA . ARG B 1 28 ? 11.344 -11.398 -26.672 1 94.5 28 ARG B CA 1
ATOM 2476 C C . ARG B 1 28 ? 11.461 -12.438 -27.781 1 94.5 28 ARG B C 1
ATOM 2478 O O . ARG B 1 28 ? 11.836 -12.102 -28.906 1 94.5 28 ARG B O 1
ATOM 2485 N N . LYS B 1 29 ? 11.219 -13.555 -27.5 1 95.56 29 LYS B N 1
ATOM 2486 C CA . LYS B 1 29 ? 11.188 -14.672 -28.438 1 95.56 29 LYS B CA 1
ATOM 2487 C C . LYS B 1 29 ? 10.211 -15.75 -27.969 1 95.56 29 LYS B C 1
ATOM 2489 O O . LYS B 1 29 ? 9.602 -15.617 -26.906 1 95.56 29 LYS B O 1
ATOM 2494 N N . ASP B 1 30 ? 10.055 -16.797 -28.812 1 97.44 30 ASP B N 1
ATOM 2495 C CA . ASP B 1 30 ? 9.117 -17.859 -28.469 1 97.44 30 ASP B CA 1
ATOM 2496 C C . ASP B 1 30 ? 9.695 -18.766 -27.391 1 97.44 30 ASP B C 1
ATOM 2498 O O . ASP B 1 30 ? 10.883 -19.109 -27.406 1 97.44 30 ASP B O 1
ATOM 2502 N N . PHE B 1 31 ? 8.914 -19.031 -26.438 1 98.06 31 PHE B N 1
ATOM 2503 C CA . PHE B 1 31 ? 9.234 -20.016 -25.406 1 98.06 31 PHE B CA 1
ATOM 2504 C C . PHE B 1 31 ? 8.141 -21.062 -25.312 1 98.06 31 PHE B C 1
ATOM 2506 O O . PHE B 1 31 ? 7.035 -20.797 -24.844 1 98.06 31 PHE B O 1
ATOM 2513 N N . MET B 1 32 ? 8.484 -22.297 -25.734 1 98.12 32 MET B N 1
ATOM 2514 C CA . MET B 1 32 ? 7.547 -23.391 -25.875 1 98.12 32 MET B CA 1
ATOM 2515 C C . MET B 1 32 ? 8.016 -24.625 -25.094 1 98.12 32 MET B C 1
ATOM 2517 O O . MET B 1 32 ? 9.164 -24.672 -24.641 1 98.12 32 MET B O 1
ATOM 2521 N N . PRO B 1 33 ? 7.168 -25.625 -24.891 1 98.31 33 PRO B N 1
ATOM 2522 C CA . PRO B 1 33 ? 7.473 -26.75 -24.016 1 98.31 33 PRO B CA 1
ATOM 2523 C C . PRO B 1 33 ? 8.734 -27.5 -24.438 1 98.31 33 PRO B C 1
ATOM 2525 O O . PRO B 1 33 ? 9.469 -28 -23.578 1 98.31 33 PRO B O 1
ATOM 2528 N N . ALA B 1 34 ? 9.008 -27.547 -25.688 1 96.75 34 ALA B N 1
ATOM 2529 C CA . ALA B 1 34 ? 10.156 -28.312 -26.156 1 96.75 34 ALA B CA 1
ATOM 2530 C C . ALA B 1 34 ? 11.453 -27.797 -25.547 1 96.75 34 ALA B C 1
ATOM 2532 O O . ALA B 1 34 ? 12.312 -28.578 -25.141 1 96.75 34 ALA B O 1
ATOM 2533 N N . LYS B 1 35 ? 11.625 -26.531 -25.5 1 95.06 35 LYS B N 1
ATOM 2534 C CA . LYS B 1 35 ? 12.789 -25.906 -24.891 1 95.06 35 LYS B CA 1
ATOM 2535 C C . LYS B 1 35 ? 12.812 -26.156 -23.375 1 95.06 35 LYS B C 1
ATOM 2537 O O . LYS B 1 35 ? 13.867 -26.453 -22.812 1 95.06 35 LYS B O 1
ATOM 2542 N N . LEU B 1 36 ? 11.703 -26.047 -22.781 1 97.38 36 LEU B N 1
ATOM 2543 C CA . LEU B 1 36 ? 11.625 -26.172 -21.328 1 97.38 36 LEU B CA 1
ATOM 2544 C C . LEU B 1 36 ? 11.883 -27.609 -20.891 1 97.38 36 LEU B C 1
ATOM 2546 O O . LEU B 1 36 ? 12.445 -27.844 -19.828 1 97.38 36 LEU B O 1
ATOM 2550 N N . LYS B 1 37 ? 11.445 -28.547 -21.672 1 97.19 37 LYS B N 1
ATOM 2551 C CA . LYS B 1 37 ? 11.641 -29.953 -21.359 1 97.19 37 LYS B CA 1
ATOM 2552 C C . 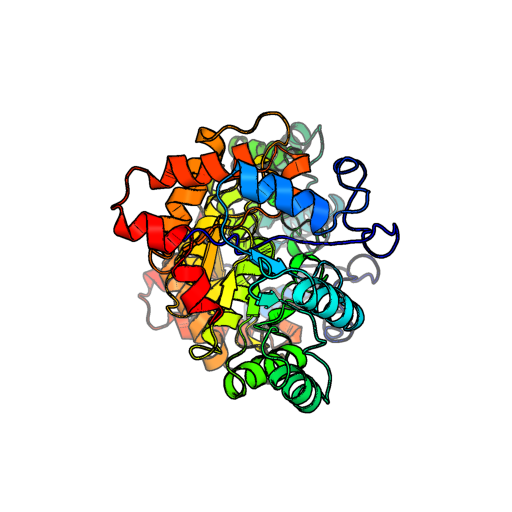LYS B 1 37 ? 13.117 -30.266 -21.109 1 97.19 37 LYS B C 1
ATOM 2554 O O . LYS B 1 37 ? 13.461 -31 -20.188 1 97.19 37 LYS B O 1
ATOM 2559 N N . LYS B 1 38 ? 13.977 -29.734 -21.906 1 96.81 38 LYS B N 1
ATOM 2560 C CA . LYS B 1 38 ? 15.414 -29.922 -21.734 1 96.81 38 LYS B CA 1
ATOM 2561 C C . LYS B 1 38 ? 15.898 -29.281 -20.438 1 96.81 38 LYS B C 1
ATOM 2563 O O . LYS B 1 38 ? 16.703 -29.891 -19.719 1 96.81 38 LYS B O 1
ATOM 2568 N N . VAL B 1 39 ? 15.43 -28.094 -20.203 1 97.88 39 VAL B N 1
ATOM 2569 C CA . VAL B 1 39 ? 15.773 -27.375 -18.984 1 97.88 39 VAL B CA 1
ATOM 2570 C C . VAL B 1 39 ? 15.328 -28.188 -17.766 1 97.88 39 VAL B C 1
ATOM 2572 O O . VAL B 1 39 ? 16.078 -28.312 -16.797 1 97.88 39 VAL B O 1
ATOM 2575 N N . TYR B 1 40 ? 14.109 -28.781 -17.781 1 98.19 40 TYR B N 1
ATOM 2576 C CA . TYR B 1 40 ? 13.562 -29.547 -16.672 1 98.19 40 TYR B CA 1
ATOM 2577 C C . TYR B 1 40 ? 14.383 -30.812 -16.438 1 98.19 40 TYR B C 1
ATOM 2579 O O . TYR B 1 40 ? 14.656 -31.188 -15.289 1 98.19 40 TYR B O 1
ATOM 2587 N N . LEU B 1 41 ? 14.75 -31.422 -17.531 1 97.25 41 LEU B N 1
ATOM 2588 C CA . LEU B 1 41 ? 15.586 -32.625 -17.422 1 97.25 41 LEU B CA 1
ATOM 2589 C C . LEU B 1 41 ? 16.922 -32.281 -16.734 1 97.25 41 LEU B C 1
ATOM 2591 O O . LEU B 1 41 ? 17.344 -33 -15.82 1 97.25 41 LEU B O 1
ATOM 2595 N N . GLU B 1 42 ? 17.5 -31.203 -17.141 1 97.69 42 GLU B N 1
ATOM 2596 C CA . GLU B 1 42 ? 18.797 -30.781 -16.625 1 97.69 42 GLU B CA 1
ATOM 2597 C C . GLU B 1 42 ? 18.688 -30.391 -15.148 1 97.69 42 GLU B C 1
ATOM 2599 O O . GLU B 1 42 ? 19.688 -30.422 -14.422 1 97.69 42 GLU B O 1
ATOM 2604 N N . ASN B 1 43 ? 17.547 -30.016 -14.688 1 98.19 43 ASN B N 1
ATOM 2605 C CA . ASN B 1 43 ? 17.375 -29.484 -13.344 1 98.19 43 ASN B CA 1
ATOM 2606 C C . ASN B 1 43 ? 16.531 -30.422 -12.477 1 98.19 43 ASN B C 1
ATOM 2608 O O . ASN B 1 43 ? 16.156 -30.062 -11.359 1 98.19 43 ASN B O 1
ATOM 2612 N N . ASN B 1 44 ? 16.172 -31.594 -12.992 1 97.94 44 ASN B N 1
ATOM 2613 C CA . ASN B 1 44 ? 15.438 -32.625 -12.266 1 97.94 44 ASN B CA 1
ATOM 2614 C C . ASN B 1 44 ? 14.078 -32.125 -11.797 1 97.94 44 ASN B C 1
ATOM 2616 O O . ASN B 1 44 ? 13.742 -32.219 -10.617 1 97.94 44 ASN B O 1
ATOM 2620 N N . ILE B 1 45 ? 13.383 -31.484 -12.68 1 98.69 45 ILE B N 1
ATOM 2621 C CA . ILE B 1 45 ? 12.023 -31.016 -12.422 1 98.69 45 ILE B CA 1
ATOM 2622 C C . ILE B 1 45 ? 11.016 -32.031 -12.945 1 98.69 45 ILE B C 1
ATOM 2624 O O . ILE B 1 45 ? 11.109 -32.469 -14.094 1 98.69 45 ILE B O 1
ATOM 2628 N N . ASP B 1 46 ? 10.031 -32.406 -12.156 1 98.44 46 ASP B N 1
ATOM 2629 C CA . ASP B 1 46 ? 9.086 -33.438 -12.516 1 98.44 46 ASP B CA 1
ATOM 2630 C C . ASP B 1 46 ? 7.887 -32.875 -13.273 1 98.44 46 ASP B C 1
ATOM 2632 O O . ASP B 1 46 ? 7.25 -33.594 -14.062 1 98.44 46 ASP B O 1
ATOM 2636 N N . GLY B 1 47 ? 7.531 -31.641 -13.055 1 98.56 47 GLY B N 1
ATOM 2637 C CA . GLY B 1 47 ? 6.379 -31.031 -13.688 1 98.56 47 GLY B CA 1
ATOM 2638 C C . GLY B 1 47 ? 6.215 -29.562 -13.336 1 98.56 47 GLY B C 1
ATOM 2639 O O . GLY B 1 47 ? 7.051 -29 -12.633 1 98.56 47 GLY B O 1
ATOM 2640 N N . CYS B 1 48 ? 5.141 -29 -13.891 1 98.81 48 CYS B N 1
ATOM 2641 C CA . CYS B 1 48 ? 4.949 -27.578 -13.633 1 98.81 48 CYS B CA 1
ATOM 2642 C C . CYS B 1 48 ? 3.473 -27.203 -13.695 1 98.81 48 CYS B C 1
ATOM 2644 O O . CYS B 1 48 ? 2.637 -28.031 -14.07 1 98.81 48 CYS B O 1
ATOM 2646 N N . VAL B 1 49 ? 3.211 -26.094 -13.133 1 98.94 49 VAL B N 1
ATOM 2647 C CA . VAL B 1 49 ? 1.981 -25.344 -13.391 1 98.94 49 VAL B CA 1
ATOM 2648 C C . VAL B 1 49 ? 2.254 -24.219 -14.383 1 98.94 49 VAL B C 1
ATOM 2650 O O . VAL B 1 49 ? 3.107 -23.359 -14.148 1 98.94 49 VAL B O 1
ATOM 2653 N N . ALA B 1 50 ? 1.604 -24.297 -15.531 1 98.88 50 ALA B N 1
ATOM 2654 C CA . ALA B 1 50 ? 1.728 -23.25 -16.531 1 98.88 50 ALA B CA 1
ATOM 2655 C C . ALA B 1 50 ? 0.781 -22.078 -16.219 1 98.88 50 ALA B C 1
ATOM 2657 O O . ALA B 1 50 ? -0.428 -22.281 -16.078 1 98.88 50 ALA B O 1
ATOM 2658 N N . VAL B 1 51 ? 1.32 -20.891 -16.109 1 98.88 51 VAL B N 1
ATOM 2659 C CA . VAL B 1 51 ? 0.542 -19.703 -15.742 1 98.88 51 VAL B CA 1
ATOM 2660 C C . VAL B 1 51 ? 0.347 -18.828 -16.969 1 98.88 51 VAL B C 1
ATOM 2662 O O . VAL B 1 51 ? 1.283 -18.609 -17.75 1 98.88 51 VAL B O 1
ATOM 2665 N N . GLN B 1 52 ? -0.81 -18.312 -17.125 1 98.06 52 GLN B N 1
ATOM 2666 C CA . GLN B 1 52 ? -1.127 -17.484 -18.281 1 98.06 52 GLN B CA 1
ATOM 2667 C C . GLN B 1 52 ? -0.175 -16.297 -18.391 1 98.06 52 GLN B C 1
ATOM 2669 O O . GLN B 1 52 ? 0.296 -15.781 -17.375 1 98.06 52 GLN B O 1
ATOM 2674 N N . ALA B 1 53 ? 0.109 -15.906 -19.594 1 95.56 53 ALA B N 1
ATOM 2675 C CA . ALA B 1 53 ? 0.952 -14.742 -19.859 1 95.56 53 ALA B CA 1
ATOM 2676 C C . ALA B 1 53 ? 0.174 -13.664 -20.609 1 95.56 53 ALA B C 1
ATOM 2678 O O . ALA B 1 53 ? 0.744 -12.648 -21.016 1 95.56 53 ALA B O 1
ATOM 2679 N N . ASP B 1 54 ? -1.07 -13.906 -20.859 1 94.25 54 ASP B N 1
ATOM 2680 C CA . ASP B 1 54 ? -1.991 -12.992 -21.531 1 94.25 54 ASP B CA 1
ATOM 2681 C C . ASP B 1 54 ? -3.381 -13.055 -20.891 1 94.25 54 ASP B C 1
ATOM 2683 O O . ASP B 1 54 ? -3.803 -14.102 -20.406 1 94.25 54 ASP B O 1
ATOM 2687 N N . GLN B 1 55 ? -4.094 -11.953 -20.938 1 95.62 55 GLN B N 1
ATOM 2688 C CA . GLN B 1 55 ? -5.383 -11.859 -20.266 1 95.62 55 GLN B CA 1
ATOM 2689 C C . GLN B 1 55 ? -6.539 -12.008 -21.25 1 95.62 55 GLN B C 1
ATOM 2691 O O . GLN B 1 55 ? -7.355 -11.102 -21.406 1 95.62 55 GLN B O 1
ATOM 2696 N N . THR B 1 56 ? -6.551 -13.102 -21.922 1 96 56 THR B N 1
ATOM 2697 C CA . THR B 1 56 ? -7.629 -13.508 -22.812 1 96 56 THR B CA 1
ATOM 2698 C C . THR B 1 56 ? -7.945 -14.992 -22.641 1 96 56 THR B C 1
ATOM 2700 O O . THR B 1 56 ? -7.094 -15.766 -22.203 1 96 56 THR B O 1
ATOM 2703 N N . THR B 1 57 ? -9.148 -15.414 -22.969 1 96.69 57 THR B N 1
ATOM 2704 C CA . THR B 1 57 ? -9.516 -16.828 -22.875 1 96.69 57 THR B CA 1
ATOM 2705 C C . THR B 1 57 ? -8.812 -17.641 -23.969 1 96.69 57 THR B C 1
ATOM 2707 O O . THR B 1 57 ? -8.703 -18.859 -23.859 1 96.69 57 THR B O 1
ATOM 2710 N N . LEU B 1 58 ? -8.312 -16.953 -24.984 1 96.69 58 LEU B N 1
ATOM 2711 C CA . LEU B 1 58 ? -7.512 -17.641 -26 1 96.69 58 LEU B CA 1
ATOM 2712 C C . LEU B 1 58 ? -6.246 -18.234 -25.375 1 96.69 58 LEU B C 1
ATOM 2714 O O . LEU B 1 58 ? -5.758 -19.266 -25.828 1 96.69 58 LEU B O 1
ATOM 2718 N N . GLU B 1 59 ? -5.758 -17.562 -24.422 1 97.12 59 GLU B N 1
ATOM 2719 C CA . GLU B 1 59 ? -4.586 -18.047 -23.703 1 97.12 59 GLU B CA 1
ATOM 2720 C C . GLU B 1 59 ? -4.879 -19.375 -23.016 1 97.12 59 GLU B C 1
ATOM 2722 O O . GLU B 1 59 ? -4.008 -20.234 -22.922 1 97.12 59 GLU B O 1
ATOM 2727 N N . ASN B 1 60 ? -6.09 -19.516 -22.484 1 98.5 60 ASN B N 1
ATOM 2728 C CA . ASN B 1 60 ? -6.48 -20.797 -21.891 1 98.5 60 ASN B CA 1
ATOM 2729 C C . ASN B 1 60 ? -6.41 -21.938 -22.906 1 98.5 60 ASN B C 1
ATOM 2731 O O . ASN B 1 60 ? -5.852 -23 -22.609 1 98.5 60 ASN B O 1
ATOM 2735 N N . ASP B 1 61 ? -6.996 -21.672 -24.062 1 98.31 61 ASP B N 1
ATOM 2736 C CA . ASP B 1 61 ? -6.984 -22.688 -25.125 1 98.31 61 ASP B CA 1
ATOM 2737 C C . ASP B 1 61 ? -5.555 -23.078 -25.5 1 98.31 61 ASP B C 1
ATOM 2739 O O . ASP B 1 61 ? -5.258 -24.25 -25.688 1 98.31 61 ASP B O 1
ATOM 2743 N N . PHE B 1 62 ? -4.734 -22.062 -25.594 1 98.44 62 PHE B N 1
ATOM 2744 C CA . PHE B 1 62 ? -3.324 -22.25 -25.922 1 98.44 62 PHE B CA 1
ATOM 2745 C C . PHE B 1 62 ? -2.65 -23.156 -24.891 1 98.44 62 PHE B C 1
ATOM 2747 O O . PHE B 1 62 ? -2.008 -24.141 -25.266 1 98.44 62 PHE B O 1
ATOM 2754 N N . LEU B 1 63 ? -2.84 -22.906 -23.641 1 98.75 63 LEU B N 1
ATOM 2755 C CA . LEU B 1 63 ? -2.207 -23.672 -22.562 1 98.75 63 LEU B CA 1
ATOM 2756 C C . LEU B 1 63 ? -2.799 -25.078 -22.484 1 98.75 63 LEU B C 1
ATOM 2758 O O . LEU B 1 63 ? -2.08 -26.047 -22.219 1 98.75 63 LEU B O 1
ATOM 2762 N N . ILE B 1 64 ? -4.117 -25.188 -22.672 1 98.75 64 ILE B N 1
ATOM 2763 C CA . ILE B 1 64 ? -4.777 -26.484 -22.672 1 98.75 64 ILE B CA 1
ATOM 2764 C C . ILE B 1 64 ? -4.191 -27.359 -23.766 1 98.75 64 ILE B C 1
ATOM 2766 O O . ILE B 1 64 ? -3.895 -28.531 -23.547 1 98.75 64 ILE B O 1
ATOM 2770 N N . ASP B 1 65 ? -4.047 -26.781 -24.922 1 98.69 65 ASP B N 1
ATOM 2771 C CA . ASP B 1 65 ? -3.451 -27.5 -26.047 1 98.69 65 ASP B CA 1
ATOM 2772 C C . ASP B 1 65 ? -2.037 -27.969 -25.703 1 98.69 65 ASP B C 1
ATOM 2774 O O . ASP B 1 65 ? -1.678 -29.125 -25.969 1 98.69 65 ASP B O 1
ATOM 2778 N N . LEU B 1 66 ? -1.229 -27.125 -25.156 1 98.75 66 LEU B N 1
ATOM 2779 C CA . LEU B 1 66 ? 0.132 -27.469 -24.781 1 98.75 66 LEU B CA 1
ATOM 2780 C C . LEU B 1 66 ? 0.13 -28.594 -23.75 1 98.75 66 LEU B C 1
ATOM 2782 O O . LEU B 1 66 ? 0.941 -29.531 -23.828 1 98.75 66 LEU B O 1
ATOM 2786 N N . ALA B 1 67 ? -0.751 -28.5 -22.797 1 98.69 67 ALA B N 1
ATOM 2787 C CA . ALA B 1 67 ? -0.818 -29.5 -21.734 1 98.69 67 ALA B CA 1
ATOM 2788 C C . ALA B 1 67 ? -1.215 -30.859 -22.281 1 98.69 67 ALA B C 1
ATOM 2790 O O . ALA B 1 67 ? -0.76 -31.891 -21.797 1 98.69 67 ALA B O 1
ATOM 2791 N N . SER B 1 68 ? -2.094 -30.875 -23.266 1 98.38 68 SER B N 1
ATOM 2792 C CA . SER B 1 68 ? -2.543 -32.125 -23.859 1 98.38 68 SER B CA 1
ATOM 2793 C C . SER B 1 68 ? -1.398 -32.844 -24.578 1 98.38 68 SER B C 1
ATOM 2795 O O . SER B 1 68 ? -1.424 -34.062 -24.734 1 98.38 68 SER B O 1
ATOM 2797 N N . LYS B 1 69 ? -0.374 -32.094 -24.891 1 98.25 69 LYS B N 1
ATOM 2798 C CA . LYS B 1 69 ? 0.729 -32.656 -25.688 1 98.25 69 LYS B CA 1
ATOM 2799 C C . LYS B 1 69 ? 1.978 -32.844 -24.828 1 98.25 69 LYS B C 1
ATOM 2801 O O . LYS B 1 69 ? 2.961 -33.438 -25.281 1 98.25 69 LYS B O 1
ATOM 2806 N N . ASN B 1 70 ? 1.958 -32.312 -23.641 1 98.38 70 ASN B N 1
ATOM 2807 C CA . ASN B 1 70 ? 3.119 -32.344 -22.766 1 98.38 70 ASN B CA 1
ATOM 2808 C C . ASN B 1 70 ? 2.734 -32.719 -21.328 1 98.38 70 ASN B C 1
ATOM 2810 O O . ASN B 1 70 ? 2.295 -31.859 -20.562 1 98.38 70 ASN B O 1
ATOM 2814 N N . ASN B 1 71 ? 3.09 -33.906 -20.891 1 97.19 71 ASN B N 1
ATOM 2815 C CA . ASN B 1 71 ? 2.598 -34.469 -19.641 1 97.19 71 ASN B CA 1
ATOM 2816 C C . ASN B 1 71 ? 3.238 -33.812 -18.422 1 97.19 71 ASN B C 1
ATOM 2818 O O . ASN B 1 71 ? 2.754 -33.969 -17.297 1 97.19 71 ASN B O 1
ATOM 2822 N N . PHE B 1 72 ? 4.363 -33.062 -18.641 1 98.19 72 PHE B N 1
ATOM 2823 C CA . PHE B 1 72 ? 5 -32.406 -17.5 1 98.19 72 PHE B CA 1
ATOM 2824 C C . PHE B 1 72 ? 4.215 -31.172 -17.062 1 98.19 72 PHE B C 1
ATOM 2826 O O . PHE B 1 72 ? 4.461 -30.625 -16 1 98.19 72 PHE B O 1
ATOM 2833 N N . ILE B 1 73 ? 3.311 -30.719 -17.938 1 98.69 73 ILE B N 1
ATOM 2834 C CA . ILE B 1 73 ? 2.363 -29.688 -17.516 1 98.69 73 ILE B CA 1
ATOM 2835 C C . ILE B 1 73 ? 1.244 -30.328 -16.703 1 98.69 73 ILE B C 1
ATOM 2837 O O . ILE B 1 73 ? 0.364 -30.984 -17.25 1 98.69 73 ILE B O 1
ATOM 2841 N N . LYS B 1 74 ? 1.293 -30.062 -15.391 1 98.69 74 LYS B N 1
ATOM 2842 C CA . LYS B 1 74 ? 0.414 -30.781 -14.461 1 98.69 74 LYS B CA 1
ATOM 2843 C C . LYS B 1 74 ? -0.829 -29.953 -14.141 1 98.69 74 LYS B C 1
ATOM 2845 O O . LYS B 1 74 ? -1.825 -30.5 -13.648 1 98.69 74 LYS B O 1
ATOM 2850 N N . GLY B 1 75 ? -0.804 -28.672 -14.367 1 98.75 75 GLY B N 1
ATOM 2851 C CA . GLY B 1 75 ? -1.896 -27.75 -14.117 1 98.75 75 GLY B CA 1
ATOM 2852 C C . GLY B 1 75 ? -1.748 -26.438 -14.859 1 98.75 75 GLY B C 1
ATOM 2853 O O . GLY B 1 75 ? -0.658 -26.109 -15.328 1 98.75 75 GLY B O 1
ATOM 2854 N N . ILE B 1 76 ? -2.854 -25.781 -14.992 1 98.88 76 ILE B N 1
ATOM 2855 C CA . ILE B 1 76 ? -2.879 -24.5 -15.688 1 98.88 76 ILE B CA 1
ATOM 2856 C C . ILE B 1 76 ? -3.551 -23.453 -14.812 1 98.88 76 ILE B C 1
ATOM 2858 O O . ILE B 1 76 ? -4.578 -23.719 -14.18 1 98.88 76 ILE B O 1
ATOM 2862 N N . VAL B 1 77 ? -2.908 -22.344 -14.656 1 98.94 77 VAL B N 1
ATOM 2863 C CA . VAL B 1 77 ? -3.561 -21.125 -14.188 1 98.94 77 VAL B CA 1
ATOM 2864 C C . VAL B 1 77 ? -3.924 -20.25 -15.375 1 98.94 77 VAL B C 1
ATOM 2866 O O . VAL B 1 77 ? -3.043 -19.672 -16.016 1 98.94 77 VAL B O 1
ATOM 2869 N N . GLY B 1 78 ? -5.203 -20.219 -15.617 1 98.75 78 GLY B N 1
ATOM 2870 C CA . GLY B 1 78 ? -5.68 -19.469 -16.766 1 98.75 78 GLY B CA 1
ATOM 2871 C C . GLY B 1 78 ? -6.176 -18.078 -16.406 1 98.75 78 GLY B C 1
ATOM 2872 O O . GLY B 1 78 ? -5.73 -17.484 -15.43 1 98.75 78 GLY B O 1
ATOM 2873 N N . TRP B 1 79 ? -6.965 -17.5 -17.375 1 98.56 79 TRP B N 1
ATOM 2874 C CA . TRP B 1 79 ? -7.543 -16.188 -17.172 1 98.56 79 TRP B CA 1
ATOM 2875 C C . TRP B 1 79 ? -9.023 -16.172 -17.547 1 98.56 79 TRP B C 1
ATOM 2877 O O . TRP B 1 79 ? -9.438 -16.812 -18.516 1 98.56 79 TRP B O 1
ATOM 2887 N N . VAL B 1 80 ? -9.805 -15.508 -16.781 1 98.62 80 VAL B N 1
ATOM 2888 C CA . VAL B 1 80 ? -11.188 -15.148 -17.094 1 98.62 80 VAL B CA 1
ATOM 2889 C C . VAL B 1 80 ? -11.469 -13.719 -16.656 1 98.62 80 VAL B C 1
ATOM 2891 O O . VAL B 1 80 ? -10.703 -13.141 -15.875 1 98.62 80 VAL B O 1
ATOM 2894 N N . ASP B 1 81 ? -12.422 -13.094 -17.219 1 98.38 81 ASP B N 1
ATOM 2895 C CA . ASP B 1 81 ? -12.852 -11.781 -16.719 1 98.38 81 ASP B CA 1
ATOM 2896 C C . ASP B 1 81 ? -13.789 -11.922 -15.523 1 98.38 81 ASP B C 1
ATOM 2898 O O . ASP B 1 81 ? -15.008 -11.992 -15.688 1 98.38 81 ASP B O 1
ATOM 2902 N N . PHE B 1 82 ? -13.203 -11.82 -14.359 1 98.31 82 PHE B N 1
ATOM 2903 C CA . PHE B 1 82 ? -13.984 -12.016 -13.141 1 98.31 82 PHE B CA 1
ATOM 2904 C C . PHE B 1 82 ? -15.039 -10.93 -13 1 98.31 82 PHE B C 1
ATOM 2906 O O . PHE B 1 82 ? -15.984 -11.07 -12.219 1 98.31 82 PHE B O 1
ATOM 2913 N N . ARG B 1 83 ? -14.945 -9.836 -13.672 1 98.38 83 ARG B N 1
ATOM 2914 C CA . ARG B 1 83 ? -15.875 -8.711 -13.555 1 98.38 83 ARG B CA 1
ATOM 2915 C C . ARG B 1 83 ? -17.125 -8.93 -14.398 1 98.38 83 ARG B C 1
ATOM 2917 O O . ARG B 1 83 ? -18.078 -8.172 -14.312 1 98.38 83 ARG B O 1
ATOM 2924 N N . ALA B 1 84 ? -17.062 -9.977 -15.234 1 97.94 84 ALA B N 1
ATOM 2925 C CA . ALA B 1 84 ? -18.125 -10.203 -16.203 1 97.94 84 ALA B CA 1
ATOM 2926 C C . ALA B 1 84 ? -19.391 -10.711 -15.508 1 97.94 84 ALA B C 1
ATOM 2928 O O . ALA B 1 84 ? -19.312 -11.492 -14.562 1 97.94 84 ALA B O 1
ATOM 2929 N N . ASP B 1 85 ? -20.562 -10.438 -16.094 1 96.94 85 ASP B N 1
ATOM 2930 C CA . ASP B 1 85 ? -21.859 -10.844 -15.539 1 96.94 85 ASP B CA 1
ATOM 2931 C C . ASP B 1 85 ? -22.078 -12.344 -15.695 1 96.94 85 ASP B C 1
ATOM 2933 O O . ASP B 1 85 ? -22.797 -12.961 -14.906 1 96.94 85 ASP B O 1
ATOM 2937 N N . ASN B 1 86 ? -21.453 -12.875 -16.656 1 97.31 86 ASN B N 1
ATOM 2938 C CA . ASN B 1 86 ? -21.672 -14.289 -16.922 1 97.31 86 ASN B CA 1
ATOM 2939 C C . ASN B 1 86 ? -20.547 -15.148 -16.344 1 97.31 86 ASN B C 1
ATOM 2941 O O . ASN B 1 86 ? -20.281 -16.25 -16.844 1 97.31 86 ASN B O 1
ATOM 2945 N N . ILE B 1 87 ? -19.859 -14.727 -15.375 1 97.75 87 ILE B N 1
ATOM 2946 C CA . ILE B 1 87 ? -18.672 -15.375 -14.82 1 97.75 87 ILE B CA 1
ATOM 2947 C C . ILE B 1 87 ? -19.031 -16.781 -14.336 1 97.75 87 ILE B C 1
ATOM 2949 O O . ILE B 1 87 ? -18.219 -17.703 -14.453 1 97.75 87 ILE B O 1
ATOM 2953 N N . ASN B 1 88 ? -20.188 -17.016 -13.789 1 96.5 88 ASN B N 1
ATOM 2954 C CA . ASN B 1 88 ? -20.594 -18.328 -13.32 1 96.5 88 ASN B CA 1
ATOM 2955 C C . ASN B 1 88 ? -20.625 -19.344 -14.453 1 96.5 88 ASN B C 1
ATOM 2957 O O . ASN B 1 88 ? -20.156 -20.484 -14.289 1 96.5 88 ASN B O 1
ATOM 2961 N N . GLU B 1 89 ? -21.156 -18.953 -15.547 1 97.38 89 GLU B N 1
ATOM 2962 C CA . GLU B 1 89 ? -21.203 -19.812 -16.719 1 97.38 89 GLU B CA 1
ATOM 2963 C C . GLU B 1 89 ? -19.797 -20.125 -17.219 1 97.38 89 GLU B C 1
ATOM 2965 O O . GLU B 1 89 ? -19.5 -21.25 -17.609 1 97.38 89 GLU B O 1
ATOM 2970 N N . VAL B 1 90 ? -19.016 -19.094 -17.219 1 97.88 90 VAL B N 1
ATOM 2971 C CA . VAL B 1 90 ? -17.641 -19.234 -17.688 1 97.88 90 VAL B CA 1
ATOM 2972 C C . VAL B 1 90 ? -16.891 -20.219 -16.797 1 97.88 90 VAL B C 1
ATOM 2974 O O . VAL B 1 90 ? -16.203 -21.125 -17.297 1 97.88 90 VAL B O 1
ATOM 2977 N N . LEU B 1 91 ? -17.016 -20.109 -15.516 1 98 91 LEU B N 1
ATOM 2978 C CA . LEU B 1 91 ? -16.328 -20.984 -14.578 1 98 91 LEU B CA 1
ATOM 2979 C C . LEU B 1 91 ? -16.875 -22.406 -14.672 1 98 91 LEU B C 1
ATOM 2981 O O . LEU B 1 91 ? -16.125 -23.375 -14.523 1 98 91 LEU B O 1
ATOM 2985 N N . ASP B 1 92 ? -18.141 -22.531 -14.859 1 97.88 92 ASP B N 1
ATOM 2986 C CA . ASP B 1 92 ? -18.734 -23.844 -15.062 1 97.88 92 ASP B CA 1
ATOM 2987 C C . ASP B 1 92 ? -18.109 -24.547 -16.266 1 97.88 92 ASP B C 1
ATOM 2989 O O . ASP B 1 92 ? -17.797 -25.75 -16.203 1 97.88 92 ASP B O 1
ATOM 2993 N N . HIS B 1 93 ? -17.969 -23.797 -17.312 1 97.94 93 HIS B N 1
ATOM 2994 C CA . HIS B 1 93 ? -17.312 -24.344 -18.5 1 97.94 93 HIS B CA 1
ATOM 2995 C C . HIS B 1 93 ? -15.922 -24.875 -18.188 1 97.94 93 HIS B C 1
ATOM 2997 O O . HIS B 1 93 ? -15.602 -26.016 -18.5 1 97.94 93 HIS B O 1
ATOM 3003 N N . TYR B 1 94 ? -15.148 -24.109 -17.5 1 98.12 94 TYR B N 1
ATOM 3004 C CA . TYR B 1 94 ? -13.758 -24.469 -17.281 1 98.12 94 TYR B CA 1
ATOM 3005 C C . TYR B 1 94 ? -13.648 -25.531 -16.188 1 98.12 94 TYR B C 1
ATOM 3007 O O . TYR B 1 94 ? -12.633 -26.219 -16.078 1 98.12 94 TYR B O 1
ATOM 3015 N N . SER B 1 95 ? -14.664 -25.656 -15.32 1 97.38 95 SER B N 1
ATOM 3016 C CA . SER B 1 95 ? -14.656 -26.672 -14.289 1 97.38 95 SER B CA 1
ATOM 3017 C C . SER B 1 95 ? -14.68 -28.078 -14.898 1 97.38 95 SER B C 1
ATOM 3019 O O . SER B 1 95 ? -14.32 -29.047 -14.234 1 97.38 95 SER B O 1
ATOM 3021 N N . LYS B 1 96 ? -15.023 -28.172 -16.172 1 97.69 96 LYS B N 1
ATOM 3022 C CA . LYS B 1 96 ? -15.102 -29.438 -16.875 1 97.69 96 LYS B CA 1
ATOM 3023 C C . LYS B 1 96 ? -13.773 -29.797 -17.531 1 97.69 96 LYS B C 1
ATOM 3025 O O . LYS B 1 96 ? -13.586 -30.906 -18.016 1 97.69 96 LYS B O 1
ATOM 3030 N N . ILE B 1 97 ? -12.914 -28.891 -17.516 1 98.12 97 ILE B N 1
ATOM 3031 C CA . ILE B 1 97 ? -11.57 -29.094 -18.062 1 98.12 97 ILE B CA 1
ATOM 3032 C C . ILE B 1 97 ? -10.578 -29.297 -16.906 1 98.12 97 ILE B C 1
ATOM 3034 O O . ILE B 1 97 ? -10.023 -28.328 -16.391 1 98.12 97 ILE B O 1
ATOM 3038 N N . LYS B 1 98 ? -10.227 -30.453 -16.562 1 97 98 LYS B N 1
ATOM 3039 C CA . LYS B 1 98 ? -9.602 -30.859 -15.32 1 97 98 LYS B CA 1
ATOM 3040 C C . LYS B 1 98 ? -8.211 -30.25 -15.172 1 97 98 LYS B C 1
ATOM 3042 O O . LYS B 1 98 ? -7.73 -30.047 -14.055 1 97 98 LYS B O 1
ATOM 3047 N N . ILE B 1 99 ? -7.555 -29.906 -16.297 1 98.5 99 ILE B N 1
ATOM 3048 C CA . ILE B 1 99 ? -6.18 -29.406 -16.266 1 98.5 99 ILE B CA 1
ATOM 3049 C C . ILE B 1 99 ? -6.156 -27.969 -15.766 1 98.5 99 ILE B C 1
ATOM 3051 O O . ILE B 1 99 ? -5.102 -27.453 -15.375 1 98.5 99 ILE B O 1
ATOM 3055 N N . ILE B 1 100 ? -7.309 -27.266 -15.875 1 98.69 100 ILE B N 1
ATOM 3056 C CA . ILE B 1 100 ? -7.422 -25.922 -15.336 1 98.69 100 ILE B CA 1
ATOM 3057 C C . ILE B 1 100 ? -7.602 -25.969 -13.82 1 98.69 100 ILE B C 1
ATOM 3059 O O . ILE B 1 100 ? -8.523 -26.625 -13.32 1 98.69 100 ILE B O 1
ATOM 3063 N N . LYS B 1 101 ? -6.703 -25.328 -13.125 1 98.56 101 LYS B N 1
ATOM 3064 C CA . LYS B 1 101 ? -6.703 -25.438 -11.672 1 98.56 101 LYS B CA 1
ATOM 3065 C C . LYS B 1 101 ? -7.09 -24.125 -11.016 1 98.56 101 LYS B C 1
ATOM 3067 O O . LYS B 1 101 ? -7.574 -24.094 -9.883 1 98.56 101 LYS B O 1
ATOM 3072 N N . GLY B 1 102 ? -6.824 -23.047 -11.672 1 98.56 102 GLY B N 1
ATOM 3073 C CA . GLY B 1 102 ? -7.07 -21.719 -11.125 1 98.56 102 GLY B CA 1
ATOM 3074 C C . GLY B 1 102 ? -6.91 -20.625 -12.156 1 98.56 102 GLY B C 1
ATOM 3075 O O . GLY B 1 102 ? -6.785 -20.891 -13.352 1 98.56 102 GLY B O 1
ATOM 3076 N N . PHE B 1 103 ? -6.992 -19.406 -11.664 1 98.88 103 PHE B N 1
ATOM 3077 C CA . PHE B 1 103 ? -6.98 -18.25 -12.555 1 98.88 103 PHE B CA 1
ATOM 3078 C C . PHE B 1 103 ? -6.156 -17.125 -11.961 1 98.88 103 PHE B C 1
ATOM 3080 O O . PHE B 1 103 ? -5.848 -17.125 -10.766 1 98.88 103 PHE B O 1
ATOM 3087 N N . ARG B 1 104 ? -5.77 -16.219 -12.805 1 98.75 104 ARG B N 1
ATOM 3088 C CA . ARG B 1 104 ? -5.016 -15.031 -12.406 1 98.75 104 ARG B CA 1
ATOM 3089 C C . ARG B 1 104 ? -5.414 -13.82 -13.242 1 98.75 104 ARG B C 1
ATOM 3091 O O . ARG B 1 104 ? -5.605 -13.938 -14.453 1 98.75 104 ARG B O 1
ATOM 3098 N N . HIS B 1 105 ? -5.684 -12.781 -12.57 1 98.12 105 HIS B N 1
ATOM 3099 C CA . HIS B 1 105 ? -5.75 -11.453 -13.18 1 98.12 105 HIS B CA 1
ATOM 3100 C C . HIS B 1 105 ? -4.504 -10.641 -12.867 1 98.12 105 HIS B C 1
ATOM 3102 O O . HIS B 1 105 ? -4.047 -10.617 -11.719 1 98.12 105 HIS B O 1
ATOM 3108 N N . VAL B 1 106 ? -3.914 -10.031 -13.852 1 97.5 106 VAL B N 1
ATOM 3109 C CA . VAL B 1 106 ? -2.682 -9.273 -13.656 1 97.5 106 VAL B CA 1
ATOM 3110 C C . VAL B 1 106 ? -2.996 -7.934 -12.992 1 97.5 106 VAL B C 1
ATOM 3112 O O . VAL B 1 106 ? -2.926 -6.883 -13.633 1 97.5 106 VAL B O 1
ATOM 3115 N N . VAL B 1 107 ? -3.221 -7.965 -11.742 1 98.19 107 VAL B N 1
ATOM 3116 C CA . VAL B 1 107 ? -3.668 -6.82 -10.953 1 98.19 107 VAL B CA 1
ATOM 3117 C C . VAL B 1 107 ? -2.561 -5.77 -10.891 1 98.19 107 VAL B C 1
ATOM 3119 O O . VAL B 1 107 ? -2.836 -4.57 -10.859 1 98.19 107 VAL B O 1
ATOM 3122 N N . GLN B 1 108 ? -1.288 -6.176 -10.938 1 97.44 108 GLN B N 1
ATOM 3123 C CA . GLN B 1 108 ? -0.164 -5.246 -10.867 1 97.44 108 GLN B CA 1
ATOM 3124 C C . GLN B 1 108 ? -0.277 -4.164 -11.938 1 97.44 108 GLN B C 1
ATOM 3126 O O . GLN B 1 108 ? 0.2 -3.045 -11.75 1 97.44 108 GLN B O 1
ATOM 3131 N N . GLY B 1 109 ? -0.924 -4.473 -13.047 1 95.12 109 GLY B N 1
ATOM 3132 C CA . GLY B 1 109 ? -1.011 -3.547 -14.172 1 95.12 109 GLY B CA 1
ATOM 3133 C C . GLY B 1 109 ? -2.256 -2.68 -14.133 1 95.12 109 GLY B C 1
ATOM 3134 O O . GLY B 1 109 ? -2.432 -1.801 -14.977 1 95.12 109 GLY B O 1
ATOM 3135 N N . GLU B 1 110 ? -3.131 -2.881 -13.18 1 96.81 110 GLU B N 1
ATOM 3136 C CA . GLU B 1 110 ? -4.363 -2.107 -13.07 1 96.81 110 GLU B CA 1
ATOM 3137 C C . GLU B 1 110 ? -4.102 -0.732 -12.461 1 96.81 110 GLU B C 1
ATOM 3139 O O . GLU B 1 110 ? -3.418 -0.619 -11.445 1 96.81 110 GLU B O 1
ATOM 3144 N N . PRO B 1 111 ? -4.633 0.352 -13.086 1 95.19 111 PRO B N 1
ATOM 3145 C CA . PRO B 1 111 ? -4.441 1.696 -12.531 1 95.19 111 PRO B CA 1
ATOM 3146 C C . PRO B 1 111 ? -5.105 1.879 -11.172 1 95.19 111 PRO B C 1
ATOM 3148 O O . PRO B 1 111 ? -4.621 2.656 -10.344 1 95.19 111 PRO B O 1
ATOM 3151 N N . ASP B 1 112 ? -6.215 1.255 -10.922 1 96.69 112 ASP B N 1
ATOM 3152 C CA . ASP B 1 112 ? -6.922 1.304 -9.648 1 96.69 112 ASP B CA 1
ATOM 3153 C C . ASP B 1 112 ? -6.191 0.489 -8.586 1 96.69 112 ASP B C 1
ATOM 3155 O O . ASP B 1 112 ? -6.148 -0.741 -8.656 1 96.69 112 ASP B O 1
ATOM 3159 N N . HIS B 1 113 ? -5.727 1.14 -7.598 1 95.62 113 HIS B N 1
ATOM 3160 C CA . HIS B 1 113 ? -4.953 0.493 -6.543 1 95.62 113 HIS B CA 1
ATOM 3161 C C . HIS B 1 113 ? -5.82 -0.468 -5.734 1 95.62 113 HIS B C 1
ATOM 3163 O O . HIS B 1 113 ? -5.301 -1.326 -5.02 1 95.62 113 HIS B O 1
ATOM 3169 N N . ASN B 1 114 ? -7.141 -0.28 -5.785 1 97.56 114 ASN B N 1
ATOM 3170 C CA . ASN B 1 114 ? -8.094 -1.128 -5.07 1 97.56 114 ASN B CA 1
ATOM 3171 C C . ASN B 1 114 ? -8.867 -2.027 -6.027 1 97.56 114 ASN B C 1
ATOM 3173 O O . ASN B 1 114 ? -10.016 -2.385 -5.754 1 97.56 114 ASN B O 1
ATOM 3177 N N . PHE B 1 115 ? -8.273 -2.342 -7.16 1 98.56 115 PHE B N 1
ATOM 3178 C CA . PHE B 1 115 ? -8.938 -3.146 -8.172 1 98.56 115 PHE B CA 1
ATOM 3179 C C . PHE B 1 115 ? -9.531 -4.41 -7.562 1 98.56 115 PHE B C 1
ATOM 3181 O O . PHE B 1 115 ? -10.68 -4.762 -7.832 1 98.56 115 PHE B O 1
ATOM 3188 N N . LEU B 1 116 ? -8.781 -5.07 -6.684 1 98.75 116 LEU B N 1
ATOM 3189 C CA . LEU B 1 116 ? -9.172 -6.328 -6.062 1 98.75 116 LEU B CA 1
ATOM 3190 C C . LEU B 1 116 ? -10.461 -6.16 -5.266 1 98.75 116 LEU B C 1
ATOM 3192 O O . LEU B 1 116 ? -11.148 -7.141 -4.965 1 98.75 116 LEU B O 1
ATOM 3196 N N . LEU B 1 117 ? -10.758 -4.93 -4.906 1 98.44 117 LEU B N 1
ATOM 3197 C CA . LEU B 1 117 ? -11.859 -4.695 -3.975 1 98.44 117 LEU B CA 1
ATOM 3198 C C . LEU B 1 117 ? -13.086 -4.156 -4.703 1 98.44 117 LEU B C 1
ATOM 3200 O O . LEU B 1 117 ? -14.094 -3.826 -4.074 1 98.44 117 LEU B O 1
ATOM 3204 N N . ARG B 1 118 ? -12.977 -4.035 -5.969 1 98.06 118 ARG B N 1
ATOM 3205 C CA . ARG B 1 118 ? -14.141 -3.645 -6.754 1 98.06 118 ARG B CA 1
ATOM 3206 C C . ARG B 1 118 ? -15.273 -4.66 -6.605 1 98.06 118 ARG B C 1
ATOM 3208 O O . ARG B 1 118 ? -15.031 -5.867 -6.586 1 98.06 118 ARG B O 1
ATOM 3215 N N . SER B 1 119 ? -16.453 -4.164 -6.539 1 97.44 119 SER B N 1
ATOM 3216 C CA . SER B 1 119 ? -17.609 -5.004 -6.242 1 97.44 119 SER B CA 1
ATOM 3217 C C . SER B 1 119 ? -17.797 -6.082 -7.305 1 97.44 119 SER B C 1
ATOM 3219 O O . SER B 1 119 ? -18.078 -7.238 -6.98 1 97.44 119 SER B O 1
ATOM 3221 N N . ASN B 1 120 ? -17.703 -5.707 -8.539 1 97.81 120 ASN B N 1
ATOM 3222 C CA . ASN B 1 120 ? -17.891 -6.684 -9.609 1 97.81 120 ASN B CA 1
ATOM 3223 C C . ASN B 1 120 ? -16.797 -7.75 -9.594 1 97.81 120 ASN B C 1
ATOM 3225 O O . ASN B 1 120 ? -17.062 -8.922 -9.859 1 97.81 120 ASN B O 1
ATOM 3229 N N . PHE B 1 121 ? -15.562 -7.414 -9.312 1 98.69 121 PHE B N 1
ATOM 3230 C CA . PHE B 1 121 ? -14.469 -8.375 -9.203 1 98.69 121 PHE B CA 1
ATOM 3231 C C . PHE B 1 121 ? -14.695 -9.32 -8.031 1 98.69 121 PHE B C 1
ATOM 3233 O O . PHE B 1 121 ? -14.555 -10.539 -8.172 1 98.69 121 PHE B O 1
ATOM 3240 N N . LEU B 1 122 ? -15.062 -8.734 -6.867 1 98.44 122 LEU B N 1
ATOM 3241 C CA . LEU B 1 122 ? -15.336 -9.523 -5.676 1 98.44 122 LEU B CA 1
ATOM 3242 C C . LEU B 1 122 ? -16.453 -10.531 -5.934 1 98.44 122 LEU B C 1
ATOM 3244 O O . LEU B 1 122 ? -16.375 -11.68 -5.488 1 98.44 122 LEU B O 1
ATOM 3248 N N . ASN B 1 123 ? -17.469 -10.102 -6.625 1 97.56 123 ASN B N 1
ATOM 3249 C CA . ASN B 1 123 ? -18.562 -10.992 -6.973 1 97.56 123 ASN B CA 1
ATOM 3250 C C . ASN B 1 123 ? -18.078 -12.172 -7.812 1 97.56 123 ASN B C 1
ATOM 3252 O O . ASN B 1 123 ? -18.516 -13.305 -7.605 1 97.56 123 ASN B O 1
ATOM 3256 N N . GLY B 1 124 ? -17.234 -11.875 -8.766 1 98.25 124 GLY B N 1
ATOM 3257 C CA . GLY B 1 124 ? -16.672 -12.93 -9.586 1 98.25 124 GLY B CA 1
ATOM 3258 C C . GLY B 1 124 ? -15.812 -13.898 -8.805 1 98.25 124 GLY B C 1
ATOM 3259 O O . GLY B 1 124 ? -15.945 -15.117 -8.953 1 98.25 124 GLY B O 1
ATOM 3260 N N . ILE B 1 125 ? -14.977 -13.43 -7.93 1 98.62 125 ILE B N 1
ATOM 3261 C CA . ILE B 1 125 ? -14.07 -14.234 -7.125 1 98.62 125 ILE B CA 1
ATOM 3262 C C . ILE B 1 125 ? -14.867 -15.148 -6.199 1 98.62 125 ILE B C 1
ATOM 3264 O O . ILE B 1 125 ? -14.5 -16.297 -5.988 1 98.62 125 ILE B O 1
ATOM 3268 N N . ALA B 1 126 ? -15.922 -14.672 -5.68 1 97.5 126 ALA B N 1
ATOM 3269 C CA . ALA B 1 126 ? -16.75 -15.438 -4.762 1 97.5 126 ALA B CA 1
ATOM 3270 C C . ALA B 1 126 ? -17.219 -16.75 -5.398 1 97.5 126 ALA B C 1
ATOM 3272 O O . ALA B 1 126 ? -17.422 -17.75 -4.703 1 97.5 126 ALA B O 1
ATOM 3273 N N . GLN B 1 127 ? -17.312 -16.734 -6.691 1 96.75 127 GLN B N 1
ATOM 3274 C CA . GLN B 1 127 ? -17.812 -17.906 -7.406 1 96.75 127 GLN B CA 1
ATOM 3275 C C . GLN B 1 127 ? -16.766 -19 -7.457 1 96.75 127 GLN B C 1
ATOM 3277 O O . GLN B 1 127 ? -17.078 -20.156 -7.75 1 96.75 127 GLN B O 1
ATOM 3282 N N . LEU B 1 128 ? -15.508 -18.734 -7.188 1 97.19 128 LEU B N 1
ATOM 3283 C CA . LEU B 1 128 ? -14.438 -19.719 -7.246 1 97.19 128 LEU B CA 1
ATOM 3284 C C . LEU B 1 128 ? -14.672 -20.844 -6.242 1 97.19 128 LEU B C 1
ATOM 3286 O O . LEU B 1 128 ? -14.305 -22 -6.488 1 97.19 128 LEU B O 1
ATOM 3290 N N . GLU B 1 129 ? -15.25 -20.5 -5.129 1 94.5 129 GLU B N 1
ATOM 3291 C CA . GLU B 1 129 ? -15.438 -21.438 -4.023 1 94.5 129 GLU B CA 1
ATOM 3292 C C . GLU B 1 129 ? -16.219 -22.656 -4.465 1 94.5 129 GLU B C 1
ATOM 3294 O O . GLU B 1 129 ? -15.922 -23.781 -4.051 1 94.5 129 GLU B O 1
ATOM 3299 N N . GLN B 1 130 ? -17.203 -22.469 -5.316 1 94.62 130 GLN B N 1
ATOM 3300 C CA . GLN B 1 130 ? -18.109 -23.531 -5.754 1 94.62 130 GLN B CA 1
ATOM 3301 C C . GLN B 1 130 ? -17.359 -24.562 -6.598 1 94.62 130 GLN B C 1
ATOM 3303 O O . GLN B 1 130 ? -17.766 -25.719 -6.648 1 94.62 130 GLN B O 1
ATOM 3308 N N . TYR B 1 131 ? -16.297 -24.188 -7.215 1 94.31 131 TYR B N 1
ATOM 3309 C CA . TYR B 1 131 ? -15.633 -25.062 -8.18 1 94.31 131 TYR B CA 1
ATOM 3310 C C . TYR B 1 131 ? -14.258 -25.5 -7.668 1 94.31 131 TYR B C 1
ATOM 3312 O O . TYR B 1 131 ? -13.523 -26.203 -8.367 1 94.31 131 TYR B O 1
ATOM 3320 N N . ASN B 1 132 ? -13.836 -25.062 -6.531 1 92.88 132 ASN B N 1
ATOM 3321 C CA . ASN B 1 132 ? -12.547 -25.375 -5.926 1 92.88 132 ASN B CA 1
ATOM 3322 C C . ASN B 1 132 ? -11.391 -24.875 -6.789 1 92.88 132 ASN B C 1
ATOM 3324 O O . ASN B 1 132 ? -10.383 -25.562 -6.941 1 92.88 132 ASN B O 1
ATOM 3328 N N . PHE B 1 133 ? -11.594 -23.828 -7.512 1 97.94 133 PHE B N 1
ATOM 3329 C CA . PHE B 1 133 ? -10.539 -23.156 -8.258 1 97.94 133 PHE B CA 1
ATOM 3330 C C . PHE B 1 133 ? -9.703 -22.281 -7.336 1 97.94 133 PHE B C 1
ATOM 3332 O O . PHE B 1 133 ? -10.211 -21.75 -6.344 1 97.94 133 PHE B O 1
ATOM 3339 N N . THR B 1 134 ? -8.422 -22.172 -7.645 1 98.38 134 THR B N 1
ATOM 3340 C CA . THR B 1 134 ? -7.523 -21.281 -6.906 1 98.38 134 THR B CA 1
ATOM 3341 C C . THR B 1 134 ? -7.375 -19.938 -7.617 1 98.38 134 THR B C 1
ATOM 3343 O O . THR B 1 134 ? -7.805 -19.797 -8.766 1 98.38 134 THR B O 1
ATOM 3346 N N . TYR B 1 135 ? -6.902 -18.969 -6.922 1 98.88 135 TYR B N 1
ATOM 3347 C CA . TYR B 1 135 ? -6.605 -17.672 -7.508 1 98.88 135 TYR B CA 1
ATOM 3348 C C . TYR B 1 135 ? -5.176 -17.25 -7.191 1 98.88 135 TYR B C 1
ATOM 3350 O O . TYR B 1 135 ? -4.762 -17.25 -6.031 1 98.88 135 TYR B O 1
ATOM 3358 N N . ASP B 1 136 ? -4.406 -16.938 -8.219 1 98.94 136 ASP B N 1
ATOM 3359 C CA . ASP B 1 136 ? -3.047 -16.422 -8.094 1 98.94 136 ASP B CA 1
ATOM 3360 C C . ASP B 1 136 ? -3.039 -14.906 -8.008 1 98.94 136 ASP B C 1
ATOM 3362 O O . ASP B 1 136 ? -3.51 -14.219 -8.914 1 98.94 136 ASP B O 1
ATOM 3366 N N . ILE B 1 137 ? -2.494 -14.391 -6.934 1 98.94 137 ILE B N 1
ATOM 3367 C CA . ILE B 1 137 ? -2.473 -12.945 -6.691 1 98.94 137 ILE B CA 1
ATOM 3368 C C . ILE B 1 137 ? -1.154 -12.359 -7.188 1 98.94 137 ILE B C 1
ATOM 3370 O O . ILE B 1 137 ? -0.09 -12.656 -6.637 1 98.94 137 ILE B O 1
ATOM 3374 N N . LEU B 1 138 ? -1.249 -11.617 -8.234 1 98.88 138 LEU B N 1
ATOM 3375 C CA . LEU B 1 138 ? -0.093 -10.922 -8.797 1 98.88 138 LEU B CA 1
ATOM 3376 C C . LEU B 1 138 ? -0.221 -9.414 -8.602 1 98.88 138 LEU B C 1
ATOM 3378 O O . LEU B 1 138 ? -1.041 -8.766 -9.266 1 98.88 138 LEU B O 1
ATOM 3382 N N . VAL B 1 139 ? 0.622 -8.859 -7.723 1 98.81 139 VAL B N 1
ATOM 3383 C CA . VAL B 1 139 ? 0.501 -7.453 -7.355 1 98.81 139 VAL B CA 1
ATOM 3384 C C . VAL B 1 139 ? 1.887 -6.867 -7.086 1 98.81 139 VAL B C 1
ATOM 3386 O O . VAL B 1 139 ? 2.883 -7.594 -7.078 1 98.81 139 VAL B O 1
ATOM 3389 N N . PHE B 1 140 ? 1.934 -5.547 -6.945 1 98.31 140 PHE B N 1
ATOM 3390 C CA . PHE B 1 140 ? 3.07 -4.832 -6.371 1 98.31 140 PHE B CA 1
ATOM 3391 C C . PHE B 1 140 ? 2.826 -4.516 -4.902 1 98.31 140 PHE B C 1
ATOM 3393 O O . PHE B 1 140 ? 1.699 -4.629 -4.418 1 98.31 140 PHE B O 1
ATOM 3400 N N . PRO B 1 141 ? 3.91 -4.102 -4.199 1 98.62 141 PRO B N 1
ATOM 3401 C CA . PRO B 1 141 ? 3.791 -3.885 -2.754 1 98.62 141 PRO B CA 1
ATOM 3402 C C . PRO B 1 141 ? 2.736 -2.838 -2.4 1 98.62 141 PRO B C 1
ATOM 3404 O O . PRO B 1 141 ? 2.037 -2.977 -1.393 1 98.62 141 PRO B O 1
ATOM 3407 N N . HIS B 1 142 ? 2.549 -1.805 -3.227 1 98.19 142 HIS B N 1
ATOM 3408 C CA . HIS B 1 142 ? 1.621 -0.729 -2.893 1 98.19 142 HIS B CA 1
ATOM 3409 C C . HIS B 1 142 ? 0.177 -1.215 -2.936 1 98.19 142 HIS B C 1
ATOM 3411 O O . HIS B 1 142 ? -0.729 -0.522 -2.467 1 98.19 142 HIS B O 1
ATOM 3417 N N . GLN B 1 143 ? -0.066 -2.404 -3.414 1 98.75 143 GLN B N 1
ATOM 3418 C CA . GLN B 1 143 ? -1.412 -2.959 -3.512 1 98.75 143 GLN B CA 1
ATOM 3419 C C . GLN B 1 143 ? -1.669 -3.98 -2.408 1 98.75 143 GLN B C 1
ATOM 3421 O O . GLN B 1 143 ? -2.77 -4.523 -2.301 1 98.75 143 GLN B O 1
ATOM 3426 N N . LEU B 1 144 ? -0.698 -4.258 -1.545 1 98.88 144 LEU B N 1
ATOM 3427 C CA . LEU B 1 144 ? -0.779 -5.324 -0.556 1 98.88 144 LEU B CA 1
ATOM 3428 C C . LEU B 1 144 ? -1.862 -5.027 0.477 1 98.88 144 LEU B C 1
ATOM 3430 O O . LEU B 1 144 ? -2.486 -5.949 1.01 1 98.88 144 LEU B O 1
ATOM 3434 N N . GLY B 1 145 ? -2.096 -3.736 0.798 1 98.69 145 GLY B N 1
ATOM 3435 C CA . GLY B 1 145 ? -3.213 -3.422 1.673 1 98.69 145 GLY B CA 1
ATOM 3436 C C . GLY B 1 145 ? -4.543 -3.934 1.151 1 98.69 145 GLY B C 1
ATOM 3437 O O . GLY B 1 145 ? -5.34 -4.492 1.908 1 98.69 145 GLY B O 1
ATOM 3438 N N . ALA B 1 146 ? -4.77 -3.725 -0.093 1 98.75 146 ALA B N 1
ATOM 3439 C CA . ALA B 1 146 ? -5.98 -4.227 -0.737 1 98.75 146 ALA B CA 1
ATOM 3440 C C . ALA B 1 146 ? -6.016 -5.754 -0.727 1 98.75 146 ALA B C 1
ATOM 3442 O O . ALA B 1 146 ? -7.078 -6.355 -0.573 1 98.75 146 ALA B O 1
ATOM 3443 N N . VAL B 1 147 ? -4.836 -6.379 -0.908 1 98.88 147 VAL B N 1
ATOM 3444 C CA . VAL B 1 147 ? -4.746 -7.832 -0.868 1 98.88 147 VAL B CA 1
ATOM 3445 C C . VAL B 1 147 ? -5.219 -8.344 0.491 1 98.88 147 VAL B C 1
ATOM 3447 O O . VAL B 1 147 ? -5.977 -9.312 0.569 1 98.88 147 VAL B O 1
ATOM 3450 N N . LEU B 1 148 ? -4.738 -7.676 1.533 1 98.88 148 LEU B N 1
ATOM 3451 C CA . LEU B 1 148 ? -5.117 -8.094 2.877 1 98.88 148 LEU B CA 1
ATOM 3452 C C . LEU B 1 148 ? -6.629 -8.047 3.059 1 98.88 148 LEU B C 1
ATOM 3454 O O . LEU B 1 148 ? -7.234 -9 3.547 1 98.88 148 LEU B O 1
ATOM 3458 N N . GLU B 1 149 ? -7.258 -6.883 2.646 1 98.62 149 GLU B N 1
ATOM 3459 C CA . GLU B 1 149 ? -8.711 -6.777 2.699 1 98.62 149 GLU B CA 1
ATOM 3460 C C . GLU B 1 149 ? -9.375 -7.891 1.894 1 98.62 149 GLU B C 1
ATOM 3462 O O . GLU B 1 149 ? -10.336 -8.508 2.354 1 98.62 149 GLU B O 1
ATOM 3467 N N . PHE B 1 150 ? -8.844 -8.211 0.775 1 98.81 150 PHE B N 1
ATOM 3468 C CA . PHE B 1 150 ? -9.383 -9.133 -0.221 1 98.81 150 PHE B CA 1
ATOM 3469 C C . PHE B 1 150 ? -9.383 -10.562 0.305 1 98.81 150 PHE B C 1
ATOM 3471 O O . PHE B 1 150 ? -10.414 -11.234 0.297 1 98.81 150 PHE B O 1
ATOM 3478 N N . VAL B 1 151 ? -8.266 -11.039 0.778 1 98.81 151 VAL B N 1
ATOM 3479 C CA . VAL B 1 151 ? -8.148 -12.445 1.171 1 98.81 151 VAL B CA 1
ATOM 3480 C C . VAL B 1 151 ? -9 -12.703 2.41 1 98.81 151 VAL B C 1
ATOM 3482 O O . VAL B 1 151 ? -9.539 -13.805 2.582 1 98.81 151 VAL B O 1
ATOM 3485 N N . LYS B 1 152 ? -9.172 -11.75 3.275 1 98.19 152 LYS B N 1
ATOM 3486 C CA . LYS B 1 152 ? -9.969 -11.898 4.488 1 98.19 152 LYS B CA 1
ATOM 3487 C C . LYS B 1 152 ? -11.445 -12.086 4.152 1 98.19 152 LYS B C 1
ATOM 3489 O O . LYS B 1 152 ? -12.203 -12.656 4.945 1 98.19 152 LYS B O 1
ATOM 3494 N N . LYS B 1 153 ? -11.852 -11.609 3.045 1 97.62 153 LYS B N 1
ATOM 3495 C CA . LYS B 1 153 ? -13.25 -11.719 2.629 1 97.62 153 LYS B CA 1
ATOM 3496 C C . LYS B 1 153 ? -13.586 -13.148 2.223 1 97.62 153 LYS B C 1
ATOM 3498 O O . LYS B 1 153 ? -14.758 -13.539 2.223 1 97.62 153 LYS B O 1
ATOM 3503 N N . PHE B 1 154 ? -12.562 -13.938 1.845 1 98.06 154 PHE B N 1
ATOM 3504 C CA . PHE B 1 154 ? -12.82 -15.258 1.288 1 98.06 154 PHE B CA 1
ATOM 3505 C C . PHE B 1 154 ? -11.961 -16.312 1.979 1 98.06 154 PHE B C 1
ATOM 3507 O O . PHE B 1 154 ? -11.109 -16.938 1.346 1 98.06 154 PHE B O 1
ATOM 3514 N N . PRO B 1 155 ? -12.258 -16.656 3.199 1 96.88 155 PRO B N 1
ATOM 3515 C CA . PRO B 1 155 ? -11.406 -17.578 3.949 1 96.88 155 PRO B CA 1
ATOM 3516 C C . PRO B 1 155 ? -11.484 -19.016 3.42 1 96.88 155 PRO B C 1
ATOM 3518 O O . PRO B 1 155 ? -10.656 -19.859 3.777 1 96.88 155 PRO B O 1
ATOM 3521 N N . LYS B 1 156 ? -12.445 -19.281 2.527 1 97.19 156 LYS B N 1
ATOM 3522 C CA . LYS B 1 156 ? -12.633 -20.641 2.049 1 97.19 156 LYS B CA 1
ATOM 3523 C C . LYS B 1 156 ? -12 -20.844 0.675 1 97.19 156 LYS B C 1
ATOM 3525 O O . LYS B 1 156 ? -11.977 -21.953 0.144 1 97.19 156 LYS B O 1
ATOM 3530 N N . ILE B 1 157 ? -11.531 -19.828 0.041 1 98.19 157 ILE B N 1
ATOM 3531 C CA . ILE B 1 157 ? -10.875 -19.891 -1.258 1 98.19 157 ILE B CA 1
ATOM 3532 C C . ILE B 1 157 ? -9.359 -19.891 -1.066 1 98.19 157 ILE B C 1
ATOM 3534 O O . ILE B 1 157 ? -8.828 -19.156 -0.236 1 98.19 157 ILE B O 1
ATOM 3538 N N . ASN B 1 158 ? -8.664 -20.75 -1.767 1 98.31 158 ASN B N 1
ATOM 3539 C CA . ASN B 1 158 ? -7.207 -20.797 -1.691 1 98.31 158 ASN B CA 1
ATOM 3540 C C . ASN B 1 158 ? -6.562 -19.766 -2.6 1 98.31 158 ASN B C 1
ATOM 3542 O O . ASN B 1 158 ? -6.852 -19.703 -3.797 1 98.31 158 ASN B O 1
ATOM 3546 N N . PHE B 1 159 ? -5.77 -18.969 -2.023 1 98.88 159 PHE B N 1
ATOM 3547 C CA . PHE B 1 159 ? -5.02 -17.938 -2.738 1 98.88 159 PHE B CA 1
ATOM 3548 C C . PHE B 1 159 ? -3.523 -18.219 -2.672 1 98.88 159 PHE B C 1
ATOM 3550 O O . PHE B 1 159 ? -3.043 -18.844 -1.73 1 98.88 159 PHE B O 1
ATOM 3557 N N . VAL B 1 160 ? -2.768 -17.766 -3.658 1 98.94 160 VAL B N 1
ATOM 3558 C CA . VAL B 1 160 ? -1.312 -17.797 -3.586 1 98.94 160 VAL B CA 1
ATOM 3559 C C . VAL B 1 160 ? -0.728 -16.484 -4.09 1 98.94 160 VAL B C 1
ATOM 3561 O O . VAL B 1 160 ? -1.15 -15.969 -5.125 1 98.94 160 VAL B O 1
ATOM 3564 N N . ILE B 1 161 ? 0.097 -15.852 -3.297 1 98.94 161 ILE B N 1
ATOM 3565 C CA . ILE B 1 161 ? 0.814 -14.648 -3.699 1 98.94 161 ILE B CA 1
ATOM 3566 C C . ILE B 1 161 ? 1.922 -15.016 -4.688 1 98.94 161 ILE B C 1
ATOM 3568 O O . ILE B 1 161 ? 2.779 -15.844 -4.387 1 98.94 161 ILE B O 1
ATOM 3572 N N . ASP B 1 162 ? 1.867 -14.398 -5.855 1 98.94 162 ASP B N 1
ATOM 3573 C CA . ASP B 1 162 ? 2.922 -14.609 -6.844 1 98.94 162 ASP B CA 1
ATOM 3574 C C . ASP B 1 162 ? 4.156 -13.766 -6.516 1 98.94 162 ASP B C 1
ATOM 3576 O O . ASP B 1 162 ? 4.035 -12.609 -6.102 1 98.94 162 ASP B O 1
ATOM 3580 N N . HIS B 1 163 ? 5.371 -14.375 -6.652 1 98.88 163 HIS B N 1
ATOM 3581 C CA . HIS B 1 163 ? 6.656 -13.68 -6.629 1 98.88 163 HIS B CA 1
ATOM 3582 C C . HIS B 1 163 ? 6.848 -12.914 -5.328 1 98.88 163 HIS B C 1
ATOM 3584 O O . HIS B 1 163 ? 7.371 -11.797 -5.328 1 98.88 163 HIS B O 1
ATOM 3590 N N . ILE B 1 164 ? 6.328 -13.414 -4.305 1 98.94 164 ILE B N 1
ATOM 3591 C CA . ILE B 1 164 ? 6.41 -12.828 -2.969 1 98.94 164 ILE B CA 1
ATOM 3592 C C . ILE B 1 164 ? 5.961 -11.367 -3.018 1 98.94 164 ILE B C 1
ATOM 3594 O O . ILE B 1 164 ? 6.527 -10.516 -2.326 1 98.94 164 ILE B O 1
ATOM 3598 N N . ALA B 1 165 ? 5.105 -11.047 -3.848 1 98.88 165 ALA B N 1
ATOM 3599 C CA . ALA B 1 165 ? 4.477 -9.742 -4.047 1 98.88 165 ALA B CA 1
ATOM 3600 C C . ALA B 1 165 ? 5.492 -8.711 -4.531 1 98.88 165 ALA B C 1
ATOM 3602 O O . ALA B 1 165 ? 5.391 -7.531 -4.199 1 98.88 165 ALA B O 1
ATOM 3603 N N . LYS B 1 166 ? 6.527 -9.141 -5.117 1 98.75 166 LYS B N 1
ATOM 3604 C CA . LYS B 1 166 ? 7.48 -8.344 -5.887 1 98.75 166 LYS B CA 1
ATOM 3605 C C . LYS B 1 166 ? 8.055 -7.207 -5.039 1 98.75 166 LYS B C 1
ATOM 3607 O O . LYS B 1 166 ? 8.023 -6.043 -5.449 1 98.75 166 LYS B O 1
ATOM 3612 N N . PRO B 1 167 ? 8.656 -7.488 -3.941 1 98.81 167 PRO B N 1
ATOM 3613 C CA . PRO B 1 167 ? 9.289 -6.418 -3.162 1 98.81 167 PRO B CA 1
ATOM 3614 C C . PRO B 1 167 ? 10.32 -5.629 -3.967 1 98.81 167 PRO B C 1
ATOM 3616 O O . PRO B 1 167 ? 10.859 -6.141 -4.949 1 98.81 167 PRO B O 1
ATOM 3619 N N . TYR B 1 168 ? 10.586 -4.414 -3.564 1 97.88 168 TYR B N 1
ATOM 3620 C CA . TYR B 1 168 ? 11.57 -3.549 -4.211 1 97.88 168 TYR B CA 1
ATOM 3621 C C . TYR B 1 168 ? 12.977 -3.871 -3.732 1 97.88 168 TYR B C 1
ATOM 3623 O O . TYR B 1 168 ? 13.648 -3.025 -3.129 1 97.88 168 TYR B O 1
ATOM 3631 N N . ILE B 1 169 ? 13.445 -4.992 -4.137 1 98.56 169 ILE B N 1
ATOM 3632 C CA . ILE B 1 169 ? 14.711 -5.523 -3.643 1 98.56 169 ILE B CA 1
ATOM 3633 C C . ILE B 1 169 ? 15.859 -4.629 -4.094 1 98.56 169 ILE B C 1
ATOM 3635 O O . ILE B 1 169 ? 16.75 -4.312 -3.309 1 98.56 169 ILE B O 1
ATOM 3639 N N . LYS B 1 170 ? 15.805 -4.242 -5.348 1 97.12 170 LYS B N 1
ATOM 3640 C CA . LYS B 1 170 ? 16.859 -3.402 -5.914 1 97.12 170 LYS B CA 1
ATOM 3641 C C . LYS B 1 170 ? 17.047 -2.127 -5.098 1 97.12 170 LYS B C 1
ATOM 3643 O O . LYS B 1 170 ? 18.172 -1.659 -4.918 1 97.12 170 LYS B O 1
ATOM 3648 N N . ASP B 1 171 ? 15.961 -1.582 -4.574 1 95.81 171 ASP B N 1
ATOM 3649 C CA . ASP B 1 171 ? 15.977 -0.304 -3.869 1 95.81 171 ASP B CA 1
ATOM 3650 C C . ASP B 1 171 ? 16.188 -0.508 -2.371 1 95.81 171 ASP B C 1
ATOM 3652 O O . ASP B 1 171 ? 16.438 0.452 -1.638 1 95.81 171 ASP B O 1
ATOM 3656 N N . GLY B 1 172 ? 16.047 -1.738 -1.943 1 96.69 172 GLY B N 1
ATOM 3657 C CA . GLY B 1 172 ? 16.25 -2.051 -0.537 1 96.69 172 GLY B CA 1
ATOM 3658 C C . GLY B 1 172 ? 15.055 -1.686 0.327 1 96.69 172 GLY B C 1
ATOM 3659 O O . GLY B 1 172 ? 15.18 -1.527 1.542 1 96.69 172 GLY B O 1
ATOM 3660 N N . PHE B 1 173 ? 13.914 -1.45 -0.282 1 96.44 173 PHE B N 1
ATOM 3661 C CA . PHE B 1 173 ? 12.695 -1.195 0.476 1 96.44 173 PHE B CA 1
ATOM 3662 C C . PHE B 1 173 ? 12.117 -2.494 1.016 1 96.44 173 PHE B C 1
ATOM 3664 O O . PHE B 1 173 ? 11.789 -3.402 0.247 1 96.44 173 PHE B O 1
ATOM 3671 N N . TYR B 1 174 ? 11.945 -2.605 2.336 1 98.56 174 TYR B N 1
ATOM 3672 C CA . TYR B 1 174 ? 11.688 -3.885 2.99 1 98.56 174 TYR B CA 1
ATOM 3673 C C . TYR B 1 174 ? 10.508 -3.779 3.949 1 98.56 174 TYR B C 1
ATOM 3675 O O . TYR B 1 174 ? 9.586 -4.602 3.904 1 98.56 174 TYR B O 1
ATOM 3683 N N . ASP B 1 175 ? 10.398 -2.775 4.75 1 98.5 175 ASP B N 1
ATOM 3684 C CA . ASP B 1 175 ? 9.531 -2.738 5.922 1 98.5 175 ASP B CA 1
ATOM 3685 C C . ASP B 1 175 ? 8.062 -2.662 5.512 1 98.5 175 ASP B C 1
ATOM 3687 O O . ASP B 1 175 ? 7.215 -3.338 6.098 1 98.5 175 ASP B O 1
ATOM 3691 N N . GLY B 1 176 ? 7.766 -1.772 4.566 1 98.19 176 GLY B N 1
ATOM 3692 C CA . GLY B 1 176 ? 6.391 -1.682 4.105 1 98.19 176 GLY B CA 1
ATOM 3693 C C . GLY B 1 176 ? 5.844 -3 3.588 1 98.19 176 GLY B C 1
ATOM 3694 O O . GLY B 1 176 ? 4.758 -3.426 3.982 1 98.19 176 GLY B O 1
ATOM 3695 N N . TRP B 1 177 ? 6.645 -3.617 2.742 1 98.75 177 TRP B N 1
ATOM 3696 C CA . TRP B 1 177 ? 6.316 -4.93 2.193 1 98.75 177 TRP B CA 1
ATOM 3697 C C . TRP B 1 177 ? 6.23 -5.977 3.301 1 98.75 177 TRP B C 1
ATOM 3699 O O . TRP B 1 177 ? 5.242 -6.707 3.398 1 98.75 177 TRP B O 1
ATOM 3709 N N . ALA B 1 178 ? 7.215 -6.023 4.156 1 98.88 178 ALA B N 1
ATOM 3710 C CA . ALA B 1 178 ? 7.332 -7.039 5.203 1 98.88 178 ALA B CA 1
ATOM 3711 C C . ALA B 1 178 ? 6.133 -7.004 6.141 1 98.88 178 ALA B C 1
ATOM 3713 O O . ALA B 1 178 ? 5.574 -8.047 6.492 1 98.88 178 ALA B O 1
ATOM 3714 N N . ASN B 1 179 ? 5.738 -5.824 6.52 1 98.75 179 ASN B N 1
ATOM 3715 C CA . ASN B 1 179 ? 4.629 -5.648 7.449 1 98.75 179 ASN B CA 1
ATOM 3716 C C . ASN B 1 179 ? 3.334 -6.242 6.898 1 98.75 179 ASN B C 1
ATOM 3718 O O . ASN B 1 179 ? 2.627 -6.965 7.602 1 98.75 179 ASN B O 1
ATOM 3722 N N . LEU B 1 180 ? 3.051 -5.941 5.707 1 98.88 180 LEU B N 1
ATOM 3723 C CA . LEU B 1 180 ? 1.803 -6.41 5.113 1 98.88 180 LEU B CA 1
ATOM 3724 C C . LEU B 1 180 ? 1.886 -7.898 4.781 1 98.88 180 LEU B C 1
ATOM 3726 O O . LEU B 1 180 ? 0.9 -8.625 4.922 1 98.88 180 LEU B O 1
ATOM 3730 N N . MET B 1 181 ? 3.068 -8.375 4.363 1 98.94 181 MET B N 1
ATOM 3731 C CA . MET B 1 181 ? 3.23 -9.797 4.07 1 98.94 181 MET B CA 1
ATOM 3732 C C . MET B 1 181 ? 3.041 -10.633 5.328 1 98.94 181 MET B C 1
ATOM 3734 O O . MET B 1 181 ? 2.482 -11.734 5.27 1 98.94 181 MET B O 1
ATOM 3738 N N . LEU B 1 182 ? 3.539 -10.141 6.461 1 98.88 182 LEU B N 1
ATOM 3739 C CA . LEU B 1 182 ? 3.322 -10.844 7.723 1 98.88 182 LEU B CA 1
ATOM 3740 C C . LEU B 1 182 ? 1.834 -10.945 8.039 1 98.88 182 LEU B C 1
ATOM 3742 O O . LEU B 1 182 ? 1.349 -12.008 8.43 1 98.88 182 LEU B O 1
ATOM 3746 N N . ALA B 1 183 ? 1.126 -9.852 7.848 1 98.81 183 ALA B N 1
ATOM 3747 C CA . ALA B 1 183 ? -0.311 -9.836 8.109 1 98.81 183 ALA B CA 1
ATOM 3748 C C . ALA B 1 183 ? -1.048 -10.781 7.16 1 98.81 183 ALA B C 1
ATOM 3750 O O . ALA B 1 183 ? -1.94 -11.523 7.578 1 98.81 183 ALA B O 1
ATOM 3751 N N . ILE B 1 184 ? -0.693 -10.766 5.93 1 98.88 184 ILE B N 1
ATOM 3752 C CA . ILE B 1 184 ? -1.311 -11.617 4.918 1 98.88 184 ILE B CA 1
ATOM 3753 C C . ILE B 1 184 ? -0.988 -13.086 5.211 1 98.88 184 ILE B C 1
ATOM 3755 O O . ILE B 1 184 ? -1.857 -13.953 5.102 1 98.88 184 ILE B O 1
ATOM 3759 N N . GLY B 1 185 ? 0.276 -13.344 5.613 1 98.81 185 GLY B N 1
ATOM 3760 C CA . GLY B 1 185 ? 0.706 -14.695 5.934 1 98.81 185 GLY B CA 1
ATOM 3761 C C . GLY B 1 185 ? -0.052 -15.305 7.098 1 98.81 185 GLY B C 1
ATOM 3762 O O . GLY B 1 185 ? -0.065 -16.516 7.27 1 98.81 185 GLY B O 1
ATOM 3763 N N . ALA B 1 186 ? -0.692 -14.5 7.93 1 98.56 186 ALA B N 1
ATOM 3764 C CA . ALA B 1 186 ? -1.479 -14.977 9.062 1 98.56 186 ALA B CA 1
ATOM 3765 C C . ALA B 1 186 ? -2.799 -15.586 8.594 1 98.56 186 ALA B C 1
ATOM 3767 O O . ALA B 1 186 ? -3.473 -16.281 9.359 1 98.56 186 ALA B O 1
ATOM 3768 N N . GLN B 1 187 ? -3.215 -15.25 7.359 1 98.56 187 GLN B N 1
ATOM 3769 C CA . GLN B 1 187 ? -4.41 -15.859 6.781 1 98.56 187 GLN B CA 1
ATOM 3770 C C . GLN B 1 187 ? -4.125 -17.281 6.289 1 98.56 187 GLN B C 1
ATOM 3772 O O . GLN B 1 187 ? -3.393 -17.469 5.316 1 98.56 187 GLN B O 1
ATOM 3777 N N . GLN B 1 188 ? -4.77 -18.281 6.773 1 98 188 GLN B N 1
ATOM 3778 C CA . GLN B 1 188 ? -4.363 -19.672 6.641 1 98 188 GLN B CA 1
ATOM 3779 C C . GLN B 1 188 ? -4.641 -20.188 5.234 1 98 188 GLN B C 1
ATOM 3781 O O . GLN B 1 188 ? -4.094 -21.219 4.828 1 98 188 GLN B O 1
ATOM 3786 N N . ASN B 1 189 ? -5.484 -19.547 4.523 1 98 189 ASN B N 1
ATOM 3787 C CA . ASN B 1 189 ? -5.812 -20.016 3.182 1 98 189 ASN B CA 1
ATOM 3788 C C . ASN B 1 189 ? -4.918 -19.375 2.129 1 98 189 ASN B C 1
ATOM 3790 O O . ASN B 1 189 ? -5.145 -19.531 0.929 1 98 189 ASN B O 1
ATOM 3794 N N . VAL B 1 190 ? -3.893 -18.609 2.545 1 98.94 190 VAL B N 1
ATOM 3795 C CA . VAL B 1 190 ? -3.037 -17.891 1.602 1 98.94 190 VAL B CA 1
ATOM 3796 C C . VAL B 1 190 ? -1.657 -18.547 1.562 1 98.94 190 VAL B C 1
ATOM 3798 O O . VAL B 1 190 ? -1.036 -18.766 2.604 1 98.94 190 VAL B O 1
ATOM 3801 N N . TYR B 1 191 ? -1.226 -18.953 0.369 1 98.94 191 TYR B N 1
ATOM 3802 C CA . TYR B 1 191 ? 0.104 -19.469 0.071 1 98.94 191 TYR B CA 1
ATOM 3803 C C . TYR B 1 191 ? 0.978 -18.406 -0.573 1 98.94 191 TYR B C 1
ATOM 3805 O O . TYR B 1 191 ? 0.519 -17.281 -0.822 1 98.94 191 TYR B O 1
ATOM 3813 N N . CYS B 1 192 ? 2.256 -18.719 -0.779 1 98.94 192 CYS B N 1
ATOM 3814 C CA . CYS B 1 192 ? 3.18 -17.766 -1.389 1 98.94 192 CYS B CA 1
ATOM 3815 C C . CYS B 1 192 ? 4.199 -18.484 -2.266 1 98.94 192 CYS B C 1
ATOM 3817 O O . CYS B 1 192 ? 4.73 -19.516 -1.879 1 98.94 192 CYS B O 1
ATOM 3819 N N . LYS B 1 193 ? 4.461 -17.938 -3.418 1 98.94 193 LYS B N 1
ATOM 3820 C CA . LYS B 1 193 ? 5.445 -18.547 -4.316 1 98.94 193 LYS B CA 1
ATOM 3821 C C . LYS B 1 193 ? 6.816 -17.891 -4.137 1 98.94 193 LYS B C 1
ATOM 3823 O O . LYS B 1 193 ? 6.953 -16.672 -4.266 1 98.94 193 LYS B O 1
ATOM 3828 N N . LEU B 1 194 ? 7.777 -18.734 -3.779 1 98.88 194 LEU B N 1
ATOM 3829 C CA . LEU B 1 194 ? 9.172 -18.328 -3.916 1 98.88 194 LEU B CA 1
ATOM 3830 C C . LEU B 1 194 ? 9.586 -18.281 -5.387 1 98.88 194 LEU B C 1
ATOM 3832 O O . LEU B 1 194 ? 10.242 -19.203 -5.875 1 98.88 194 LEU B O 1
ATOM 3836 N N . SER B 1 195 ? 9.266 -17.219 -6.031 1 98.75 195 SER B N 1
ATOM 3837 C CA . SER B 1 195 ? 9.484 -17.031 -7.465 1 98.75 195 SER B CA 1
ATOM 3838 C C . SER B 1 195 ? 9.711 -15.57 -7.809 1 98.75 195 SER B C 1
ATOM 3840 O O . SER B 1 195 ? 9.375 -14.68 -7.02 1 98.75 195 SER B O 1
ATOM 3842 N N . GLY B 1 196 ? 10.352 -15.344 -8.859 1 98.44 196 GLY B N 1
ATOM 3843 C CA . GLY B 1 196 ? 10.438 -14.023 -9.469 1 98.44 196 GLY B CA 1
ATOM 3844 C C . GLY B 1 196 ? 11.195 -13.023 -8.617 1 98.44 196 GLY B C 1
ATOM 3845 O O . GLY B 1 196 ? 11.016 -11.812 -8.773 1 98.44 196 GLY B O 1
ATOM 3846 N N . MET B 1 197 ? 12.086 -13.43 -7.695 1 98.62 197 MET B N 1
ATOM 3847 C CA . MET B 1 197 ? 12.773 -12.523 -6.785 1 98.62 197 MET B CA 1
ATOM 3848 C C . MET B 1 197 ? 13.953 -11.844 -7.484 1 98.62 197 MET B C 1
ATOM 3850 O O . MET B 1 197 ? 14.203 -10.656 -7.277 1 98.62 197 MET B O 1
ATOM 3854 N N . VAL B 1 198 ? 14.633 -12.555 -8.367 1 98.25 198 VAL B N 1
ATOM 3855 C CA . VAL B 1 198 ? 15.859 -12.047 -8.969 1 98.25 198 VAL B CA 1
ATOM 3856 C C . VAL B 1 198 ? 15.531 -10.898 -9.922 1 98.25 198 VAL B C 1
ATOM 3858 O O . VAL B 1 198 ? 16.328 -9.969 -10.078 1 98.25 198 VAL B O 1
ATOM 3861 N N . THR B 1 199 ? 14.344 -10.945 -10.508 1 97.81 199 THR B N 1
ATOM 3862 C CA . THR B 1 199 ? 13.953 -9.914 -11.461 1 97.81 199 THR B CA 1
ATOM 3863 C C . THR B 1 199 ? 13.453 -8.672 -10.727 1 97.81 199 THR B C 1
ATOM 3865 O O . THR B 1 199 ? 13.164 -7.645 -11.352 1 97.81 199 THR B O 1
ATOM 3868 N N . GLU B 1 200 ? 13.336 -8.734 -9.398 1 98.06 200 GLU B N 1
ATOM 3869 C CA . GLU B 1 200 ? 13.031 -7.574 -8.57 1 98.06 200 GLU B CA 1
ATOM 3870 C C . GLU B 1 200 ? 14.305 -6.965 -7.984 1 98.06 200 GLU B C 1
ATOM 3872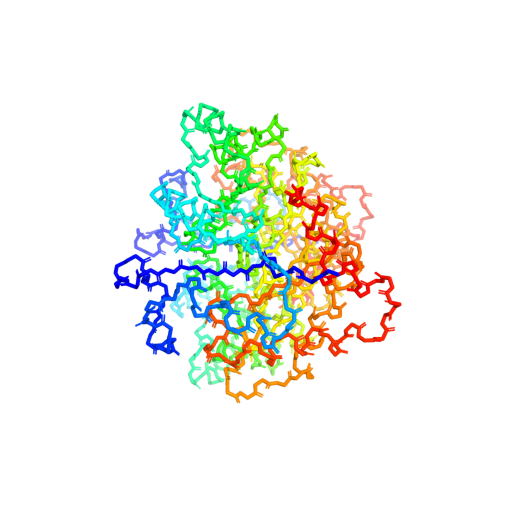 O O . GLU B 1 200 ? 14.258 -5.898 -7.363 1 98.06 200 GLU B O 1
ATOM 3877 N N . ALA B 1 201 ? 15.406 -7.629 -8.117 1 98.06 201 ALA B N 1
ATOM 3878 C CA . ALA B 1 201 ? 16.734 -7.152 -7.715 1 98.06 201 ALA B CA 1
ATOM 3879 C C . ALA B 1 201 ? 17.484 -6.555 -8.898 1 98.06 201 ALA B C 1
ATOM 3881 O O . ALA B 1 201 ? 16.891 -6.285 -9.945 1 98.06 201 ALA B O 1
ATOM 3882 N N . ASP B 1 202 ? 18.734 -6.172 -8.656 1 97.12 202 ASP B N 1
ATOM 3883 C CA . ASP B 1 202 ? 19.562 -5.746 -9.781 1 97.12 202 ASP B CA 1
ATOM 3884 C C . ASP B 1 202 ? 19.906 -6.922 -10.695 1 97.12 202 ASP B C 1
ATOM 3886 O O . ASP B 1 202 ? 20.547 -7.883 -10.266 1 97.12 202 ASP B O 1
ATOM 3890 N N . TYR B 1 203 ? 19.453 -6.883 -11.938 1 95.44 203 TYR B N 1
ATOM 3891 C CA . TYR B 1 203 ? 19.562 -8 -12.867 1 95.44 203 TYR B CA 1
ATOM 3892 C C . TYR B 1 203 ? 20.984 -8.539 -12.93 1 95.44 203 TYR B C 1
ATOM 3894 O O . TYR B 1 203 ? 21.188 -9.742 -13.102 1 95.44 203 TYR B O 1
ATOM 3902 N N . LYS B 1 204 ? 21.969 -7.691 -12.719 1 94.75 204 LYS B N 1
ATOM 3903 C CA . LYS B 1 204 ? 23.344 -8.039 -13.023 1 94.75 204 LYS B CA 1
ATOM 3904 C C . LYS B 1 204 ? 24.125 -8.359 -11.758 1 94.75 204 LYS B C 1
ATOM 3906 O O . LYS B 1 204 ? 25.125 -9.094 -11.797 1 94.75 204 LYS B O 1
ATOM 3911 N N . THR B 1 205 ? 23.594 -7.832 -10.641 1 96.75 205 THR B N 1
ATOM 3912 C CA . THR B 1 205 ? 24.516 -7.855 -9.516 1 96.75 205 THR B CA 1
ATOM 3913 C C . THR B 1 205 ? 23.875 -8.523 -8.305 1 96.75 205 THR B C 1
ATOM 3915 O O . THR B 1 205 ? 24.5 -8.617 -7.238 1 96.75 205 THR B O 1
ATOM 3918 N N . TRP B 1 206 ? 22.688 -8.992 -8.453 1 97.69 206 TRP B N 1
ATOM 3919 C CA . TRP B 1 206 ? 22.047 -9.609 -7.297 1 97.69 206 TRP B CA 1
ATOM 3920 C C . TRP B 1 206 ? 22.844 -10.812 -6.805 1 97.69 206 TRP B C 1
ATOM 3922 O O . TRP B 1 206 ? 23.516 -11.477 -7.594 1 97.69 206 TRP B O 1
ATOM 3932 N N . THR B 1 207 ? 22.859 -11.078 -5.516 1 97.56 207 THR B N 1
ATOM 3933 C CA . THR B 1 207 ? 23.422 -12.25 -4.855 1 97.56 207 THR B CA 1
ATOM 3934 C C . THR B 1 207 ? 22.375 -12.914 -3.949 1 97.56 207 THR B C 1
ATOM 3936 O O . THR B 1 207 ? 21.312 -12.344 -3.693 1 97.56 207 THR B O 1
ATOM 3939 N N . SER B 1 208 ? 22.656 -14.125 -3.555 1 97.56 208 SER B N 1
ATOM 3940 C CA . SER B 1 208 ? 21.781 -14.805 -2.598 1 97.56 208 SER B CA 1
ATOM 3941 C C . SER B 1 208 ? 21.609 -13.984 -1.327 1 97.56 208 SER B C 1
ATOM 3943 O O . SER B 1 208 ? 20.531 -13.992 -0.72 1 97.56 208 SER B O 1
ATOM 3945 N N . GLU B 1 209 ? 22.641 -13.297 -0.933 1 97.5 209 GLU B N 1
ATOM 3946 C CA . GLU B 1 209 ? 22.625 -12.492 0.285 1 97.5 209 GLU B CA 1
ATOM 3947 C C . GLU B 1 209 ? 21.625 -11.336 0.16 1 97.5 209 GLU B C 1
ATOM 3949 O O . GLU B 1 209 ? 21 -10.945 1.142 1 97.5 209 GLU B O 1
ATOM 3954 N N . THR B 1 210 ? 21.516 -10.828 -1.037 1 97.31 210 THR B N 1
ATOM 3955 C CA . THR B 1 210 ? 20.609 -9.711 -1.293 1 97.31 210 THR B CA 1
ATOM 3956 C C . THR B 1 210 ? 19.156 -10.156 -1.192 1 97.31 210 THR B C 1
ATOM 3958 O O . THR B 1 210 ? 18.297 -9.383 -0.797 1 97.31 210 THR B O 1
ATOM 3961 N N . ILE B 1 211 ? 18.906 -11.367 -1.495 1 98.44 211 ILE B N 1
ATOM 3962 C CA . ILE B 1 211 ? 17.531 -11.859 -1.626 1 98.44 211 ILE B CA 1
ATOM 3963 C C . ILE B 1 211 ? 17.125 -12.586 -0.346 1 98.44 211 ILE B C 1
ATOM 3965 O O . ILE B 1 211 ? 15.945 -12.617 0.004 1 98.44 211 ILE B O 1
ATOM 3969 N N . LYS B 1 212 ? 18.016 -13.117 0.4 1 98.44 212 LYS B N 1
ATOM 3970 C CA . LYS B 1 212 ? 17.812 -14 1.544 1 98.44 212 LYS B CA 1
ATOM 3971 C C . LYS B 1 212 ? 16.875 -13.367 2.564 1 98.44 212 LYS B C 1
ATOM 3973 O O . LYS B 1 212 ? 15.961 -14.031 3.068 1 98.44 212 LYS B O 1
ATOM 3978 N N . PRO B 1 213 ? 17.016 -12.031 2.9 1 98.69 213 PRO B N 1
ATOM 3979 C CA . PRO B 1 213 ? 16.109 -11.453 3.904 1 98.69 213 PRO B CA 1
ATOM 3980 C C . PRO B 1 213 ? 14.641 -11.539 3.5 1 98.69 213 PRO B C 1
ATOM 3982 O O . PRO B 1 213 ? 13.773 -11.719 4.355 1 98.69 213 PRO B O 1
ATOM 3985 N N . TYR B 1 214 ? 14.375 -11.422 2.287 1 98.88 214 TYR B N 1
ATOM 3986 C CA . TYR B 1 214 ? 13 -11.477 1.788 1 98.88 214 TYR B CA 1
ATOM 3987 C C . TYR B 1 214 ? 12.453 -12.898 1.854 1 98.88 214 TYR B C 1
ATOM 3989 O O . TYR B 1 214 ? 11.305 -13.109 2.262 1 98.88 214 TYR B O 1
ATOM 3997 N N . MET B 1 215 ? 13.242 -13.875 1.473 1 98.88 215 MET B N 1
ATOM 3998 C CA . MET B 1 215 ? 12.828 -15.273 1.585 1 98.88 215 MET B CA 1
ATOM 3999 C C . MET B 1 215 ? 12.625 -15.664 3.045 1 98.88 215 MET B C 1
ATOM 4001 O O . MET B 1 215 ? 11.695 -16.406 3.369 1 98.88 215 MET B O 1
ATOM 4005 N N . GLN B 1 216 ? 13.5 -15.141 3.902 1 98.81 216 GLN B N 1
ATOM 4006 C CA . GLN B 1 216 ? 13.359 -15.398 5.332 1 98.81 216 GLN B CA 1
ATOM 4007 C C . GLN B 1 216 ? 12.031 -14.867 5.859 1 98.81 216 GLN B C 1
ATOM 4009 O O . GLN B 1 216 ? 11.359 -15.531 6.652 1 98.81 216 GLN B O 1
ATOM 4014 N N . LEU B 1 217 ? 11.68 -13.688 5.461 1 98.88 217 LEU B N 1
ATOM 4015 C CA . LEU B 1 217 ? 10.422 -13.086 5.895 1 98.88 217 LEU B CA 1
ATOM 4016 C C . LEU B 1 217 ? 9.234 -13.93 5.457 1 98.88 217 LEU B C 1
ATOM 4018 O O . LEU B 1 217 ? 8.297 -14.148 6.23 1 98.88 217 LEU B O 1
ATOM 4022 N N . VAL B 1 218 ? 9.211 -14.383 4.219 1 98.69 218 VAL B N 1
ATOM 4023 C CA . VAL B 1 218 ? 8.055 -15.133 3.721 1 98.69 218 VAL B CA 1
ATOM 4024 C C . VAL B 1 218 ? 7.992 -16.5 4.395 1 98.69 218 VAL B C 1
ATOM 4026 O O . VAL B 1 218 ? 6.906 -17.031 4.641 1 98.69 218 VAL B O 1
ATOM 4029 N N . LEU B 1 219 ? 9.211 -17.109 4.645 1 98.94 219 LEU B N 1
ATOM 4030 C CA . LEU B 1 219 ? 9.219 -18.344 5.414 1 98.94 219 LEU B CA 1
ATOM 4031 C C . LEU B 1 219 ? 8.609 -18.141 6.797 1 98.94 219 LEU B C 1
ATOM 4033 O O . LEU B 1 219 ? 7.824 -18.953 7.266 1 98.94 219 LEU B O 1
ATOM 4037 N N . LYS B 1 220 ? 8.992 -17.062 7.445 1 98.81 220 LYS B N 1
ATOM 4038 C CA . LYS B 1 220 ? 8.438 -16.719 8.75 1 98.81 220 LYS B CA 1
ATOM 4039 C C . LYS B 1 220 ? 6.93 -16.5 8.664 1 98.81 220 LYS B C 1
ATOM 4041 O O . LYS B 1 220 ? 6.18 -16.938 9.531 1 98.81 220 LYS B O 1
ATOM 4046 N N . ALA B 1 221 ? 6.441 -15.836 7.672 1 98.88 221 ALA B N 1
ATOM 4047 C CA . ALA B 1 221 ? 5.051 -15.414 7.531 1 98.88 221 ALA B CA 1
ATOM 4048 C C . ALA B 1 221 ? 4.148 -16.594 7.188 1 98.88 221 ALA B C 1
ATOM 4050 O O . ALA B 1 221 ? 3.051 -16.719 7.738 1 98.88 221 ALA B O 1
ATOM 4051 N N . PHE B 1 222 ? 4.574 -17.469 6.316 1 98.88 222 PHE B N 1
ATOM 4052 C CA . PHE B 1 222 ? 3.684 -18.469 5.746 1 98.88 222 PHE B CA 1
ATOM 4053 C C . PHE B 1 222 ? 4.02 -19.859 6.285 1 98.88 222 PHE B C 1
ATOM 4055 O O . PHE B 1 222 ? 3.174 -20.75 6.273 1 98.88 222 PHE B O 1
ATOM 4062 N N . GLY B 1 223 ? 5.312 -20.047 6.75 1 98.75 223 GLY B N 1
ATOM 4063 C CA . GLY B 1 223 ? 5.773 -21.375 7.117 1 98.75 223 GLY B CA 1
ATOM 4064 C C . GLY B 1 223 ? 6.074 -22.25 5.922 1 98.75 223 GLY B C 1
ATOM 4065 O O . GLY B 1 223 ? 5.684 -21.938 4.797 1 98.75 223 GLY B O 1
ATOM 4066 N N . ALA B 1 224 ? 6.684 -23.375 6.141 1 98.75 224 ALA B N 1
ATOM 4067 C CA . ALA B 1 224 ? 7.125 -24.281 5.078 1 98.75 224 ALA B CA 1
ATOM 4068 C C . ALA B 1 224 ? 5.93 -24.953 4.406 1 98.75 224 ALA B C 1
ATOM 4070 O O . ALA B 1 224 ? 6.027 -25.406 3.262 1 98.75 224 ALA B O 1
ATOM 4071 N N . ASP B 1 225 ? 4.797 -24.953 5.066 1 98.75 225 ASP B N 1
ATOM 4072 C CA . ASP B 1 225 ? 3.629 -25.688 4.578 1 98.75 225 ASP B CA 1
ATOM 4073 C C . ASP B 1 225 ? 2.902 -24.891 3.494 1 98.75 225 ASP B C 1
ATOM 4075 O O . ASP B 1 225 ? 2.066 -25.453 2.773 1 98.75 225 ASP B O 1
ATOM 4079 N N . ARG B 1 226 ? 3.258 -23.609 3.34 1 98.94 226 ARG B N 1
ATOM 4080 C CA . ARG B 1 226 ? 2.465 -22.781 2.434 1 98.94 226 ARG B CA 1
ATOM 4081 C C . ARG B 1 226 ? 3.361 -22 1.48 1 98.94 226 ARG B C 1
ATOM 4083 O O . ARG B 1 226 ? 2.959 -20.953 0.956 1 98.94 226 ARG B O 1
ATOM 4090 N N . LEU B 1 227 ? 4.57 -22.453 1.281 1 98.94 227 LEU B N 1
ATOM 4091 C CA . LEU B 1 227 ? 5.48 -21.906 0.282 1 98.94 227 LEU B CA 1
ATOM 4092 C C . LEU B 1 227 ? 5.609 -22.844 -0.912 1 98.94 227 LEU B C 1
ATOM 4094 O O . LEU B 1 227 ? 5.664 -24.062 -0.745 1 98.94 227 LEU B O 1
ATOM 4098 N N . LEU B 1 228 ? 5.586 -22.281 -2.082 1 98.94 228 LEU B N 1
ATOM 4099 C CA . LEU B 1 228 ? 5.766 -23.031 -3.322 1 98.94 228 LEU B CA 1
ATOM 4100 C C . LEU B 1 228 ? 6.977 -22.516 -4.098 1 98.94 228 LEU B C 1
ATOM 4102 O O . LEU B 1 228 ? 7.188 -21.312 -4.188 1 98.94 228 LEU B O 1
ATOM 4106 N N . PHE B 1 229 ? 7.711 -23.406 -4.656 1 98.88 229 PHE B N 1
ATOM 4107 C CA . PHE B 1 229 ? 8.789 -23.016 -5.566 1 98.88 229 PHE B CA 1
ATOM 4108 C C . PHE B 1 229 ? 8.234 -22.688 -6.945 1 98.88 229 PHE B C 1
ATOM 4110 O O . PHE B 1 229 ? 7.344 -23.375 -7.445 1 98.88 229 PHE B O 1
ATOM 4117 N N . GLY B 1 230 ? 8.688 -21.641 -7.555 1 98.88 230 GLY B N 1
ATOM 4118 C CA . GLY B 1 230 ? 8.414 -21.297 -8.938 1 98.88 230 GLY B CA 1
ATOM 4119 C C . GLY B 1 230 ? 9.586 -20.625 -9.633 1 98.88 230 GLY B C 1
ATOM 4120 O O . GLY B 1 230 ? 10.25 -19.766 -9.039 1 98.88 230 GLY B O 1
ATOM 4121 N N . SER B 1 231 ? 9.797 -20.953 -10.852 1 98.69 231 SER B N 1
ATOM 4122 C CA . SER B 1 231 ? 10.969 -20.438 -11.547 1 98.69 231 SER B CA 1
ATOM 4123 C C . SER B 1 231 ? 10.672 -19.078 -12.195 1 98.69 231 SER B C 1
ATOM 4125 O O . SER B 1 231 ? 11.57 -18.266 -12.367 1 98.69 231 SER B O 1
ATOM 4127 N N . ASP B 1 232 ? 9.438 -18.906 -12.578 1 98.62 232 ASP B N 1
ATOM 4128 C CA . ASP B 1 232 ? 9.023 -17.766 -13.398 1 98.62 232 ASP B CA 1
ATOM 4129 C C . ASP B 1 232 ? 9.727 -17.781 -14.758 1 98.62 232 ASP B C 1
ATOM 4131 O O . ASP B 1 232 ? 9.984 -16.719 -15.344 1 98.62 232 ASP B O 1
ATOM 4135 N N . TRP B 1 233 ? 10.086 -18.969 -15.258 1 98.12 233 TRP B N 1
ATOM 4136 C CA . TRP B 1 233 ? 10.641 -19.141 -16.594 1 98.12 233 TRP B CA 1
ATOM 4137 C C . TRP B 1 233 ? 9.594 -18.828 -17.656 1 98.12 233 TRP B C 1
ATOM 4139 O O . TRP B 1 233 ? 8.422 -19.188 -17.516 1 98.12 233 TRP B O 1
ATOM 4149 N N . PRO B 1 234 ? 9.984 -18.062 -18.656 1 97.81 234 PRO B N 1
ATOM 4150 C CA . PRO B 1 234 ? 11.344 -17.656 -19.031 1 97.81 234 PRO B CA 1
ATOM 4151 C C . PRO B 1 234 ? 11.719 -16.281 -18.484 1 97.81 234 PRO B C 1
ATOM 4153 O O . PRO B 1 234 ? 12.805 -15.766 -18.781 1 97.81 234 PRO B O 1
ATOM 4156 N N . VAL B 1 235 ? 10.906 -15.672 -17.672 1 97.81 235 VAL B N 1
ATOM 4157 C CA . VAL B 1 235 ? 11.156 -14.328 -17.172 1 97.81 235 VAL B CA 1
ATOM 4158 C C . VAL B 1 235 ? 12.453 -14.305 -16.375 1 97.81 235 VAL B C 1
ATOM 4160 O O . VAL B 1 235 ? 13.211 -13.336 -16.438 1 97.81 235 VAL B O 1
ATOM 4163 N N . CYS B 1 236 ? 12.773 -15.328 -15.664 1 97.62 236 CYS B N 1
ATOM 4164 C CA . CYS B 1 236 ? 13.969 -15.398 -14.828 1 97.62 236 CYS B CA 1
ATOM 4165 C C . CYS B 1 236 ? 15.234 -15.273 -15.664 1 97.62 236 CYS B C 1
ATOM 4167 O O . CYS B 1 236 ? 16.312 -14.977 -15.133 1 97.62 236 CYS B O 1
ATOM 4169 N N . LEU B 1 237 ? 15.141 -15.484 -16.953 1 97.5 237 LEU B N 1
ATOM 4170 C CA . LEU B 1 237 ? 16.297 -15.406 -17.844 1 97.5 237 LEU B CA 1
ATOM 4171 C C . LEU B 1 237 ? 16.812 -13.977 -17.953 1 97.5 237 LEU B C 1
ATOM 4173 O O . LEU B 1 237 ? 17.938 -13.75 -18.375 1 97.5 237 LEU B O 1
ATOM 4177 N N . VAL B 1 238 ? 16 -13.008 -17.594 1 97.25 238 VAL B N 1
ATOM 4178 C CA . VAL B 1 238 ? 16.375 -11.602 -17.609 1 97.25 238 VAL B CA 1
ATOM 4179 C C . VAL B 1 238 ? 17.5 -11.352 -16.609 1 97.25 238 VAL B C 1
ATOM 4181 O O . VAL B 1 238 ? 18.375 -10.508 -16.828 1 97.25 238 VAL B O 1
ATOM 4184 N N . ALA B 1 239 ? 17.516 -12.086 -15.508 1 97.25 239 ALA B N 1
ATOM 4185 C CA . ALA B 1 239 ? 18.422 -11.812 -14.398 1 97.25 239 ALA B CA 1
ATOM 4186 C C . ALA B 1 239 ? 19.203 -13.07 -13.992 1 97.25 239 ALA B C 1
ATOM 4188 O O . ALA B 1 239 ? 19.812 -13.109 -12.93 1 97.25 239 ALA B O 1
ATOM 4189 N N . GLY B 1 240 ? 19.172 -14.047 -14.75 1 95.81 240 GLY B N 1
ATOM 4190 C CA . GLY B 1 240 ? 19.828 -15.312 -14.484 1 95.81 240 GLY B CA 1
ATOM 4191 C C . GLY B 1 240 ? 19.359 -16.438 -15.391 1 95.81 240 GLY B C 1
ATOM 4192 O O . GLY B 1 240 ? 19.109 -16.219 -16.578 1 95.81 240 GLY B O 1
ATOM 4193 N N . ASN B 1 241 ? 19.422 -17.625 -14.961 1 96.69 241 ASN B N 1
ATOM 4194 C CA . ASN B 1 241 ? 18.891 -18.797 -15.648 1 96.69 241 ASN B CA 1
ATOM 4195 C C . ASN B 1 241 ? 18.172 -19.734 -14.688 1 96.69 241 ASN B C 1
ATOM 4197 O O . ASN B 1 241 ? 18.125 -19.484 -13.484 1 96.69 241 ASN B O 1
ATOM 4201 N N . TYR B 1 242 ? 17.562 -20.734 -15.211 1 98.25 242 TYR B N 1
A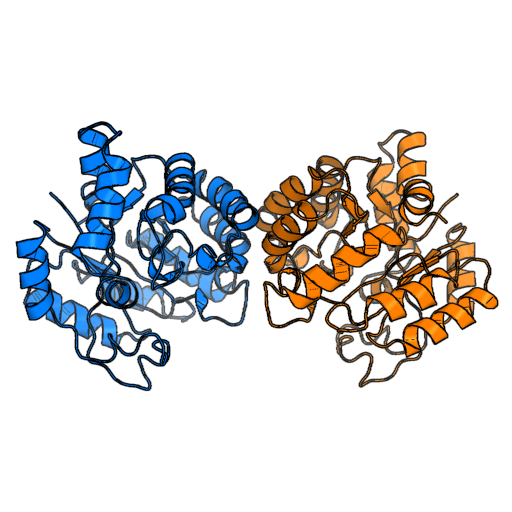TOM 4202 C CA . TYR B 1 242 ? 16.734 -21.641 -14.43 1 98.25 242 TYR B CA 1
ATOM 4203 C C . TYR B 1 242 ? 17.516 -22.25 -13.266 1 98.25 242 TYR B C 1
ATOM 4205 O O . TYR B 1 242 ? 17.047 -22.25 -12.125 1 98.25 242 TYR B O 1
ATOM 4213 N N . LYS B 1 243 ? 18.688 -22.766 -13.578 1 98.25 243 LYS B N 1
ATOM 4214 C CA . LYS B 1 243 ? 19.516 -23.438 -12.578 1 98.25 243 LYS B CA 1
ATOM 4215 C C . LYS B 1 243 ? 19.828 -22.5 -11.414 1 98.25 243 LYS B C 1
ATOM 4217 O O . LYS B 1 243 ? 19.672 -22.875 -10.25 1 98.25 243 LYS B O 1
ATOM 4222 N N . ARG B 1 244 ? 20.203 -21.266 -11.688 1 97.81 244 ARG B N 1
ATOM 4223 C CA . ARG B 1 244 ? 20.562 -20.281 -10.672 1 97.81 244 ARG B CA 1
ATOM 4224 C C . ARG B 1 244 ? 19.375 -19.938 -9.789 1 97.81 244 ARG B C 1
ATOM 4226 O O . ARG B 1 244 ? 19.516 -19.812 -8.57 1 97.81 244 ARG B O 1
ATOM 4233 N N . VAL B 1 245 ? 18.281 -19.797 -10.414 1 97.94 245 VAL B N 1
ATOM 4234 C CA . VAL B 1 245 ? 17.062 -19.453 -9.68 1 97.94 245 VAL B CA 1
ATOM 4235 C C . VAL B 1 245 ? 16.656 -20.625 -8.773 1 97.94 245 VAL B C 1
ATOM 4237 O O . VAL B 1 245 ? 16.281 -20.406 -7.621 1 97.94 245 VAL B O 1
ATOM 4240 N N . LYS B 1 246 ? 16.688 -21.844 -9.297 1 98.69 246 LYS B N 1
ATOM 4241 C CA . LYS B 1 246 ? 16.391 -23.016 -8.477 1 98.69 246 LYS B CA 1
ATOM 4242 C C . LYS B 1 246 ? 17.375 -23.141 -7.316 1 98.69 246 LYS B C 1
ATOM 4244 O O . LYS B 1 246 ? 16.969 -23.406 -6.18 1 98.69 246 LYS B O 1
ATOM 4249 N N . GLU B 1 247 ? 18.609 -22.922 -7.547 1 98.38 247 GLU B N 1
ATOM 4250 C CA . GLU B 1 247 ? 19.656 -23.047 -6.523 1 98.38 247 GLU B CA 1
ATOM 4251 C C . GLU B 1 247 ? 19.469 -22 -5.434 1 98.38 247 GLU B C 1
ATOM 4253 O O . GLU B 1 247 ? 19.766 -22.266 -4.262 1 98.38 247 GLU B O 1
ATOM 4258 N N . LEU B 1 248 ? 19.062 -20.828 -5.859 1 98.5 248 LEU B N 1
ATOM 4259 C CA . LEU B 1 248 ? 18.781 -19.797 -4.883 1 98.5 248 LEU B CA 1
ATOM 4260 C C . LEU B 1 248 ? 17.797 -20.281 -3.828 1 98.5 248 LEU B C 1
ATOM 4262 O O . LEU B 1 248 ? 18.016 -20.094 -2.629 1 98.5 248 LEU B O 1
ATOM 4266 N N . VAL B 1 249 ? 16.766 -20.969 -4.266 1 98.75 249 VAL B N 1
ATOM 4267 C CA . VAL B 1 249 ? 15.719 -21.453 -3.367 1 98.75 249 VAL B CA 1
ATOM 4268 C C . VAL B 1 249 ? 16.203 -22.688 -2.617 1 98.75 249 VAL B C 1
ATOM 4270 O O . VAL B 1 249 ? 16.062 -22.781 -1.396 1 98.75 249 VAL B O 1
ATOM 4273 N N . THR B 1 250 ? 16.844 -23.656 -3.348 1 98.75 250 THR B N 1
ATOM 4274 C CA . THR B 1 250 ? 17.281 -24.906 -2.713 1 98.75 250 THR B CA 1
ATOM 4275 C C . THR B 1 250 ? 18.359 -24.625 -1.669 1 98.75 250 THR B C 1
ATOM 4277 O O . THR B 1 250 ? 18.391 -25.25 -0.613 1 98.75 250 THR B O 1
ATOM 4280 N N . ASP B 1 251 ? 19.219 -23.672 -1.983 1 98.56 251 ASP B N 1
ATOM 4281 C CA . ASP B 1 251 ? 20.234 -23.297 -1.008 1 98.56 251 ASP B CA 1
ATOM 4282 C C . ASP B 1 251 ? 19.609 -22.672 0.228 1 98.56 251 ASP B C 1
ATOM 4284 O O . ASP B 1 251 ? 20.016 -22.953 1.356 1 98.56 251 ASP B O 1
ATOM 4288 N N . PHE B 1 252 ? 18.672 -21.875 0.086 1 98.62 252 PHE B N 1
ATOM 4289 C CA . PHE B 1 252 ? 18 -21.172 1.183 1 98.62 252 PHE B CA 1
ATOM 4290 C C . PHE B 1 252 ? 17.312 -22.172 2.102 1 98.62 252 PHE B C 1
ATOM 4292 O O . PHE B 1 252 ? 17.422 -22.078 3.324 1 98.62 252 PHE B O 1
ATOM 4299 N N . ILE B 1 253 ? 16.672 -23.125 1.531 1 98.62 253 ILE B N 1
ATOM 4300 C CA . ILE B 1 253 ? 15.836 -24 2.35 1 98.62 253 ILE B CA 1
ATOM 4301 C C . ILE B 1 253 ? 16.641 -25.203 2.818 1 98.62 253 ILE B C 1
ATOM 4303 O O . ILE B 1 253 ? 16.109 -26.094 3.48 1 98.62 253 ILE B O 1
ATOM 4307 N N . SER B 1 254 ? 17.891 -25.25 2.459 1 98.12 254 SER B N 1
ATOM 4308 C CA . SER B 1 254 ? 18.75 -26.406 2.762 1 98.12 254 SER B CA 1
ATOM 4309 C C . SER B 1 254 ? 18.844 -26.641 4.266 1 98.12 254 SER B C 1
ATOM 4311 O O . SER B 1 254 ? 19.172 -27.734 4.711 1 98.12 254 SER B O 1
ATOM 4313 N N . GLN B 1 255 ? 18.547 -25.562 5.047 1 95.94 255 GLN B N 1
ATOM 4314 C CA . GLN B 1 255 ? 18.672 -25.672 6.496 1 95.94 255 GLN B CA 1
ATOM 4315 C C . GLN B 1 255 ? 17.391 -26.219 7.121 1 95.94 255 GLN B C 1
ATOM 4317 O O . GLN B 1 255 ? 17.359 -26.547 8.305 1 95.94 255 GLN B O 1
ATOM 4322 N N . LEU B 1 256 ? 16.391 -26.406 6.328 1 98.5 256 LEU B N 1
ATOM 4323 C CA . LEU B 1 256 ? 15.141 -26.969 6.812 1 98.5 256 LEU B CA 1
ATOM 4324 C C . LEU B 1 256 ? 15.172 -28.484 6.785 1 98.5 256 LEU B C 1
ATOM 4326 O O . LEU B 1 256 ? 16.125 -29.094 6.27 1 98.5 256 LEU B O 1
ATOM 4330 N N . SER B 1 257 ? 14.156 -29.141 7.453 1 98.62 257 SER B N 1
ATOM 4331 C CA . SER B 1 257 ? 14.039 -30.594 7.406 1 98.62 257 SER B CA 1
ATOM 4332 C C . SER B 1 257 ? 13.82 -31.094 5.98 1 98.62 257 SER B C 1
ATOM 4334 O O . SER B 1 257 ? 13.352 -30.328 5.125 1 98.62 257 SER B O 1
ATOM 4336 N N . ALA B 1 258 ? 14.164 -32.312 5.719 1 98.25 258 ALA B N 1
ATOM 4337 C CA . ALA B 1 258 ? 13.93 -32.906 4.41 1 98.25 258 ALA B CA 1
ATOM 4338 C C . ALA B 1 258 ? 12.453 -32.844 4.035 1 98.25 258 ALA B C 1
ATOM 4340 O O . ALA B 1 258 ? 12.109 -32.625 2.875 1 98.25 258 ALA B O 1
ATOM 4341 N N . GLU B 1 259 ? 11.664 -33.062 5.016 1 98.44 259 GLU B N 1
ATOM 4342 C CA . GLU B 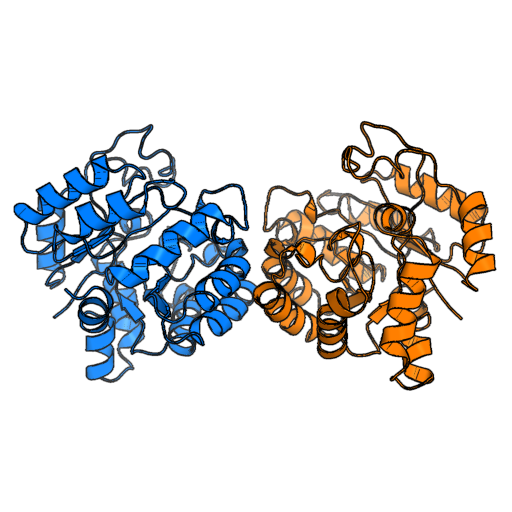1 259 ? 10.219 -33 4.793 1 98.44 259 GLU B CA 1
ATOM 4343 C C . GLU B 1 259 ? 9.789 -31.609 4.344 1 98.44 259 GLU B C 1
ATOM 4345 O O . GLU B 1 259 ? 9 -31.469 3.404 1 98.44 259 GLU B O 1
ATOM 4350 N N . ASP B 1 260 ? 10.273 -30.625 5 1 98.81 260 ASP B N 1
ATOM 4351 C CA . ASP B 1 260 ? 9.922 -29.25 4.664 1 98.81 260 ASP B CA 1
ATOM 4352 C C . ASP B 1 260 ? 10.445 -28.875 3.277 1 98.81 260 ASP B C 1
ATOM 4354 O O . ASP B 1 260 ? 9.781 -28.156 2.533 1 98.81 260 ASP B O 1
ATOM 4358 N N . GLN B 1 261 ? 11.586 -29.328 2.92 1 98.81 261 GLN B N 1
ATOM 4359 C CA . GLN B 1 261 ? 12.125 -29.078 1.587 1 98.81 261 GLN B CA 1
ATOM 4360 C C . GLN B 1 261 ? 11.234 -29.703 0.511 1 98.81 261 GLN B C 1
ATOM 4362 O O . GLN B 1 261 ? 10.945 -29.062 -0.501 1 98.81 261 GLN B O 1
ATOM 4367 N N . GLU B 1 262 ? 10.781 -30.922 0.76 1 98.69 262 GLU B N 1
ATOM 4368 C CA . GLU B 1 262 ? 9.898 -31.609 -0.184 1 98.69 262 GLU B CA 1
ATOM 4369 C C . GLU B 1 262 ? 8.578 -30.859 -0.344 1 98.69 262 GLU B C 1
ATOM 4371 O O . GLU B 1 262 ? 8.039 -30.781 -1.448 1 98.69 262 GLU B O 1
ATOM 4376 N N . LYS B 1 263 ? 8.086 -30.375 0.779 1 98.88 263 LYS B N 1
ATOM 4377 C CA . LYS B 1 263 ? 6.855 -29.594 0.733 1 98.88 263 LYS B CA 1
ATOM 4378 C C . LYS B 1 263 ? 7.016 -28.375 -0.167 1 98.88 263 LYS B C 1
ATOM 4380 O O . LYS B 1 263 ? 6.238 -28.188 -1.104 1 98.88 263 LYS B O 1
ATOM 4385 N N . ILE B 1 264 ? 8.055 -27.594 0.034 1 98.94 264 ILE B N 1
ATOM 4386 C CA . ILE B 1 264 ? 8.273 -26.328 -0.656 1 98.94 264 ILE B CA 1
ATOM 4387 C C . ILE B 1 264 ? 8.555 -26.594 -2.133 1 98.94 264 ILE B C 1
ATOM 4389 O O . ILE B 1 264 ? 8.07 -25.859 -3.004 1 98.94 264 ILE B O 1
ATOM 4393 N N . LEU B 1 265 ? 9.266 -27.672 -2.445 1 98.81 265 LEU B N 1
ATOM 4394 C CA . LEU B 1 265 ? 9.742 -27.906 -3.803 1 98.81 265 LEU B CA 1
ATOM 4395 C C . LEU B 1 265 ? 8.672 -28.594 -4.648 1 98.81 265 LEU B C 1
ATOM 4397 O O . LEU B 1 265 ? 8.781 -28.625 -5.879 1 98.81 265 LEU B O 1
ATOM 4401 N N . GLY B 1 266 ? 7.586 -29.141 -3.936 1 98.69 266 GLY B N 1
ATOM 4402 C CA . GLY B 1 266 ? 6.645 -29.812 -4.82 1 98.69 266 GLY B CA 1
ATOM 4403 C C . GLY B 1 266 ? 5.332 -30.156 -4.141 1 98.69 266 GLY B C 1
ATOM 4404 O O . GLY B 1 266 ? 4.258 -29.891 -4.68 1 98.69 266 GLY B O 1
ATOM 4405 N N . LEU B 1 267 ? 5.32 -30.703 -2.961 1 98.75 267 LEU B N 1
ATOM 4406 C CA . LEU B 1 267 ? 4.133 -31.25 -2.322 1 98.75 267 LEU B CA 1
ATOM 4407 C C . LEU B 1 267 ? 3.109 -30.156 -2.041 1 98.75 267 LEU B C 1
ATOM 4409 O O . LEU B 1 267 ? 1.901 -30.391 -2.131 1 98.75 267 LEU B O 1
ATOM 4413 N N . ASN B 1 268 ? 3.568 -28.969 -1.664 1 98.88 268 ASN B N 1
ATOM 4414 C CA . ASN B 1 268 ? 2.631 -27.875 -1.45 1 98.88 268 ASN B CA 1
ATOM 4415 C C . ASN B 1 268 ? 1.909 -27.5 -2.74 1 98.88 268 ASN B C 1
ATOM 4417 O O . ASN B 1 268 ? 0.721 -27.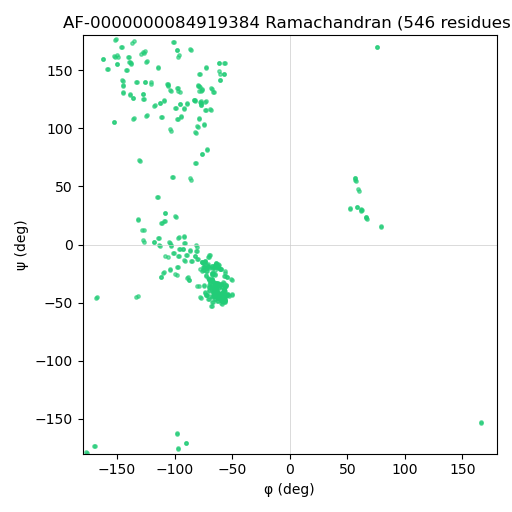172 -2.719 1 98.88 268 ASN B O 1
ATOM 4421 N N . ALA B 1 269 ? 2.625 -27.484 -3.852 1 98.88 269 ALA B N 1
ATOM 4422 C CA . ALA B 1 269 ? 1.993 -27.172 -5.133 1 98.88 269 ALA B CA 1
ATOM 4423 C C . ALA B 1 269 ? 0.933 -28.219 -5.484 1 98.88 269 ALA B C 1
ATOM 4425 O O . ALA B 1 269 ? -0.153 -27.859 -5.953 1 98.88 269 ALA B O 1
ATOM 4426 N N . VAL B 1 270 ? 1.238 -29.484 -5.285 1 98.75 270 VAL B N 1
ATOM 4427 C CA . VAL B 1 270 ? 0.302 -30.578 -5.551 1 98.75 270 VAL B CA 1
ATOM 4428 C C . VAL B 1 270 ? -0.967 -30.375 -4.727 1 98.75 270 VAL B C 1
ATOM 4430 O O . VAL B 1 270 ? -2.078 -30.469 -5.25 1 98.75 270 VAL B O 1
ATOM 4433 N N . LYS B 1 271 ? -0.758 -30.094 -3.494 1 98.44 271 LYS B N 1
ATOM 4434 C CA . LYS B 1 271 ? -1.883 -29.891 -2.582 1 98.44 271 LYS B CA 1
ATOM 4435 C C . LYS B 1 271 ? -2.68 -28.641 -2.951 1 98.44 271 LYS B C 1
ATOM 4437 O O . LYS B 1 271 ? -3.906 -28.703 -3.061 1 98.44 271 LYS B O 1
ATOM 4442 N N . PHE B 1 272 ? -2.035 -27.562 -3.145 1 98.69 272 PHE B N 1
ATOM 4443 C CA . PHE B 1 272 ? -2.674 -26.266 -3.373 1 98.69 272 PHE B CA 1
ATOM 4444 C C . PHE B 1 272 ? -3.49 -26.297 -4.66 1 98.69 272 PHE B C 1
ATOM 4446 O O . PHE B 1 272 ? -4.641 -25.844 -4.68 1 98.69 272 PHE B O 1
ATOM 4453 N N . TYR B 1 273 ? -2.947 -26.828 -5.742 1 98.56 273 TYR B N 1
ATOM 4454 C CA . TYR B 1 273 ? -3.574 -26.781 -7.059 1 98.56 273 TYR B CA 1
ATOM 4455 C C . TYR B 1 273 ? -4.352 -28.062 -7.34 1 98.56 273 TYR B C 1
ATOM 4457 O O . TYR B 1 273 ? -4.984 -28.188 -8.391 1 98.56 273 TYR B O 1
ATOM 4465 N N . ASN B 1 274 ? -4.266 -29.016 -6.406 1 97.38 274 ASN B N 1
ATOM 4466 C CA . ASN B 1 274 ? -4.906 -30.297 -6.617 1 97.38 274 ASN B CA 1
ATOM 4467 C C . ASN B 1 274 ? -4.41 -30.969 -7.898 1 97.38 274 ASN B C 1
ATOM 4469 O O . ASN B 1 274 ? -5.211 -31.312 -8.773 1 97.38 274 ASN B O 1
ATOM 4473 N N . LEU B 1 275 ? -3.154 -31.109 -7.973 1 97.56 275 LEU B N 1
ATOM 4474 C CA . LEU B 1 275 ? -2.52 -31.641 -9.18 1 97.56 275 LEU B CA 1
ATOM 4475 C C . LEU B 1 275 ? -2.654 -33.156 -9.242 1 97.56 275 LEU B C 1
ATOM 4477 O O . LEU B 1 275 ? -2.729 -33.812 -8.203 1 97.56 275 LEU B O 1
#

Sequence (550 aa):
MIIDAHQHFWKYEPTKHSWIDDTMAVIRKDFMPAKLKKVYLENNIDGCVAVQADQTTLENDFLIDLASKNNFIKGIVGWVDFRADNINEVLDHYSKIKIIKGFRHVVQGEPDHNFLLRSNFLNGIAQLEQYNFTYDILVFPHQLGAVLEFVKKFPKINFVIDHIAKPYIKDGFYDGWANLMLAIGAQQNVYCKLSGMVTEADYKTWTSETIKPYMQLVLKAFGADRLLFGSDWPVCLVAGNYKRVKELVTDFISQLSAEDQEKILGLNAVKFYNLMIIDAHQHFWKYEPTKHSWIDDTMAVIRKDFMPAKLKKVYLENNIDGCVAVQADQTTLENDFLIDLASKNNFIKGIVGWVDFRADNINEVLDHYSKIKIIKGFRHVVQGEPDHNFLLRSNFLNGIAQLEQYNFTYDILVFPHQLGAVLEFVKKFPKINFVIDHIAKPYIKDGFYDGWANLMLAIGAQQNVYCKLSGMVTEADYKTWTSETIKPYMQLVLKAFGADRLLFGSDWPVCLVAGNYKRVKELVTDFISQLSAEDQEKILGLNAVKFYNL

Organism: Cellulophaga lytica (strain ATCC 23178 / DSM 7489 / JCM 8516 / NBRC 14961 / NCIMB 1423 / VKM B-1433 / Cy l20) (NCBI:txid867900)

Radius of gyration: 26.25 Å; Cα contacts (8 Å, |Δi|>4): 1103; chains: 2; bounding box: 49×75×61 Å

Nearest PDB structures (foldseek):
  4do7-assembly2_B  TM=9.607E-01  e=1.190E-28  Burkholderia multivorans ATCC 17616
  4dnm-assembly1_A  TM=9.548E-01  e=2.222E-28  Burkholderia multivorans ATCC 17616
  6uvz-assembly3_C  TM=8.056E-01  e=2.026E-16  Bifidobacterium longum subsp. infantis ATCC 15697 = JCM 1222 = DSM 20088
  4i6k-assembly1_A  TM=8.322E-01  e=1.844E-13  Acinetobacter baumannii AB0057
  2ffi-assembly2_B  TM=7.832E-01  e=4.434E-12  Pseudomonas putida KT2440